Protein AF-0000000080789482 (afdb_homodimer)

Organism: Sulfurisphaera tokodaii (strain DSM 16993 / JCM 10545 / NBRC 100140 / 7) (NCBI:txid273063)

pLDDT: mean 91.01, std 14.35, range [31.45, 98.94]

Sequence (576 aa):
MAVLTLAERASLVGPLDYKVLKTIYELNSNYEYVPYSVIINKLGLLERELKEVLLKLYNLKLVSKEKVLKETGYRITFAGLDTLAIKKLYANKVLNKLGIIIGEGKESNVYFGYDFSDETIIVKFHRVGRTSYKNIRKIRGIKYKEDWIKLTIENAEREFSALSCLTNNYANVPKPLGQAYNAVAMEYIQGNELYRTNLNNPEEVLEEIISNVRIAYQYCGKLVHGDLSEYNILIREDGKPYIIDWPQWKKDDEDLLFRDLTNILYYFNKKYEIYKDIDQVINYIKGEMAVLTLAERASLVGPLDYKVLKTIYELNSNYEYVPYSVIINKLGLLERELKEVLLKLYNLKLVSKEKVLKETGYRITFAGLDTLAIKKLYANKVLNKLGIIIGEGKESNVYFGYDFSDETIIVKFHRVGRTSYKNIRKIRGIKYKEDWIKLTIENAEREFSALSCLTNNYANVPKPLGQAYNAVAMEYIQGNELYRTNLNNPEEVLEEIISNVRIAYQYCGKLVHGDLSEYNILIREDGKPYIIDWPQWKKDDEDLLFRDLTNILYYFNKKYEIYKDIDQVINYIKGE

Radius of gyration: 26.46 Å; Cα contacts (8 Å, |Δi|>4): 1026; chains: 2; bounding box: 62×83×55 Å

Solvent-accessible surface area (backbone atoms only — not comparable to full-atom values): 30103 Å² total; per-residue (Å²): 126,82,82,71,49,70,54,53,48,41,68,70,52,46,73,67,47,46,52,52,53,50,50,44,53,66,43,41,86,82,23,84,47,41,40,51,69,58,52,40,67,71,69,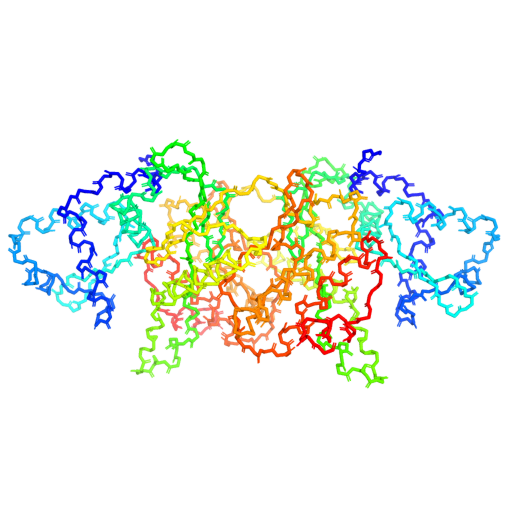69,56,55,69,69,58,50,52,52,44,52,50,49,38,40,75,65,48,25,32,45,73,44,80,48,92,94,40,53,11,36,30,66,31,70,58,25,46,49,34,56,19,52,54,48,30,34,75,69,65,46,36,64,42,68,53,56,76,79,43,83,59,80,53,30,38,32,24,38,23,23,27,83,83,68,42,70,26,32,36,35,36,44,38,40,50,81,54,61,38,63,55,32,59,74,20,77,85,50,76,48,70,71,57,31,64,59,52,10,24,49,35,21,50,39,24,44,51,48,29,44,48,34,41,76,65,70,32,50,42,51,43,57,67,45,73,28,66,27,25,30,31,26,46,57,74,68,55,42,39,39,74,79,52,84,69,91,55,54,68,60,40,50,51,50,51,52,49,36,51,20,43,30,27,66,74,46,70,30,32,27,52,60,69,47,38,49,80,35,24,30,32,29,82,90,58,49,58,28,52,50,82,41,48,61,44,42,62,71,42,64,70,46,41,51,37,28,50,38,39,44,48,48,51,40,27,72,74,67,67,44,85,75,60,62,68,60,50,51,30,54,36,72,72,97,127,81,81,72,49,72,55,54,46,41,70,69,51,46,73,69,48,45,51,53,52,52,49,45,53,66,44,42,84,82,23,84,48,40,39,51,69,58,52,40,66,72,68,69,54,54,69,70,58,49,53,52,43,52,51,50,38,40,75,64,47,25,32,47,74,44,80,47,92,94,40,54,12,36,28,65,32,71,58,26,47,49,32,54,18,52,52,48,30,34,76,68,66,47,36,64,42,68,54,58,76,77,43,82,57,80,52,31,37,33,24,38,23,22,25,82,83,67,43,71,25,31,36,36,36,44,37,42,49,80,54,62,39,65,53,33,61,74,21,76,84,52,74,46,69,73,56,31,65,57,52,10,25,50,35,20,49,39,24,44,52,48,30,44,47,34,42,75,65,69,33,53,42,52,43,56,66,45,72,28,67,27,26,30,33,25,46,57,75,68,55,44,39,39,75,80,52,85,69,90,55,54,66,61,40,50,50,50,52,52,48,37,51,21,42,28,26,67,74,45,72,29,33,26,52,60,68,48,38,48,79,34,23,31,30,29,82,89,57,50,58,28,52,51,82,41,48,60,44,43,61,71,42,64,69,46,42,51,38,28,47,38,38,43,48,48,49,40,27,73,74,67,68,44,85,76,61,64,68,60,51,52,31,54,37,72,71,97

Foldseek 3Di:
DPQDDLQRLLVPQDPVLLVLLVLLVVCCVPDVFAFPVNSCVVVVDDPVVSVVSVVSCVVSVQWDWDDDPPTITIHGDLSVQVSNWQVVCVVVQQFVGWADWDDDDQFWTKTWTAGPVRDIKIKIFTQPPPPPCPVVVVPPPDRPVPPSQVVLQLLQVQQLLLLCQLVVLVQQAWRWRDGDRNMTITHDAAFAQQVPDDAPCLVVQLVSVLVSQLSCCPRVQHKAQQDAASRQWTQGPVRHIYGHRRSRIDHPDVVSNLVNQCRHQVVCCVPPVDHDDSVVSSCVSNVD/DPQDDLQRLLVPQDDVLLVLLVLQVVCCVPDVFAFPVNSCVVVVDDPVVVVVSVVSCVVSVQWDWDDDPPTITIHGDLSVQVSNWQVVCVVVQQFDGWADWDDDDQFWTKTWTAGPVRDIKIKIFTQPPPPPCPVVVVPPPDRPVVPSQVVLQLLQVQQLLLLCQLVVLVQQAWRWRDGDRNMTITHDAAFAQQVPDDAPCLVVQLVSVLVSQLSCCPRVQHKAQQDAASRQWTQGPVRHIYGHRRSRIDHPDVVSNLVNQCRHQVVCCVPPVDHDDSVVSSCVSNVD

Structure (mmCIF, N/CA/C/O backbone):
data_AF-0000000080789482-model_v1
#
loop_
_entity.id
_entity.type
_entity.pdbx_description
1 polymer 'non-specific serine/threonine protein kinase'
#
loop_
_atom_site.group_PDB
_atom_site.id
_atom_site.type_symbol
_atom_site.label_atom_id
_atom_site.label_alt_id
_atom_site.label_comp_id
_atom_site.label_asym_id
_atom_site.label_entity_id
_atom_site.label_seq_id
_atom_site.pdbx_PDB_ins_code
_atom_site.Cartn_x
_atom_site.Cartn_y
_atom_site.Cartn_z
_atom_site.occupancy
_atom_site.B_iso_or_equiv
_atom_site.auth_seq_id
_atom_site.auth_comp_id
_atom_site.auth_asym_id
_atom_site.auth_atom_id
_atom_site.pdbx_PDB_model_num
ATOM 1 N N . MET A 1 1 ? 17.141 9.891 23.047 1 37.03 1 MET A N 1
ATOM 2 C CA . MET A 1 1 ? 15.859 10.094 23.719 1 37.03 1 MET A CA 1
ATOM 3 C C . MET A 1 1 ? 14.734 9.359 23 1 37.03 1 MET A C 1
ATOM 5 O O . MET A 1 1 ? 14.781 9.188 21.781 1 37.03 1 MET A O 1
ATOM 9 N N . ALA A 1 2 ? 14.031 8.758 23.719 1 47.53 2 ALA A N 1
ATOM 10 C CA . ALA A 1 2 ? 12.969 7.914 23.156 1 47.53 2 ALA A CA 1
ATOM 11 C C . ALA A 1 2 ? 12.062 8.719 22.234 1 47.53 2 ALA A C 1
ATOM 13 O O . ALA A 1 2 ? 11.703 9.859 22.531 1 47.53 2 ALA A O 1
ATOM 14 N N . VAL A 1 3 ? 11.914 8.352 21.016 1 71.44 3 VAL A N 1
ATOM 15 C CA . VAL A 1 3 ? 11.117 9.023 19.984 1 71.44 3 VAL A CA 1
ATOM 16 C C . VAL A 1 3 ? 9.672 9.156 20.469 1 71.44 3 VAL A C 1
ATOM 18 O O . VAL A 1 3 ? 9.031 8.172 20.828 1 71.44 3 VAL A O 1
ATOM 21 N N . LEU A 1 4 ? 9.305 10.422 20.891 1 83 4 LEU A N 1
ATOM 22 C CA . LEU A 1 4 ? 7.941 10.719 21.328 1 83 4 LEU A CA 1
ATOM 23 C C . LEU A 1 4 ? 6.922 10.25 20.297 1 83 4 LEU A C 1
ATOM 25 O O . LEU A 1 4 ? 7.152 10.375 19.094 1 83 4 LEU A O 1
ATOM 29 N N . THR A 1 5 ? 5.867 9.617 20.812 1 88 5 THR A N 1
ATOM 30 C CA . THR A 1 5 ? 4.73 9.305 19.953 1 88 5 THR A CA 1
ATOM 31 C C . THR A 1 5 ? 4.012 10.578 19.516 1 88 5 THR A C 1
ATOM 33 O O . THR A 1 5 ? 4.25 11.648 20.078 1 88 5 THR A O 1
ATOM 36 N N . LEU A 1 6 ? 3.215 10.445 18.516 1 90.62 6 LEU A N 1
ATOM 37 C CA . LEU A 1 6 ? 2.422 11.586 18.062 1 90.62 6 LEU A CA 1
ATOM 38 C C . LEU A 1 6 ? 1.531 12.109 19.188 1 90.62 6 LEU A C 1
ATOM 40 O O . LEU A 1 6 ? 1.412 13.328 19.359 1 90.62 6 LEU A O 1
ATOM 44 N N . ALA A 1 7 ? 0.919 11.18 19.922 1 90.31 7 ALA A N 1
ATOM 45 C CA . ALA A 1 7 ? 0.066 11.562 21.047 1 90.31 7 ALA A CA 1
ATOM 46 C C . ALA A 1 7 ? 0.85 12.359 22.078 1 90.31 7 ALA A C 1
ATOM 48 O O . ALA A 1 7 ? 0.363 13.367 22.594 1 90.31 7 ALA A O 1
ATOM 49 N N . GLU A 1 8 ? 2.02 11.961 22.344 1 89.69 8 GLU A N 1
ATOM 50 C CA . GLU A 1 8 ? 2.871 12.641 23.328 1 89.69 8 GLU A CA 1
ATOM 51 C C . GLU A 1 8 ? 3.279 14.023 22.828 1 89.69 8 GLU A C 1
ATOM 53 O O . GLU A 1 8 ? 3.248 14.992 23.594 1 89.69 8 GLU A O 1
ATOM 58 N N . ARG A 1 9 ? 3.674 14.078 21.594 1 90.75 9 ARG A N 1
ATOM 59 C CA . ARG A 1 9 ? 4.031 15.367 21.016 1 90.75 9 ARG A CA 1
ATOM 60 C C . ARG A 1 9 ? 2.871 16.359 21.109 1 90.75 9 ARG A C 1
ATOM 62 O O . ARG A 1 9 ? 3.057 17.5 21.531 1 90.75 9 ARG A O 1
ATOM 69 N N . ALA A 1 10 ? 1.719 15.875 20.766 1 93.31 10 ALA A N 1
ATOM 70 C CA . ALA A 1 10 ? 0.532 16.734 20.781 1 93.31 10 ALA A CA 1
ATOM 71 C C . ALA A 1 10 ? 0.226 17.203 22.203 1 93.31 10 ALA A C 1
ATOM 73 O O . ALA A 1 10 ? -0.188 18.344 22.406 1 93.31 10 ALA A O 1
ATOM 74 N N . SER A 1 11 ? 0.472 16.344 23.188 1 93.5 11 SER A N 1
ATOM 75 C CA . SER A 1 11 ? 0.181 16.688 24.578 1 93.5 11 SER A CA 1
ATOM 76 C C . SER A 1 11 ? 1.123 17.766 25.094 1 93.5 11 SER A C 1
ATOM 78 O O . SER A 1 11 ? 0.772 18.516 26.016 1 93.5 11 SER A O 1
ATOM 80 N N . LEU A 1 12 ? 2.275 17.922 24.531 1 94.31 12 LEU A N 1
ATOM 81 C CA . LEU A 1 12 ? 3.291 18.859 24.984 1 94.31 12 LEU A CA 1
ATOM 82 C C . LEU A 1 12 ? 3.066 20.234 24.375 1 94.31 12 LEU A C 1
ATOM 84 O O . LEU A 1 12 ? 3.715 21.219 24.781 1 94.31 12 LEU A O 1
ATOM 88 N N . VAL A 1 13 ? 2.188 20.297 23.469 1 96.12 13 VAL A N 1
ATOM 89 C CA . VAL A 1 13 ? 1.897 21.562 22.797 1 96.12 13 VAL A CA 1
ATOM 90 C C . VAL A 1 13 ? 0.889 22.359 23.625 1 96.12 13 VAL A C 1
ATOM 92 O O . VAL A 1 13 ? -0.289 22 23.688 1 96.12 13 VAL A O 1
ATOM 95 N N . GLY A 1 14 ? 1.317 23.438 24.219 1 95.75 14 GLY A N 1
ATOM 96 C CA . GLY A 1 14 ? 0.449 24.328 24.969 1 95.75 14 GLY A CA 1
ATOM 97 C C . GLY A 1 14 ? -0.243 25.359 24.094 1 95.75 14 GLY A C 1
ATOM 98 O O . GLY A 1 14 ? -0.111 25.344 22.875 1 95.75 14 GLY A O 1
ATOM 99 N N . PRO A 1 15 ? -0.967 26.234 24.734 1 95.56 15 PRO A N 1
ATOM 100 C CA . PRO A 1 15 ? -1.769 27.219 24 1 95.56 15 PRO A CA 1
ATOM 101 C C . PRO A 1 15 ? -0.921 28.109 23.094 1 95.56 15 PRO A C 1
ATOM 103 O O . PRO A 1 15 ? -1.271 28.344 21.938 1 95.56 15 PRO A O 1
ATOM 106 N N . LEU A 1 16 ? 0.197 28.625 23.656 1 96.31 16 LEU A N 1
ATOM 107 C CA . LEU A 1 16 ? 1.046 29.516 22.875 1 96.31 16 LEU A CA 1
ATOM 108 C C . LEU A 1 16 ? 1.707 28.766 21.719 1 96.31 16 LEU A C 1
ATOM 110 O O . LEU A 1 16 ? 1.818 29.281 20.609 1 96.31 16 LEU A O 1
ATOM 114 N N . ASP A 1 17 ? 2.189 27.547 22.047 1 97.81 17 ASP A N 1
ATOM 115 C CA . ASP A 1 17 ? 2.758 26.688 21 1 97.81 17 ASP A CA 1
ATOM 116 C C . ASP A 1 17 ? 1.77 26.5 19.859 1 97.81 17 ASP A C 1
ATOM 118 O O . ASP A 1 17 ? 2.143 26.609 18.688 1 97.81 17 ASP A O 1
ATOM 122 N N . TYR A 1 18 ? 0.548 26.188 20.266 1 98.06 18 TYR A N 1
ATOM 123 C CA . TYR A 1 18 ? -0.513 25.953 19.297 1 98.06 18 TYR A CA 1
ATOM 124 C C . TYR A 1 18 ? -0.736 27.188 18.438 1 98.06 18 TYR A C 1
ATOM 126 O O . TYR A 1 18 ? -0.88 27.078 17.219 1 98.06 18 TYR A O 1
ATOM 134 N N . LYS A 1 19 ? -0.783 28.312 19.047 1 97.44 19 LYS A N 1
ATOM 135 C CA . LYS A 1 19 ? -1.009 29.578 18.344 1 97.44 19 LYS A CA 1
ATOM 136 C C . LYS A 1 19 ? 0.088 29.828 17.312 1 97.44 19 LYS A C 1
ATOM 138 O O . LYS A 1 19 ? -0.197 30.219 16.172 1 97.44 19 LYS A O 1
ATOM 143 N N . VAL A 1 20 ? 1.298 29.625 17.672 1 98.12 20 VAL A N 1
ATOM 144 C CA . VAL A 1 20 ? 2.428 29.828 16.781 1 98.12 20 VAL A CA 1
ATOM 145 C C . VAL A 1 20 ? 2.371 28.828 15.625 1 98.12 20 VAL A C 1
ATOM 147 O O . VAL A 1 20 ? 2.531 29.203 14.461 1 98.12 20 VAL A O 1
ATOM 150 N N . LEU A 1 21 ? 2.129 27.578 15.977 1 98.06 21 LEU A N 1
ATOM 151 C CA . LEU A 1 21 ? 2.033 26.531 14.977 1 98.06 21 LEU A CA 1
ATOM 152 C C . LEU A 1 21 ? 0.918 26.828 13.977 1 98.06 21 LEU A C 1
ATOM 154 O O . LEU A 1 21 ? 1.11 26.703 12.766 1 98.06 21 LEU A O 1
ATOM 158 N N . LYS A 1 22 ? -0.218 27.203 14.484 1 97.75 22 LYS A N 1
ATOM 159 C CA . LYS A 1 22 ? -1.36 27.562 13.648 1 97.75 22 LYS A CA 1
ATOM 160 C C . LYS A 1 22 ? -1.024 28.734 12.727 1 97.75 22 LYS A C 1
ATOM 162 O O . LYS A 1 22 ? -1.407 28.734 11.555 1 97.75 22 LYS A O 1
ATOM 167 N N . THR A 1 23 ? -0.334 29.719 13.219 1 97.31 23 THR A N 1
ATOM 168 C CA . THR A 1 23 ? 0.067 30.875 12.43 1 97.31 23 THR A CA 1
ATOM 169 C C . THR A 1 23 ? 0.974 30.453 11.273 1 97.31 23 THR A C 1
ATOM 171 O O . THR A 1 23 ? 0.805 30.922 10.141 1 97.31 23 THR A O 1
ATOM 174 N N . ILE A 1 24 ? 1.917 29.578 11.586 1 96.75 24 ILE A N 1
ATOM 175 C CA . ILE A 1 24 ? 2.814 29.078 10.547 1 96.75 24 ILE A CA 1
ATOM 176 C C . ILE A 1 24 ? 2.01 28.359 9.477 1 96.75 24 ILE A C 1
ATOM 178 O O . ILE A 1 24 ? 2.242 28.547 8.281 1 96.75 24 ILE A O 1
ATOM 182 N N . TYR A 1 25 ? 1.084 27.594 9.891 1 95.94 25 TYR A N 1
ATOM 183 C CA . TYR A 1 25 ? 0.202 26.891 8.969 1 95.94 25 TYR A CA 1
ATOM 184 C C . TYR A 1 25 ? -0.557 27.859 8.078 1 95.94 25 TYR A C 1
ATOM 186 O O . TYR A 1 25 ? -0.608 27.688 6.859 1 95.94 25 TYR A O 1
ATOM 194 N N . GLU A 1 26 ? -1.098 28.844 8.633 1 95.44 26 GLU A N 1
ATOM 195 C CA . GLU A 1 26 ? -1.922 29.797 7.906 1 95.44 26 GLU A CA 1
ATOM 196 C C . GLU A 1 26 ? -1.092 30.578 6.895 1 95.44 26 GLU A C 1
ATOM 198 O O . GLU A 1 26 ? -1.591 30.953 5.828 1 95.44 26 GLU A O 1
ATOM 203 N N . LEU A 1 27 ? 0.095 30.828 7.203 1 93.25 27 LEU A N 1
ATOM 204 C CA . LEU A 1 27 ? 0.961 31.641 6.359 1 93.25 27 LEU A CA 1
ATOM 205 C C . LEU A 1 27 ? 1.608 30.797 5.266 1 93.25 27 LEU A C 1
ATOM 207 O O . LEU A 1 27 ? 2.244 31.328 4.355 1 93.25 27 LEU A O 1
ATOM 211 N N . ASN A 1 28 ? 1.431 29.516 5.367 1 87.25 28 ASN A N 1
ATOM 212 C CA . ASN A 1 28 ? 2.055 28.594 4.422 1 87.25 28 ASN A CA 1
ATOM 213 C C . ASN A 1 28 ? 1.553 28.828 3 1 87.25 28 ASN A C 1
ATOM 215 O O . ASN A 1 28 ? 2.238 28.484 2.031 1 87.25 28 ASN A O 1
ATOM 219 N N . SER A 1 29 ? 0.379 29.328 2.857 1 82.88 29 SER A N 1
ATOM 220 C CA . SER A 1 29 ? -0.159 29.609 1.531 1 82.88 29 SER A CA 1
ATOM 221 C C . SER A 1 29 ? 0.688 30.656 0.804 1 82.88 29 SER A C 1
ATOM 223 O O . SER A 1 29 ? 0.754 30.656 -0.427 1 82.88 29 SER A O 1
ATOM 225 N N . ASN A 1 30 ? 1.396 31.469 1.543 1 84.62 30 ASN A N 1
ATOM 226 C CA . ASN A 1 30 ? 2.139 32.594 0.968 1 84.62 30 ASN A CA 1
ATOM 227 C C . ASN A 1 30 ? 3.637 32.312 0.929 1 84.62 30 ASN A C 1
ATOM 229 O O . ASN A 1 30 ? 4.371 32.938 0.16 1 84.62 30 ASN A O 1
ATOM 233 N N . TYR A 1 31 ? 4.023 31.438 1.861 1 83.44 31 TYR A N 1
ATOM 234 C CA . TYR A 1 31 ? 5.449 31.156 1.996 1 83.44 31 TYR A CA 1
ATOM 235 C C . TYR A 1 31 ? 5.715 29.656 2.023 1 83.44 31 TYR A C 1
ATOM 237 O O . TYR A 1 31 ? 5.008 28.906 2.703 1 83.44 31 TYR A O 1
ATOM 245 N N . GLU A 1 32 ? 6.68 29.297 1.346 1 79.38 32 GLU A N 1
ATOM 246 C CA . GLU A 1 32 ? 7.129 27.922 1.537 1 79.38 32 GLU A CA 1
ATOM 247 C C . GLU A 1 32 ? 7.676 27.703 2.947 1 79.38 32 GLU A C 1
ATOM 249 O O . GLU A 1 32 ? 7.324 26.734 3.613 1 79.38 32 GLU A O 1
ATOM 254 N N . TYR A 1 33 ? 8.531 28.547 3.303 1 88.56 33 TYR A N 1
ATOM 255 C CA . TYR A 1 33 ? 9 28.703 4.676 1 88.56 33 TYR A CA 1
ATOM 256 C C . TYR A 1 33 ? 8.68 30.109 5.199 1 88.56 33 TYR A C 1
ATOM 258 O O . TYR A 1 33 ? 9.133 31.094 4.629 1 88.56 33 TYR A O 1
ATOM 266 N N . VAL A 1 34 ? 7.922 30.203 6.211 1 93.38 34 VAL A N 1
ATOM 267 C CA . VAL A 1 34 ? 7.504 31.484 6.766 1 93.38 34 VAL A CA 1
ATOM 268 C C . VAL A 1 34 ? 8.664 32.125 7.52 1 93.38 34 VAL A C 1
ATOM 270 O O . VAL A 1 34 ? 9.148 31.578 8.508 1 93.38 34 VAL A O 1
ATOM 273 N N . PRO A 1 35 ? 9.07 33.281 7.133 1 95.12 35 PRO A N 1
ATOM 274 C CA . PRO A 1 35 ? 10.203 33.938 7.793 1 95.12 35 PRO A CA 1
ATOM 275 C C . PRO A 1 35 ? 9.906 34.312 9.25 1 95.12 35 PRO A C 1
ATOM 277 O O . PRO A 1 35 ? 8.781 34.688 9.578 1 95.12 35 PRO A O 1
ATOM 280 N N . TYR A 1 36 ? 10.984 34.25 10.047 1 95.31 36 TYR A N 1
ATOM 281 C CA . TYR A 1 36 ? 10.883 34.594 11.461 1 95.31 36 TYR A CA 1
ATOM 282 C C . TYR A 1 36 ? 10.25 35.969 11.648 1 95.31 36 TYR A C 1
ATOM 284 O O . TYR A 1 36 ? 9.391 36.125 12.508 1 95.31 36 TYR A O 1
ATOM 292 N N . SER A 1 37 ? 10.648 36.938 10.836 1 94.69 37 SER A N 1
ATOM 293 C CA . SER A 1 37 ? 10.172 38.312 10.938 1 94.69 37 SER A CA 1
ATOM 294 C C . SER A 1 37 ? 8.672 38.406 10.688 1 94.69 37 SER A C 1
ATOM 296 O O . SER A 1 37 ? 7.973 39.188 11.328 1 94.69 37 SER A O 1
ATOM 298 N N . VAL A 1 38 ? 8.172 37.594 9.781 1 95.12 38 VAL A N 1
ATOM 299 C CA . VAL A 1 38 ? 6.75 37.594 9.453 1 95.12 38 VAL A CA 1
ATOM 300 C C . VAL A 1 38 ? 5.949 37 10.609 1 95.12 38 VAL A C 1
ATOM 302 O O . VAL A 1 38 ? 4.891 37.531 10.969 1 95.12 38 VAL A O 1
ATOM 305 N N . ILE A 1 39 ? 6.477 35.969 11.219 1 96.25 39 ILE A N 1
ATOM 306 C CA . ILE A 1 39 ? 5.805 35.281 12.312 1 96.25 39 ILE A CA 1
ATOM 307 C C . ILE A 1 39 ? 5.707 36.219 13.523 1 96.25 39 ILE A C 1
ATOM 309 O O . ILE A 1 39 ? 4.637 36.375 14.117 1 96.25 39 ILE A O 1
ATOM 313 N N . ILE A 1 40 ? 6.828 36.875 13.852 1 95.88 40 ILE A N 1
ATOM 314 C CA . ILE A 1 40 ? 6.859 37.719 15.039 1 95.88 40 ILE A CA 1
ATOM 315 C C . ILE A 1 40 ? 5.93 38.906 14.844 1 95.88 40 ILE A C 1
ATOM 317 O O . ILE A 1 40 ? 5.246 39.344 15.781 1 95.88 40 ILE A O 1
ATOM 321 N N . ASN A 1 41 ? 5.93 39.531 13.641 1 95.19 41 ASN A N 1
ATOM 322 C CA . ASN A 1 41 ? 5.07 40.656 13.359 1 95.19 41 ASN A CA 1
ATOM 323 C C . ASN A 1 41 ? 3.592 40.281 13.43 1 95.19 41 ASN A C 1
ATOM 325 O O . ASN A 1 41 ? 2.773 41.062 13.922 1 95.19 41 ASN A O 1
ATOM 329 N N . LYS A 1 42 ? 3.287 39.094 12.984 1 95.19 42 LYS A N 1
ATOM 330 C CA . LYS A 1 42 ? 1.901 38.656 12.969 1 95.19 42 LYS A CA 1
ATOM 331 C C . LYS A 1 42 ? 1.409 38.344 14.383 1 95.19 42 LYS A C 1
ATOM 333 O O . LYS A 1 42 ? 0.244 38.594 14.703 1 95.19 42 LYS A O 1
ATOM 338 N N . LEU A 1 43 ? 2.191 37.781 15.219 1 95.88 43 LEU A N 1
ATOM 339 C CA . LEU A 1 43 ? 1.781 37.312 16.531 1 95.88 43 LEU A CA 1
ATOM 340 C C . LEU A 1 43 ? 1.955 38.406 17.594 1 95.88 43 LEU A C 1
ATOM 342 O O . LEU A 1 43 ? 1.313 38.375 18.641 1 95.88 43 LEU A O 1
ATOM 346 N N . GLY A 1 44 ? 2.879 39.375 17.375 1 92.62 44 GLY A N 1
ATOM 347 C CA . GLY A 1 44 ? 3.141 40.438 18.344 1 92.62 44 GLY A CA 1
ATOM 348 C C . GLY A 1 44 ? 3.789 39.938 19.609 1 92.62 44 GLY A C 1
ATOM 349 O O . GLY A 1 44 ? 3.518 40.438 20.703 1 92.62 44 GLY A O 1
ATOM 350 N N . LEU A 1 45 ? 4.555 38.875 19.516 1 92.06 45 LEU A N 1
ATOM 351 C CA . LEU A 1 45 ? 5.23 38.312 20.672 1 92.06 45 LEU A CA 1
ATOM 352 C C . LEU A 1 45 ? 6.609 38.906 20.859 1 92.06 45 LEU A C 1
ATOM 354 O O . LEU A 1 45 ? 7.164 39.5 19.938 1 92.06 45 LEU A O 1
ATOM 358 N N . LEU A 1 46 ? 7.086 38.781 22.062 1 92.88 46 LEU A N 1
ATOM 359 C CA . LEU A 1 46 ? 8.477 39.125 22.312 1 92.88 46 LEU A CA 1
ATOM 360 C C . LEU A 1 46 ? 9.422 38.156 21.609 1 92.88 46 LEU A C 1
ATOM 362 O O . LEU A 1 46 ? 9.117 36.969 21.484 1 92.88 46 LEU A O 1
ATOM 366 N N . GLU A 1 47 ? 10.516 38.688 21.234 1 93.69 47 GLU A N 1
ATOM 367 C CA . GLU A 1 47 ? 11.508 37.875 20.516 1 93.69 47 GLU A CA 1
ATOM 368 C C . GLU A 1 47 ? 11.914 36.656 21.312 1 93.69 47 GLU A C 1
ATOM 370 O O . GLU A 1 47 ? 12.008 35.562 20.766 1 93.69 47 GLU A O 1
ATOM 375 N N . ARG A 1 48 ? 12.109 36.906 22.547 1 93.5 48 ARG A N 1
ATOM 376 C CA . ARG A 1 48 ? 12.555 35.812 23.406 1 93.5 48 ARG A CA 1
ATOM 377 C C . ARG A 1 48 ? 11.5 34.719 23.5 1 93.5 48 ARG A C 1
ATOM 379 O O . ARG A 1 48 ? 11.828 33.531 23.438 1 93.5 48 ARG A O 1
ATOM 386 N N . GLU A 1 49 ? 10.281 35.125 23.594 1 94.75 49 GLU A N 1
ATOM 387 C CA . GLU A 1 49 ? 9.172 34.188 23.703 1 94.75 49 GLU A CA 1
ATOM 388 C C . GLU A 1 49 ? 9.008 33.375 22.422 1 94.75 49 GLU A C 1
ATOM 390 O O . GLU A 1 49 ? 8.859 32.156 22.484 1 94.75 49 GLU A O 1
ATOM 395 N N . LEU A 1 50 ? 9.047 34.031 21.344 1 96.81 50 LEU A N 1
ATOM 396 C CA . LEU A 1 50 ? 8.867 33.344 20.062 1 96.81 50 LEU A CA 1
ATOM 397 C C . LEU A 1 50 ? 10.008 32.375 19.812 1 96.81 50 LEU A C 1
ATOM 399 O O . LEU A 1 50 ? 9.773 31.266 19.328 1 96.81 50 LEU A O 1
ATOM 403 N N . LYS A 1 51 ? 11.211 32.75 20.109 1 96.25 51 LYS A N 1
ATOM 404 C CA . LYS A 1 51 ? 12.375 31.906 19.906 1 96.25 51 LYS A CA 1
ATOM 405 C C . LYS A 1 51 ? 12.25 30.609 20.703 1 96.25 51 LYS A C 1
ATOM 407 O O . LYS A 1 51 ? 12.586 29.531 20.203 1 96.25 51 LYS A O 1
ATOM 412 N N . GLU A 1 52 ? 11.773 30.75 21.891 1 96.88 52 GLU A N 1
ATOM 413 C CA . GLU A 1 52 ? 11.609 29.594 22.766 1 96.88 52 GLU A CA 1
ATOM 414 C C . GLU A 1 52 ? 10.555 28.641 22.219 1 96.88 52 GLU A C 1
ATOM 416 O O . GLU A 1 52 ? 10.75 27.422 22.219 1 96.88 52 GLU A O 1
ATOM 421 N N . VAL A 1 53 ? 9.477 29.156 21.797 1 97.62 53 VAL A N 1
ATOM 422 C CA . VAL A 1 53 ? 8.375 28.359 21.266 1 97.62 53 VAL A CA 1
ATOM 423 C C . VAL A 1 53 ? 8.812 27.656 19.984 1 97.62 53 VAL A C 1
ATOM 425 O O . VAL A 1 53 ? 8.57 26.469 19.797 1 97.62 53 VAL A O 1
ATOM 428 N N . LEU A 1 54 ? 9.469 28.406 19.125 1 97.69 54 LEU A N 1
ATOM 429 C CA . LEU A 1 54 ? 9.906 27.844 17.844 1 97.69 54 LEU A CA 1
ATOM 430 C C . LEU A 1 54 ? 10.922 26.734 18.062 1 97.69 54 LEU A C 1
ATOM 432 O O . LEU A 1 54 ? 10.914 25.734 17.344 1 97.69 54 LEU A O 1
ATOM 436 N N . LEU A 1 55 ? 11.766 26.969 19.031 1 96.75 55 LEU A N 1
ATOM 437 C CA . LEU A 1 55 ? 12.734 25.922 19.359 1 96.75 55 LEU A CA 1
ATOM 438 C C . LEU A 1 55 ? 12.023 24.656 19.859 1 96.75 55 LEU A C 1
ATOM 440 O O . LEU A 1 55 ? 12.391 23.547 19.484 1 96.75 55 LEU A O 1
ATOM 444 N N . LYS A 1 56 ? 11.047 24.859 20.672 1 96.94 56 LYS A N 1
ATOM 445 C CA . LYS A 1 56 ? 10.266 23.734 21.188 1 96.94 56 LYS A CA 1
ATOM 446 C C . LYS A 1 56 ? 9.562 22.984 20.062 1 96.94 56 LYS A C 1
ATOM 448 O O . LYS A 1 56 ? 9.641 21.766 19.984 1 96.94 56 LYS A O 1
ATOM 453 N N . LEU A 1 57 ? 8.883 23.734 19.172 1 97.75 57 LEU A N 1
ATOM 454 C CA . LEU A 1 57 ? 8.172 23.141 18.047 1 97.75 57 LEU A CA 1
ATOM 455 C C . LEU A 1 57 ? 9.133 22.375 17.141 1 97.75 57 LEU A C 1
ATOM 457 O O . LEU A 1 57 ? 8.789 21.312 16.625 1 97.75 57 LEU A O 1
ATOM 461 N N . TYR A 1 58 ? 10.266 22.922 16.969 1 95.31 58 TYR A N 1
ATOM 462 C CA . TYR A 1 58 ? 11.281 22.281 16.156 1 95.31 58 TYR A CA 1
ATOM 463 C C . TYR A 1 58 ? 11.766 20.984 16.797 1 95.31 58 TYR A C 1
ATOM 465 O O . TYR A 1 58 ? 11.906 19.969 16.109 1 95.31 58 TYR A O 1
ATOM 473 N N . ASN A 1 59 ? 11.961 21.016 18.078 1 94.19 59 ASN A N 1
ATOM 474 C CA . ASN A 1 59 ? 12.438 19.844 18.812 1 94.19 59 ASN A CA 1
ATOM 475 C C . ASN A 1 59 ? 11.391 18.734 18.812 1 94.19 59 ASN A C 1
ATOM 477 O O . ASN A 1 59 ? 11.742 17.547 18.828 1 94.19 59 ASN A O 1
ATOM 481 N N . LEU A 1 60 ? 10.172 19.125 18.703 1 94.88 60 LEU A N 1
ATOM 482 C CA . LEU A 1 60 ? 9.078 18.156 18.672 1 94.88 60 LEU A CA 1
ATOM 483 C C . LEU A 1 60 ? 8.812 17.703 17.234 1 9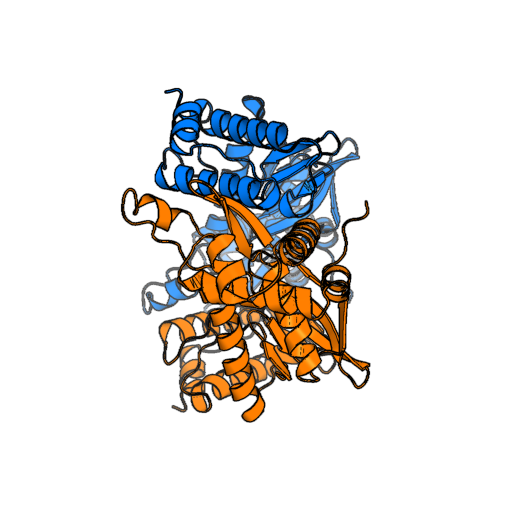4.88 60 LEU A C 1
ATOM 485 O O . LEU A 1 60 ? 7.898 16.906 16.984 1 94.88 60 LEU A O 1
ATOM 489 N N . LYS A 1 61 ? 9.5 18.234 16.281 1 92.25 61 LYS A N 1
ATOM 490 C CA . LYS A 1 61 ? 9.43 17.906 14.867 1 92.25 61 LYS A CA 1
ATOM 491 C C . LYS A 1 61 ? 8.094 18.344 14.273 1 92.25 61 LYS A C 1
ATOM 493 O O . LYS A 1 61 ? 7.57 17.688 13.359 1 92.25 61 LYS A O 1
ATOM 498 N N . LEU A 1 62 ? 7.594 19.406 14.828 1 96.38 62 LEU A N 1
ATOM 499 C CA . LEU A 1 62 ? 6.312 19.906 14.352 1 96.38 62 LEU A CA 1
ATOM 500 C C . LEU A 1 62 ? 6.512 20.953 13.273 1 96.38 62 LEU A C 1
ATOM 502 O O . LEU A 1 62 ? 5.566 21.312 12.562 1 96.38 62 LEU A O 1
ATOM 506 N N . VAL A 1 63 ? 7.715 21.484 13.188 1 94.56 63 VAL A N 1
ATOM 507 C CA . VAL A 1 63 ? 8.102 22.406 12.117 1 94.56 63 VAL A CA 1
ATOM 508 C C . VAL A 1 63 ? 9.508 22.062 11.625 1 94.56 63 VAL A C 1
ATOM 510 O O . VAL A 1 63 ? 10.281 21.438 12.344 1 94.56 63 VAL A O 1
ATOM 513 N N . SER A 1 64 ? 9.727 22.406 10.414 1 90.31 64 SER A N 1
ATOM 514 C CA . SER A 1 64 ? 11.078 22.391 9.852 1 90.31 64 SER A CA 1
ATOM 515 C C . SER A 1 64 ? 11.602 23.812 9.633 1 90.31 64 SER A C 1
ATOM 517 O O . SER A 1 64 ? 10.836 24.766 9.656 1 90.31 64 SER A O 1
ATOM 519 N N . LYS A 1 65 ? 12.82 23.984 9.609 1 90.44 65 LYS A N 1
ATOM 520 C CA . LYS A 1 65 ? 13.383 25.328 9.391 1 90.44 65 LYS A CA 1
ATOM 521 C C . LYS A 1 65 ? 14.391 25.312 8.25 1 90.44 65 LYS A C 1
ATOM 523 O O . LYS A 1 65 ? 14.992 24.281 7.953 1 90.44 65 LYS A O 1
ATOM 528 N N . GLU A 1 66 ? 14.461 26.359 7.617 1 83.94 66 GLU A N 1
ATOM 529 C CA . GLU A 1 66 ? 15.398 26.594 6.523 1 83.94 66 GLU A CA 1
ATOM 530 C C . GLU A 1 66 ? 15.867 28.047 6.508 1 83.94 66 GLU A C 1
ATOM 532 O O . GLU A 1 66 ? 15.133 28.953 6.906 1 83.94 66 GLU A O 1
ATOM 537 N N . LYS A 1 67 ? 17.156 28.172 6.148 1 84.44 67 LYS A N 1
ATOM 538 C CA . LYS A 1 67 ? 17.641 29.547 5.984 1 84.44 67 LYS A CA 1
ATOM 539 C C . LYS A 1 67 ? 17.078 30.172 4.719 1 84.44 67 LYS A C 1
ATOM 541 O O . LYS A 1 67 ? 17.203 29.625 3.625 1 84.44 67 LYS A O 1
ATOM 546 N N . VAL A 1 68 ? 16.312 31.031 4.879 1 74.19 68 VAL A N 1
ATOM 547 C CA . VAL A 1 68 ? 15.727 31.781 3.775 1 74.19 68 VAL A CA 1
ATOM 548 C C . VAL A 1 68 ? 16.312 33.188 3.752 1 74.19 68 VAL A C 1
ATOM 550 O O . VAL A 1 68 ? 15.992 34.031 4.613 1 74.19 68 VAL A O 1
ATOM 553 N N . LEU A 1 69 ? 17.141 33.438 2.697 1 72.44 69 LEU A N 1
ATOM 554 C CA . LEU A 1 69 ? 17.844 34.719 2.586 1 72.44 69 LEU A CA 1
ATOM 555 C C . LEU A 1 69 ? 18.641 35 3.852 1 72.44 69 LEU A C 1
ATOM 557 O O . LEU A 1 69 ? 19.562 34.281 4.195 1 72.44 69 LEU A O 1
ATOM 561 N N . LYS A 1 70 ? 18.188 36 4.648 1 83 70 LYS A N 1
ATOM 562 C CA . LYS A 1 70 ? 18.984 36.438 5.785 1 83 70 LYS A CA 1
ATOM 563 C C . LYS A 1 70 ? 18.328 36.062 7.105 1 83 70 LYS A C 1
ATOM 565 O O . LYS A 1 70 ? 18.703 36.562 8.164 1 83 70 LYS A O 1
ATOM 570 N N . GLU A 1 71 ? 17.312 35.188 6.957 1 90.62 71 GLU A N 1
ATOM 571 C CA . GLU A 1 71 ? 16.703 34.781 8.219 1 90.62 71 GLU A CA 1
ATOM 572 C C . GLU A 1 71 ? 16.203 33.344 8.148 1 90.62 71 GLU A C 1
ATOM 574 O O . GLU A 1 71 ? 16.188 32.75 7.078 1 90.62 71 GLU A O 1
ATOM 579 N N . THR A 1 72 ? 15.891 32.906 9.328 1 92.81 72 THR A N 1
ATOM 580 C CA . THR A 1 72 ? 15.383 31.531 9.414 1 92.81 72 THR A CA 1
ATOM 581 C C . THR A 1 72 ? 13.898 31.484 9.078 1 92.81 72 THR A C 1
ATOM 583 O O . THR A 1 72 ? 13.125 32.344 9.547 1 92.81 72 THR A O 1
ATOM 586 N N . GLY A 1 73 ? 13.477 30.594 8.164 1 94.06 73 GLY A N 1
ATOM 587 C CA . GLY A 1 73 ? 12.086 30.312 7.867 1 94.06 73 GLY A CA 1
ATOM 588 C C . GLY A 1 73 ? 11.609 28.984 8.43 1 94.06 73 GLY A C 1
ATOM 589 O O . GLY A 1 73 ? 12.414 28.094 8.703 1 94.06 73 GLY A O 1
ATOM 590 N N . TYR A 1 74 ? 10.289 28.953 8.656 1 93.69 74 TYR A N 1
ATOM 591 C CA . TYR A 1 74 ? 9.711 27.766 9.266 1 93.69 74 TYR A CA 1
ATOM 592 C C . TYR A 1 74 ? 8.547 27.234 8.438 1 93.69 74 TYR A C 1
ATOM 594 O O . TYR A 1 74 ? 7.809 28.016 7.83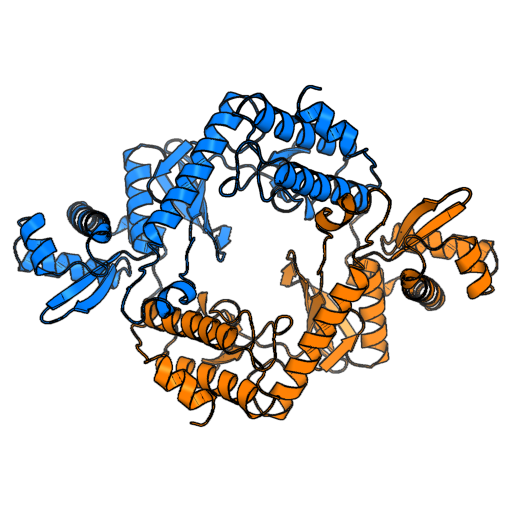6 1 93.69 74 TYR A O 1
ATOM 602 N N . ARG A 1 75 ? 8.438 25.922 8.398 1 91.25 75 ARG A N 1
ATOM 603 C CA . ARG A 1 75 ? 7.336 25.25 7.711 1 91.25 75 ARG A CA 1
ATOM 604 C C . ARG A 1 75 ? 6.754 24.125 8.562 1 91.25 75 ARG A C 1
ATOM 606 O O . ARG A 1 75 ? 7.492 23.391 9.227 1 91.25 75 ARG A O 1
ATOM 613 N N . ILE A 1 76 ? 5.496 24.031 8.508 1 93.69 76 ILE A N 1
ATOM 614 C CA . ILE A 1 76 ? 4.832 23 9.297 1 93.69 76 ILE A CA 1
ATOM 615 C C . ILE A 1 76 ? 5.113 21.625 8.688 1 93.69 76 ILE A C 1
ATOM 617 O O . ILE A 1 76 ? 5.195 21.484 7.469 1 93.69 76 ILE A O 1
ATOM 621 N N . THR A 1 77 ? 5.281 20.594 9.516 1 91.5 77 THR A N 1
ATOM 622 C CA . THR A 1 77 ? 5.457 19.219 9.086 1 91.5 77 THR A CA 1
ATOM 623 C C . THR A 1 77 ? 4.133 18.453 9.156 1 91.5 77 THR A C 1
ATOM 625 O O . THR A 1 77 ? 3.129 18.984 9.625 1 91.5 77 THR A O 1
ATOM 628 N N . PHE A 1 78 ? 4.148 17.172 8.711 1 91.44 78 PHE A N 1
ATOM 629 C CA . PHE A 1 78 ? 2.971 16.328 8.867 1 91.44 78 PHE A CA 1
ATOM 630 C C . PHE A 1 78 ? 2.617 16.156 10.336 1 91.44 78 PHE A C 1
ATOM 632 O O . PHE A 1 78 ? 1.442 16.203 10.711 1 91.44 78 PHE A O 1
ATOM 639 N N . ALA A 1 79 ? 3.635 15.977 11.109 1 93.56 79 ALA A N 1
ATOM 640 C CA . ALA A 1 79 ? 3.398 15.859 12.539 1 93.56 79 ALA A CA 1
ATOM 641 C C . ALA A 1 79 ? 2.781 17.125 13.109 1 93.56 79 ALA A C 1
ATOM 643 O O . ALA A 1 79 ? 1.94 17.078 14.008 1 93.56 79 ALA A O 1
ATOM 644 N N . GLY A 1 80 ? 3.312 18.234 12.586 1 96.5 80 GLY A N 1
ATOM 645 C CA . GLY A 1 80 ? 2.725 19.5 12.984 1 96.5 80 GLY A CA 1
ATOM 646 C C . GLY A 1 80 ? 1.256 19.609 12.617 1 96.5 80 GLY A C 1
ATOM 647 O O . GLY A 1 80 ? 0.434 20 13.453 1 96.5 80 GLY A O 1
ATOM 648 N N . LEU A 1 81 ? 1 19.266 11.414 1 96.31 81 LEU A N 1
ATOM 649 C CA . LEU A 1 81 ? -0.378 19.312 10.93 1 96.31 81 LEU A CA 1
ATOM 650 C C . LEU A 1 81 ? -1.254 18.344 11.727 1 96.31 81 LEU A C 1
ATOM 652 O O . LEU A 1 81 ? -2.377 18.688 12.102 1 96.31 81 LEU A O 1
ATOM 656 N N . ASP A 1 82 ? -0.761 17.156 11.984 1 97.88 82 ASP A N 1
ATOM 657 C CA . ASP A 1 82 ? -1.468 16.188 12.805 1 97.88 82 ASP A CA 1
ATOM 658 C C . ASP A 1 82 ? -1.778 16.75 14.188 1 97.88 82 ASP A C 1
ATOM 660 O O . ASP A 1 82 ? -2.871 16.531 14.719 1 97.88 82 ASP A O 1
ATOM 664 N N . THR A 1 83 ? -0.827 17.406 14.758 1 98.19 83 THR A N 1
ATOM 665 C CA . THR A 1 83 ? -0.982 17.969 16.094 1 98.19 83 THR A CA 1
ATOM 666 C C . THR A 1 83 ? -2.08 19.031 16.109 1 98.19 83 THR A C 1
ATOM 668 O O . THR A 1 83 ? -2.912 19.047 17.031 1 98.19 83 THR A O 1
ATOM 671 N N . LEU A 1 84 ? -2.035 19.906 15.07 1 98.38 84 LEU A N 1
ATOM 672 C CA . LEU A 1 84 ? -3.115 20.875 14.961 1 98.38 84 LEU A CA 1
ATOM 673 C C . LEU A 1 84 ? -4.473 20.188 14.898 1 98.38 84 LEU A C 1
ATOM 675 O O . LEU A 1 84 ? -5.422 20.609 15.555 1 98.38 84 LEU A O 1
ATOM 679 N N . ALA A 1 85 ? -4.523 19.125 14.164 1 98.75 85 ALA A N 1
ATOM 680 C CA . ALA A 1 85 ? -5.77 18.391 13.977 1 98.75 85 ALA A CA 1
ATOM 681 C C . ALA A 1 85 ? -6.227 17.766 15.289 1 98.75 85 ALA A C 1
ATOM 683 O O . ALA A 1 85 ? -7.41 17.828 15.641 1 98.75 85 ALA A O 1
ATOM 684 N N . ILE A 1 86 ? -5.344 17.156 16.016 1 98.62 86 ILE A N 1
ATOM 685 C CA . ILE A 1 86 ? -5.645 16.516 17.281 1 98.62 86 ILE A CA 1
ATOM 686 C C . ILE A 1 86 ? -6.223 17.531 18.25 1 98.62 86 ILE A C 1
ATOM 688 O O . ILE A 1 86 ? -7.25 17.281 18.891 1 98.62 86 ILE A O 1
ATOM 692 N N . LYS A 1 87 ? -5.57 18.688 18.375 1 98.31 87 LYS A N 1
ATOM 693 C CA . LYS A 1 87 ? -6.016 19.734 19.281 1 98.31 87 LYS A CA 1
ATOM 694 C C . LYS A 1 87 ? -7.402 20.25 18.906 1 98.31 87 LYS A C 1
ATOM 696 O O . LYS A 1 87 ? -8.242 20.484 19.766 1 98.31 87 LYS A O 1
ATOM 701 N N . LYS A 1 88 ? -7.598 20.422 17.625 1 98.31 88 LYS A N 1
ATOM 702 C CA . LYS A 1 88 ? -8.891 20.922 17.156 1 98.31 88 LYS A CA 1
ATOM 703 C C . LYS A 1 88 ? -9.992 19.891 17.391 1 98.31 88 LYS A C 1
ATOM 705 O O . LYS A 1 88 ? -11.102 20.234 17.797 1 98.31 88 LYS A O 1
ATOM 710 N N . LEU A 1 89 ? -9.727 18.641 17.141 1 98.69 89 LEU A N 1
ATOM 711 C CA . LEU A 1 89 ? -10.695 17.594 17.391 1 98.69 89 LEU A CA 1
ATOM 712 C C . LEU A 1 89 ? -11.031 17.516 18.875 1 98.69 89 LEU A C 1
ATOM 714 O O . LEU A 1 89 ? -12.18 17.234 19.25 1 98.69 89 LEU A O 1
ATOM 718 N N . TYR A 1 90 ? -10.023 17.719 19.703 1 98.25 90 TYR A N 1
ATOM 719 C CA . TYR A 1 90 ? -10.25 17.766 21.141 1 98.25 90 TYR A CA 1
ATOM 720 C C . TYR A 1 90 ? -11.156 18.938 21.516 1 98.25 90 TYR A C 1
ATOM 722 O O . TYR A 1 90 ? -12.133 18.766 22.25 1 98.25 90 TYR A O 1
ATOM 730 N N . ALA A 1 91 ? -10.789 20.109 20.984 1 97.5 91 ALA A N 1
ATOM 731 C CA . ALA A 1 91 ? -11.555 21.328 21.266 1 97.5 91 ALA A CA 1
ATOM 732 C C . ALA A 1 91 ? -13.008 21.172 20.828 1 97.5 91 ALA A C 1
ATOM 734 O O . ALA A 1 91 ? -13.922 21.688 21.469 1 97.5 91 ALA A O 1
ATOM 735 N N . ASN A 1 92 ? -13.188 20.406 19.75 1 98.12 92 ASN A N 1
ATOM 736 C CA . ASN A 1 92 ? -14.531 20.188 19.203 1 98.12 92 ASN A CA 1
ATOM 737 C C . ASN A 1 92 ? -15.234 19.031 19.938 1 98.12 92 ASN A C 1
ATOM 739 O O . ASN A 1 92 ? -16.328 18.625 19.531 1 98.12 92 ASN A O 1
ATOM 743 N N . LYS A 1 93 ? -14.594 18.453 20.891 1 98.38 93 LYS A N 1
ATOM 744 C CA . LYS A 1 93 ? -15.141 17.391 21.734 1 98.38 93 LYS A CA 1
ATOM 745 C C . LYS A 1 9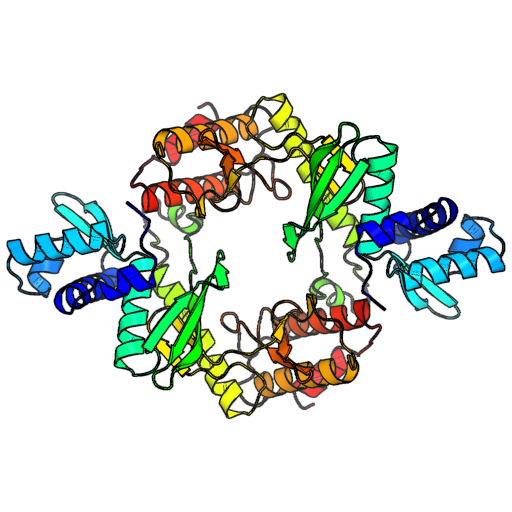3 ? -15.383 16.109 20.922 1 98.38 93 LYS A C 1
ATOM 747 O O . LYS A 1 93 ? -16.359 15.406 21.156 1 98.38 93 LYS A O 1
ATOM 752 N N . VAL A 1 94 ? -14.562 15.875 19.953 1 98.69 94 VAL A N 1
ATOM 753 C CA . VAL A 1 94 ? -14.656 14.688 19.109 1 98.69 94 VAL A CA 1
ATOM 754 C C . VAL A 1 94 ? -13.664 13.633 19.594 1 98.69 94 VAL A C 1
ATOM 756 O O . VAL A 1 94 ? -14.023 12.461 19.75 1 98.69 94 VAL A O 1
ATOM 759 N N . LEU A 1 95 ? -12.492 14.055 19.859 1 98.75 95 LEU A N 1
ATOM 760 C CA . LEU A 1 95 ? -11.398 13.188 20.266 1 98.75 95 LEU A CA 1
ATOM 761 C C . LEU A 1 95 ? -10.867 13.586 21.641 1 98.75 95 LEU A C 1
ATOM 763 O O . LEU A 1 95 ? -10.398 14.711 21.828 1 98.75 95 LEU A O 1
ATOM 767 N N . ASN A 1 96 ? -10.93 12.703 22.531 1 98.31 96 ASN A N 1
ATOM 768 C CA . ASN A 1 96 ? -10.398 12.953 23.859 1 98.31 96 ASN A CA 1
ATOM 769 C C . ASN A 1 96 ? -8.914 12.602 23.953 1 98.31 96 ASN A C 1
ATOM 771 O O . ASN A 1 96 ? -8.109 13.398 24.438 1 98.31 96 ASN A O 1
ATOM 775 N N . LYS A 1 97 ? -8.625 11.359 23.406 1 97.44 97 LYS A N 1
ATOM 776 C CA . LYS A 1 97 ? -7.254 10.859 23.469 1 97.44 97 LYS A CA 1
ATOM 777 C C . LYS A 1 97 ? -6.906 10.07 22.203 1 97.44 97 LYS A C 1
ATOM 779 O O . LYS A 1 97 ? -7.703 9.25 21.734 1 97.44 97 LYS A O 1
ATOM 784 N N . LEU A 1 98 ? -5.73 10.406 21.719 1 98.31 98 LEU A N 1
ATOM 785 C CA . LEU A 1 98 ? -5.223 9.609 20.609 1 98.31 98 LEU A CA 1
ATOM 786 C C . LEU A 1 98 ? -4.578 8.32 21.125 1 98.31 98 LEU A C 1
ATOM 788 O O . LEU A 1 98 ? -3.832 8.344 22.094 1 98.31 98 LEU A O 1
ATOM 792 N N . GLY A 1 99 ? -4.898 7.215 20.453 1 97.06 99 GLY A N 1
ATOM 793 C CA . GLY A 1 99 ? -4.352 5.926 20.844 1 97.06 99 GLY A CA 1
ATOM 794 C C . GLY A 1 99 ? -3.193 5.477 19.984 1 97.06 99 GLY A C 1
ATOM 795 O O . GLY A 1 99 ? -2.398 6.301 19.531 1 97.06 99 GLY A O 1
ATOM 796 N N . ILE A 1 100 ? -3.029 4.219 19.875 1 95.38 100 ILE A N 1
ATOM 797 C CA . ILE A 1 100 ? -1.899 3.641 19.156 1 95.38 100 ILE A CA 1
ATOM 798 C C . ILE A 1 100 ? -2.191 3.639 17.656 1 95.38 100 ILE A C 1
ATOM 800 O O . ILE A 1 100 ? -3.354 3.668 17.25 1 95.38 100 ILE A O 1
ATOM 804 N N . ILE A 1 101 ? -1.096 3.613 16.938 1 94.88 101 ILE A N 1
ATOM 805 C CA . ILE A 1 101 ? -1.201 3.547 15.484 1 94.88 101 ILE A CA 1
ATOM 806 C C . ILE A 1 101 ? -1.581 2.131 15.055 1 94.88 101 ILE A C 1
ATOM 808 O O . ILE A 1 101 ? -1.065 1.153 15.602 1 94.88 101 ILE A O 1
ATOM 812 N N . ILE A 1 102 ? -2.484 1.931 14.094 1 93.94 102 ILE A N 1
ATOM 813 C CA . ILE A 1 102 ? -2.924 0.613 13.648 1 93.94 102 ILE A CA 1
ATOM 814 C C . ILE A 1 102 ? -2.572 0.422 12.172 1 93.94 102 ILE A C 1
ATOM 816 O O . ILE A 1 102 ? -2.617 -0.698 11.656 1 93.94 102 ILE A O 1
ATOM 820 N N . GLY A 1 103 ? -2.322 1.428 11.484 1 91.25 103 GLY A N 1
ATOM 821 C CA . GLY A 1 103 ? -1.908 1.383 10.086 1 91.25 103 GLY A CA 1
ATOM 822 C C . GLY A 1 103 ? -1.016 2.545 9.695 1 91.25 103 GLY A C 1
ATOM 823 O O . GLY A 1 103 ? -1.358 3.705 9.93 1 91.25 103 GLY A O 1
ATOM 824 N N . GLU A 1 104 ? 0.152 2.26 9.195 1 88.44 104 GLU A N 1
ATOM 825 C CA . GLU A 1 104 ? 1.078 3.266 8.68 1 88.44 104 GLU A CA 1
ATOM 826 C C . GLU A 1 104 ? 1.363 3.053 7.199 1 88.44 104 GLU A C 1
ATOM 828 O O . GLU A 1 104 ? 1.756 1.958 6.789 1 88.44 104 GLU A O 1
ATOM 833 N N . GLY A 1 105 ? 1.002 4.074 6.434 1 83.81 105 GLY A N 1
ATOM 834 C CA . GLY A 1 105 ? 1.2 3.906 5 1 83.81 105 GLY A CA 1
ATOM 835 C C . GLY A 1 105 ? 1.678 5.172 4.316 1 83.81 105 GLY A C 1
ATOM 836 O O . GLY A 1 105 ? 1.996 6.164 4.977 1 83.81 105 GLY A O 1
ATOM 837 N N . LYS A 1 106 ? 1.743 5.109 2.98 1 81.5 106 LYS A N 1
ATOM 838 C CA . LYS A 1 106 ? 2.189 6.195 2.113 1 81.5 106 LYS A CA 1
ATOM 839 C C . LYS A 1 106 ? 1.161 7.32 2.066 1 81.5 106 LYS A C 1
ATOM 841 O O . LYS A 1 106 ? 1.522 8.492 1.988 1 81.5 106 LYS A O 1
ATOM 846 N N . GLU A 1 107 ? -0.029 6.934 2.197 1 88.5 107 GLU A N 1
ATOM 847 C CA . GLU A 1 107 ? -1.072 7.918 1.925 1 88.5 107 GLU A CA 1
ATOM 848 C C . GLU A 1 107 ? -1.759 8.367 3.213 1 88.5 107 GLU A C 1
ATOM 850 O O . GLU A 1 107 ? -2.457 9.383 3.229 1 88.5 107 GLU A O 1
ATOM 855 N N . SER A 1 108 ? -1.54 7.586 4.219 1 93.75 108 SER A N 1
ATOM 856 C CA . SER A 1 108 ? -2.201 7.957 5.469 1 93.75 108 SER A CA 1
ATOM 857 C C . SER A 1 108 ? -1.676 7.137 6.637 1 93.75 108 SER A C 1
ATOM 859 O O . SER A 1 108 ? -1.024 6.109 6.438 1 93.75 108 SER A O 1
ATOM 861 N N . ASN A 1 109 ? -1.876 7.707 7.805 1 95.38 109 ASN A N 1
ATOM 862 C CA . ASN A 1 109 ? -1.71 6.98 9.055 1 95.38 109 ASN A CA 1
ATOM 863 C C . ASN A 1 109 ? -3.033 6.848 9.812 1 95.38 109 ASN A C 1
ATOM 865 O O . ASN A 1 109 ? -3.826 7.789 9.852 1 95.38 109 ASN A O 1
ATOM 869 N N . VAL A 1 110 ? -3.305 5.668 10.312 1 97.88 110 VAL A N 1
ATOM 870 C CA . VAL A 1 110 ? -4.566 5.406 11 1 97.88 110 VAL A CA 1
ATOM 871 C C . VAL A 1 110 ? -4.301 5.059 12.461 1 97.88 110 VAL A C 1
ATOM 873 O O . VAL A 1 110 ? -3.463 4.203 12.758 1 97.88 110 VAL A O 1
ATOM 876 N N . TYR A 1 111 ? -5.051 5.727 13.375 1 98.38 111 TYR A N 1
ATOM 877 C CA . TYR A 1 111 ? -4.879 5.539 14.805 1 98.38 111 TYR A CA 1
ATOM 878 C C . TYR A 1 111 ? -6.195 5.148 15.469 1 98.38 111 TYR A C 1
ATOM 880 O O . TYR A 1 111 ? -7.27 5.57 15.031 1 98.38 111 TYR A O 1
ATOM 888 N N . PHE A 1 112 ? -6.027 4.363 16.562 1 98.38 112 PHE A N 1
ATOM 889 C CA . PHE A 1 112 ? -7.125 4.348 17.516 1 98.38 112 PHE A CA 1
ATOM 890 C C . PHE A 1 112 ? -7.246 5.691 18.234 1 98.38 112 PHE A C 1
ATOM 892 O O . PHE A 1 112 ? -6.258 6.414 18.375 1 98.38 112 PHE A O 1
ATOM 899 N N . GLY A 1 113 ? -8.398 6.031 18.562 1 98.44 113 GLY A N 1
ATOM 900 C CA . GLY A 1 113 ? -8.711 7.141 19.453 1 98.44 113 GLY A CA 1
ATOM 901 C C . GLY A 1 113 ? -9.844 6.832 20.406 1 98.44 113 GLY A C 1
ATOM 902 O O . GLY A 1 113 ? -10.492 5.793 20.297 1 98.44 113 GLY A O 1
ATOM 903 N N . TYR A 1 114 ? -9.906 7.664 21.375 1 98.62 114 TYR A N 1
ATOM 904 C CA . TYR A 1 114 ? -11.008 7.574 22.328 1 98.62 114 TYR A CA 1
ATOM 905 C C . TYR A 1 114 ? -11.766 8.891 22.406 1 98.62 114 TYR A C 1
ATOM 907 O O . TYR A 1 114 ? -11.164 9.961 22.484 1 98.62 114 TYR A O 1
ATOM 915 N N . ASP A 1 115 ? -13.078 8.758 22.297 1 98.31 115 ASP A N 1
ATOM 916 C CA . ASP A 1 115 ? -13.875 9.977 22.406 1 98.31 115 ASP A CA 1
ATOM 917 C C . ASP A 1 115 ? -14.148 10.32 23.875 1 98.31 115 ASP A C 1
ATOM 919 O O . ASP A 1 115 ? -13.539 9.742 24.766 1 98.31 115 ASP A O 1
ATOM 923 N N . PHE A 1 116 ? -14.969 11.312 24.172 1 97.94 116 PHE A N 1
ATOM 924 C CA . PHE A 1 116 ? -15.164 11.828 25.531 1 97.94 116 PHE A CA 1
ATOM 925 C C . PHE A 1 116 ? -16.047 10.891 26.344 1 97.94 116 PHE A C 1
ATOM 927 O O . PHE A 1 116 ? -16.141 11.023 27.562 1 97.94 116 PHE A O 1
ATOM 934 N N . SER A 1 117 ? -16.656 9.875 25.734 1 97.94 117 SER A N 1
ATOM 935 C CA . SER A 1 117 ? -17.391 8.805 26.422 1 97.94 117 SER A CA 1
ATOM 936 C C . SER A 1 117 ? -16.531 7.555 26.562 1 97.94 117 SER A C 1
ATOM 938 O O . SER A 1 117 ? -17.031 6.48 26.875 1 97.94 117 SER A O 1
ATOM 940 N N . ASP A 1 118 ? -15.266 7.707 26.125 1 97.19 118 ASP A N 1
ATOM 941 C CA . ASP A 1 118 ? -14.273 6.633 26.219 1 97.19 118 ASP A CA 1
ATOM 942 C C . ASP A 1 118 ? -14.594 5.512 25.234 1 97.19 118 ASP A C 1
ATOM 944 O O . ASP A 1 118 ? -14.242 4.355 25.453 1 97.19 118 ASP A O 1
ATOM 948 N N . GLU A 1 119 ? -15.367 5.867 24.281 1 98 119 GLU A N 1
ATOM 949 C CA . GLU A 1 119 ? -15.594 4.93 23.188 1 98 119 GLU A CA 1
ATOM 950 C C . GLU A 1 119 ? -14.43 4.938 22.203 1 98 119 GLU A C 1
ATOM 952 O O . GLU A 1 119 ? -13.867 5.992 21.906 1 98 119 GLU A O 1
ATOM 957 N N . THR A 1 120 ? -14.133 3.734 21.734 1 98.56 120 THR A N 1
ATOM 958 C CA . THR A 1 120 ? -13.062 3.605 20.75 1 98.56 120 THR A CA 1
ATOM 959 C C . THR A 1 120 ? -13.492 4.176 19.406 1 98.56 120 THR A C 1
ATOM 961 O O . THR A 1 120 ? -14.578 3.865 18.906 1 98.56 120 THR A O 1
ATOM 964 N N . ILE A 1 121 ? -12.695 5.035 18.828 1 98.75 121 ILE A N 1
ATOM 965 C CA . ILE A 1 121 ? -12.93 5.582 17.5 1 98.75 121 ILE A CA 1
ATOM 966 C C . ILE A 1 121 ? -11.656 5.465 16.656 1 98.75 121 ILE A C 1
ATOM 968 O O . ILE A 1 121 ? -10.625 4.996 17.156 1 98.75 121 ILE A O 1
ATOM 972 N N . ILE A 1 122 ? -11.773 5.773 15.375 1 98.88 122 ILE A N 1
ATOM 973 C CA . ILE A 1 122 ? -10.648 5.781 14.453 1 98.88 122 ILE A CA 1
ATOM 974 C C . ILE A 1 122 ? -10.289 7.215 14.078 1 98.88 122 ILE A C 1
ATOM 976 O O . ILE A 1 122 ? -11.18 8.031 13.82 1 98.88 122 ILE A O 1
ATOM 980 N N . VAL A 1 123 ? -9.023 7.535 14.102 1 98.88 123 VAL A N 1
ATOM 981 C CA . VAL A 1 123 ? -8.531 8.805 13.578 1 98.88 123 VAL A CA 1
ATOM 982 C C . VAL A 1 123 ? -7.57 8.555 12.422 1 98.88 123 VAL A C 1
ATOM 984 O O . VAL A 1 123 ? -6.52 7.934 12.609 1 98.88 123 VAL A O 1
ATOM 987 N N . LYS A 1 124 ? -7.961 8.953 11.266 1 98.56 124 LYS A N 1
ATOM 988 C CA . LYS A 1 124 ? -7.145 8.812 10.062 1 98.56 124 LYS A CA 1
ATOM 989 C C . LYS A 1 124 ? -6.496 10.141 9.68 1 98.56 124 LYS A C 1
ATOM 991 O O . LYS A 1 124 ? -7.188 11.148 9.492 1 98.56 124 LYS A O 1
ATOM 996 N N . PHE A 1 125 ? -5.141 10.18 9.547 1 98.38 125 PHE A N 1
ATOM 997 C CA . PHE A 1 125 ? -4.398 11.344 9.086 1 98.38 125 PHE A CA 1
ATOM 998 C C . PHE A 1 125 ? -3.938 11.156 7.645 1 98.38 125 PHE A C 1
ATOM 1000 O O . PHE A 1 125 ? -3.111 10.289 7.359 1 98.38 125 PHE A O 1
ATOM 1007 N N . HIS A 1 126 ? -4.465 11.945 6.801 1 96.88 126 HIS A N 1
ATOM 1008 C CA . HIS A 1 126 ? -4.105 11.859 5.391 1 96.88 126 HIS A CA 1
ATOM 1009 C C . HIS A 1 126 ? -2.699 12.391 5.145 1 96.88 126 HIS A C 1
ATOM 1011 O O . HIS A 1 126 ? -2.275 13.352 5.781 1 96.88 126 HIS A O 1
ATOM 1017 N N . ARG A 1 127 ? -1.988 11.703 4.27 1 89.19 127 ARG A N 1
ATOM 1018 C CA . ARG A 1 127 ? -0.614 12.039 3.914 1 89.19 127 ARG A CA 1
ATOM 1019 C C . ARG A 1 127 ? -0.432 12.078 2.4 1 89.19 127 ARG A C 1
ATOM 1021 O O . ARG A 1 127 ? 0.381 11.328 1.85 1 89.19 127 ARG A O 1
ATOM 1028 N N . VAL A 1 128 ? -1.178 12.891 1.745 1 77.06 128 VAL A N 1
ATOM 1029 C CA . VAL A 1 128 ? -1.087 12.93 0.289 1 77.06 128 VAL A CA 1
ATOM 1030 C C . VAL A 1 128 ? 0.023 13.883 -0.137 1 77.06 128 VAL A C 1
ATOM 1032 O O . VAL A 1 128 ? 0.22 14.93 0.484 1 77.06 128 VAL A O 1
ATOM 1035 N N . GLY A 1 129 ? 0.676 13.664 -1.251 1 62.03 129 GLY A N 1
ATOM 1036 C CA . GLY A 1 129 ? 1.476 14.68 -1.915 1 62.03 129 GLY A CA 1
ATOM 1037 C C . GLY A 1 129 ? 2.963 14.539 -1.656 1 62.03 129 GLY A C 1
ATOM 1038 O O . GLY A 1 129 ? 3.705 15.523 -1.694 1 62.03 129 GLY A O 1
ATOM 1039 N N . ARG A 1 130 ? 3.377 13.352 -1.031 1 50.88 130 ARG A N 1
ATOM 1040 C CA . ARG A 1 130 ? 4.816 13.562 -1.128 1 50.88 130 ARG A CA 1
ATOM 1041 C C . ARG A 1 130 ? 5.219 13.977 -2.539 1 50.88 130 ARG A C 1
ATOM 1043 O O . ARG A 1 130 ? 4.797 13.352 -3.518 1 50.88 130 ARG A O 1
ATOM 1050 N N . THR A 1 131 ? 5.211 15.164 -2.732 1 44.94 131 THR A N 1
ATOM 1051 C CA . THR A 1 131 ? 5.488 15.938 -3.938 1 44.94 131 THR A CA 1
ATOM 1052 C C . THR A 1 131 ? 6.438 15.18 -4.859 1 44.94 131 THR A C 1
ATOM 1054 O O . THR A 1 131 ? 7.496 14.711 -4.426 1 44.94 131 THR A O 1
ATOM 1057 N N . SER A 1 132 ? 5.91 14.289 -5.777 1 43.34 132 SER A N 1
ATOM 1058 C CA . SER A 1 132 ? 6.84 14.062 -6.879 1 43.34 132 SER A CA 1
ATOM 1059 C C . SER A 1 132 ? 7.496 15.359 -7.324 1 43.34 132 SER A C 1
ATOM 1061 O O . SER A 1 132 ? 6.875 16.422 -7.285 1 43.34 132 SER A O 1
ATOM 1063 N N . TYR A 1 133 ? 8.641 15.555 -7.07 1 40.66 133 TYR A N 1
ATOM 1064 C CA . TYR A 1 133 ? 9.398 16.625 -7.707 1 40.66 133 TYR A CA 1
ATOM 1065 C C . TYR A 1 133 ? 8.961 16.812 -9.156 1 40.66 133 TYR A C 1
ATOM 1067 O O . TYR A 1 133 ? 9.406 17.75 -9.828 1 40.66 133 TYR A O 1
ATOM 1075 N N . LYS A 1 134 ? 8.359 15.82 -9.719 1 41.19 134 LYS A N 1
ATOM 1076 C CA . LYS A 1 134 ? 8.031 16.047 -11.125 1 41.19 134 LYS A CA 1
ATOM 1077 C C . LYS A 1 134 ? 7.516 17.453 -11.352 1 41.19 134 LYS A C 1
ATOM 1079 O O . LYS A 1 134 ? 7.816 18.078 -12.375 1 41.19 134 LYS A O 1
ATOM 1084 N N . ASN A 1 135 ? 6.715 17.859 -10.469 1 39.16 135 ASN A N 1
ATOM 1085 C CA . ASN A 1 135 ? 6.238 19.219 -10.688 1 39.16 135 ASN A CA 1
ATOM 1086 C C . ASN A 1 135 ? 7.328 20.25 -10.406 1 39.16 135 ASN A C 1
ATOM 1088 O O . ASN A 1 135 ? 7.207 21.422 -10.805 1 39.16 135 ASN A O 1
ATOM 1092 N N . ILE A 1 136 ? 8.328 19.906 -9.711 1 38.81 136 ILE A N 1
ATOM 1093 C CA . ILE A 1 136 ? 9.352 20.906 -9.445 1 38.81 136 ILE A CA 1
ATOM 1094 C C . ILE A 1 136 ? 10.156 21.172 -10.711 1 38.81 136 ILE A C 1
ATOM 1096 O O . ILE A 1 136 ? 10.602 22.297 -10.945 1 38.81 136 ILE A O 1
ATOM 1100 N N . ARG A 1 137 ? 10.609 20.094 -11.336 1 40.47 137 ARG A N 1
ATOM 1101 C CA . ARG A 1 137 ? 11.453 20.516 -12.445 1 40.47 137 ARG A CA 1
ATOM 1102 C C . ARG A 1 137 ? 10.695 21.438 -13.398 1 40.47 137 ARG A C 1
ATOM 1104 O O . ARG A 1 137 ? 11.305 22.172 -14.188 1 40.47 137 ARG A O 1
ATOM 1111 N N . LYS A 1 138 ? 9.469 20.875 -13.695 1 40.16 138 LYS A N 1
ATOM 1112 C CA . LYS A 1 138 ? 9.125 21.797 -14.781 1 40.16 138 LYS A CA 1
ATOM 1113 C C . LYS A 1 138 ? 9.422 23.25 -14.391 1 40.16 138 LYS A C 1
ATOM 1115 O O . LYS A 1 138 ? 9.359 24.141 -15.234 1 40.16 138 LYS A O 1
ATOM 1120 N N . ILE A 1 139 ? 9.477 23.75 -13.008 1 33.97 139 ILE A N 1
ATOM 1121 C CA . ILE A 1 139 ? 9.805 25.141 -12.75 1 33.97 139 ILE A CA 1
ATOM 1122 C C . ILE A 1 139 ? 11.328 25.328 -12.75 1 33.97 139 ILE A C 1
ATOM 1124 O O . ILE A 1 139 ? 11.992 25.016 -11.758 1 33.97 139 ILE A O 1
ATOM 1128 N N . ARG A 1 140 ? 12.141 24.812 -13.031 1 31.45 140 ARG A N 1
ATOM 1129 C CA . ARG A 1 140 ? 13.219 25.641 -13.539 1 31.45 140 ARG A CA 1
ATOM 1130 C C . ARG A 1 140 ? 12.672 26.922 -14.172 1 31.45 140 ARG A C 1
ATOM 1132 O O . ARG A 1 140 ? 12.078 26.891 -15.25 1 31.45 140 ARG A O 1
ATOM 1139 N N . GLY A 1 141 ? 12.453 27.922 -13.32 1 36.66 141 GLY A N 1
ATOM 1140 C CA . GLY A 1 141 ? 11.844 29.219 -13.102 1 36.66 141 GLY A CA 1
ATOM 1141 C C . GLY A 1 141 ? 10.539 29.141 -12.336 1 36.66 141 GLY A C 1
ATOM 1142 O O . GLY A 1 141 ? 10.133 30.109 -11.688 1 36.66 141 GLY A O 1
ATOM 1143 N N . ILE A 1 142 ? 9.469 28.344 -12.656 1 34.81 142 ILE A N 1
ATOM 1144 C CA . ILE A 1 142 ? 8.203 28.391 -11.938 1 34.81 142 ILE A CA 1
ATOM 1145 C C . ILE A 1 142 ? 8.188 27.344 -10.836 1 34.81 142 ILE A C 1
ATOM 1147 O O . ILE A 1 142 ? 8.32 26.141 -11.109 1 34.81 142 ILE A O 1
ATOM 1151 N N . LYS A 1 143 ? 8.695 27.578 -9.57 1 41.97 143 LYS A N 1
ATOM 1152 C CA . LYS A 1 143 ? 8.531 26.906 -8.281 1 41.97 143 LYS A CA 1
ATOM 1153 C C . LYS A 1 143 ? 7.152 26.266 -8.172 1 41.97 143 LYS A C 1
ATOM 1155 O O . LYS A 1 143 ? 6.141 26.969 -8.109 1 41.97 143 LYS A O 1
ATOM 1160 N N . TYR A 1 144 ? 6.707 25.422 -8.961 1 39.75 144 TYR A N 1
ATOM 1161 C CA . TYR A 1 144 ? 5.406 24.859 -8.648 1 39.75 144 TYR A CA 1
ATOM 1162 C C . TYR A 1 144 ? 5.438 24.109 -7.316 1 39.75 144 TYR A C 1
ATOM 1164 O O . TYR A 1 144 ? 6.297 23.25 -7.098 1 39.75 144 TYR A O 1
ATOM 1172 N N . LYS A 1 145 ? 5.453 24.656 -6.25 1 47.19 145 LYS A N 1
ATOM 1173 C CA . LYS A 1 145 ? 5.262 24.25 -4.863 1 47.19 145 LYS A CA 1
ATOM 1174 C C . LYS A 1 145 ? 4.066 23.312 -4.73 1 47.19 145 LYS A C 1
ATOM 1176 O O . LYS A 1 145 ? 2.92 23.719 -4.918 1 47.19 145 LYS A O 1
ATOM 1181 N N . GLU A 1 146 ? 4.121 22.109 -5.27 1 53.38 146 GLU A N 1
ATOM 1182 C CA . GLU A 1 146 ? 2.955 21.281 -4.973 1 53.38 146 GLU A CA 1
ATOM 1183 C C . GLU A 1 146 ? 2.555 21.391 -3.504 1 53.38 146 GLU A C 1
ATOM 1185 O O . GLU A 1 146 ? 3.379 21.188 -2.611 1 53.38 146 GLU A O 1
ATOM 1190 N N . ASP A 1 147 ? 1.495 22.156 -3.133 1 74.44 147 ASP A N 1
ATOM 1191 C CA . ASP A 1 147 ? 0.939 22.438 -1.813 1 74.44 147 ASP A CA 1
ATOM 1192 C C . ASP A 1 147 ? 0.448 21.156 -1.14 1 74.44 147 ASP A C 1
ATOM 1194 O O . ASP A 1 147 ? -0.75 20.859 -1.149 1 74.44 147 ASP A O 1
ATOM 1198 N N . TRP A 1 148 ? 1.432 20.219 -0.708 1 81.31 148 TRP A N 1
ATOM 1199 C CA . TRP A 1 148 ? 1.068 18.953 -0.073 1 81.31 148 TRP A CA 1
ATOM 1200 C C . TRP A 1 148 ? 0.085 19.188 1.07 1 81.31 148 TRP A C 1
ATOM 1202 O O . TRP A 1 148 ? -0.76 18.328 1.351 1 81.31 148 TRP A O 1
ATOM 1212 N N . ILE A 1 149 ? 0.144 20.297 1.676 1 88 149 ILE A N 1
ATOM 1213 C CA . ILE A 1 149 ? -0.739 20.609 2.793 1 88 149 ILE A CA 1
ATOM 1214 C C . ILE A 1 149 ? -2.178 20.734 2.295 1 88 149 ILE A C 1
ATOM 1216 O O . ILE A 1 149 ? -3.09 20.125 2.852 1 88 149 ILE A O 1
ATOM 1220 N N . LYS A 1 150 ? -2.287 21.516 1.266 1 88.56 150 LYS A N 1
ATOM 1221 C CA . LYS A 1 150 ? -3.619 21.703 0.7 1 88.56 150 LYS A CA 1
ATOM 1222 C C . LYS A 1 150 ? -4.203 20.391 0.216 1 88.56 150 LYS A C 1
ATOM 1224 O O . LYS A 1 150 ? -5.363 20.078 0.494 1 88.56 150 LYS A O 1
ATOM 1229 N N . LEU A 1 151 ? -3.404 19.656 -0.47 1 88.19 151 LEU A N 1
ATOM 1230 C CA . LEU A 1 151 ? -3.861 18.391 -1.026 1 88.19 151 LEU A CA 1
ATOM 1231 C C . LEU A 1 151 ? -4.254 17.422 0.083 1 88.19 151 LEU A C 1
ATOM 1233 O O . LEU A 1 151 ? -5.27 16.719 -0.025 1 88.19 151 LEU A O 1
ATOM 1237 N N . THR A 1 152 ? -3.488 17.344 1.099 1 92.88 152 THR A N 1
ATOM 1238 C CA . THR A 1 152 ? -3.742 16.438 2.219 1 92.88 152 THR A CA 1
ATOM 1239 C C . THR A 1 152 ? -5.035 16.812 2.934 1 92.88 152 THR A C 1
ATOM 1241 O O . THR A 1 152 ? -5.84 15.953 3.277 1 92.88 152 THR A O 1
ATOM 1244 N N . ILE A 1 153 ? -5.238 18.062 3.109 1 95.5 153 ILE A N 1
ATOM 1245 C CA . ILE A 1 153 ? -6.445 18.547 3.773 1 95.5 153 ILE A CA 1
ATOM 1246 C C . ILE A 1 153 ? -7.664 18.281 2.891 1 95.5 153 ILE A C 1
ATOM 1248 O O . ILE A 1 153 ? -8.711 17.859 3.379 1 95.5 153 ILE A O 1
ATOM 1252 N N . GLU A 1 154 ? -7.52 18.547 1.648 1 94.5 154 GLU A N 1
ATOM 1253 C CA . GLU A 1 154 ? -8.609 18.281 0.707 1 94.5 154 GLU A CA 1
ATOM 1254 C C . GLU A 1 154 ? -9.023 16.812 0.73 1 94.5 154 GLU A C 1
ATOM 1256 O O . GLU A 1 154 ? -10.219 16.5 0.666 1 94.5 154 GLU A O 1
ATOM 1261 N N . ASN A 1 155 ? -8.102 15.953 0.797 1 95.81 155 ASN A N 1
ATOM 1262 C CA . ASN A 1 155 ? -8.414 14.523 0.869 1 95.81 155 ASN A CA 1
ATOM 1263 C C . ASN A 1 155 ? -9.242 14.195 2.105 1 95.81 155 ASN A C 1
ATOM 1265 O O . ASN A 1 155 ? -10.18 13.398 2.033 1 95.81 155 ASN A O 1
ATOM 1269 N N . ALA A 1 156 ? -8.852 14.75 3.229 1 98.12 156 ALA A N 1
ATOM 1270 C CA . ALA A 1 156 ? -9.594 14.539 4.465 1 98.12 156 ALA A CA 1
ATOM 1271 C C . ALA A 1 156 ? -11.023 15.07 4.352 1 98.12 156 ALA A C 1
ATOM 1273 O O . ALA A 1 156 ? -11.977 14.414 4.766 1 98.12 156 ALA A O 1
ATOM 1274 N N . GLU A 1 157 ? -11.133 16.234 3.773 1 98.5 157 GLU A N 1
ATOM 1275 C CA . GLU A 1 157 ? -12.445 16.844 3.586 1 98.5 157 GLU A CA 1
ATOM 1276 C C . GLU A 1 157 ? -13.328 16 2.672 1 98.5 157 GLU A C 1
ATOM 1278 O O . GLU A 1 157 ? -14.516 15.828 2.934 1 98.5 157 GLU A O 1
ATOM 1283 N N . ARG A 1 158 ? -12.734 15.516 1.652 1 98.19 158 ARG A N 1
ATOM 1284 C CA . ARG A 1 158 ? -13.461 14.672 0.713 1 98.19 158 ARG A CA 1
ATOM 1285 C C . ARG A 1 158 ? -13.969 13.406 1.396 1 98.19 158 ARG A C 1
ATOM 1287 O O . ARG A 1 158 ? -15.133 13.031 1.242 1 98.19 158 ARG A O 1
ATOM 1294 N N . GLU A 1 159 ? -13.109 12.82 2.125 1 98.56 159 GLU A N 1
ATOM 1295 C CA . GLU A 1 159 ? -13.523 11.609 2.826 1 98.56 159 GLU A CA 1
ATOM 1296 C C . GLU A 1 159 ? -14.648 11.898 3.812 1 98.56 159 GLU A C 1
ATOM 1298 O O . GLU A 1 159 ? -15.641 11.172 3.855 1 98.56 159 GLU A O 1
ATOM 1303 N N . PHE A 1 160 ? -14.477 12.938 4.543 1 98.88 160 PHE A N 1
ATOM 1304 C CA . PHE A 1 160 ? -15.477 13.305 5.539 1 98.88 160 PHE A CA 1
ATOM 1305 C C . PHE A 1 160 ? -16.828 13.586 4.879 1 98.88 160 PHE A C 1
ATOM 1307 O O . PHE A 1 160 ? -17.859 13.148 5.367 1 98.88 160 PHE A O 1
ATOM 1314 N N . SER A 1 161 ? -16.766 14.281 3.814 1 98.81 161 SER A N 1
ATOM 1315 C CA . SER A 1 161 ? -17.984 14.633 3.094 1 98.81 161 SER A CA 1
ATOM 1316 C C . SER A 1 161 ? -18.703 13.391 2.576 1 98.81 161 SER A C 1
ATOM 1318 O O . SER A 1 161 ? -19.922 13.266 2.709 1 98.81 161 SER A O 1
ATOM 1320 N N . ALA A 1 162 ? -17.969 12.531 2.029 1 98.81 162 ALA A N 1
ATOM 1321 C CA . ALA A 1 162 ? -18.562 11.297 1.525 1 98.81 162 ALA A CA 1
ATOM 1322 C C . ALA A 1 162 ? -19.188 10.484 2.658 1 98.81 162 ALA A C 1
ATOM 1324 O O . ALA A 1 162 ? -20.328 10.055 2.566 1 98.81 162 ALA A O 1
ATOM 1325 N N . LEU A 1 163 ? -18.422 10.32 3.746 1 98.88 163 LEU A N 1
ATOM 1326 C CA . LEU A 1 163 ? -18.906 9.539 4.875 1 98.88 163 LEU A CA 1
ATOM 1327 C C . LEU A 1 163 ? -20.172 10.164 5.477 1 98.88 163 LEU A C 1
ATOM 1329 O O . LEU A 1 163 ? -21.078 9.453 5.895 1 98.88 163 LEU A O 1
ATOM 1333 N N . SER A 1 164 ? -20.203 11.453 5.535 1 98.88 164 SER A N 1
ATOM 1334 C CA . SER A 1 164 ? -21.344 12.164 6.082 1 98.88 164 SER A CA 1
ATOM 1335 C C . SER A 1 164 ? -22.609 11.883 5.258 1 98.88 164 SER A C 1
ATOM 1337 O O . SER A 1 164 ? -23.641 11.508 5.809 1 98.88 164 SER A O 1
ATOM 1339 N N . CYS A 1 165 ? -22.484 12.039 3.947 1 98.88 165 CYS A N 1
ATOM 1340 C CA . CYS A 1 165 ? -23.625 11.789 3.088 1 98.88 165 CYS A CA 1
ATOM 1341 C C . CYS A 1 165 ? -24.078 10.336 3.166 1 98.88 165 CYS A C 1
ATOM 1343 O O . CYS A 1 165 ? -25.266 10.047 3.305 1 98.88 165 CYS A O 1
ATOM 1345 N N . LEU A 1 166 ? -23.156 9.461 3.115 1 98.88 166 LEU A N 1
ATOM 1346 C CA . LEU A 1 166 ? -23.469 8.039 3.125 1 98.88 166 LEU A CA 1
ATOM 1347 C C . LEU A 1 166 ? -24.109 7.625 4.445 1 98.88 166 LEU A C 1
ATOM 1349 O O . LEU A 1 166 ? -25.078 6.855 4.457 1 98.88 166 LEU A O 1
ATOM 1353 N N . THR A 1 167 ? -23.562 8.156 5.547 1 98.81 167 THR A N 1
ATOM 1354 C CA . THR A 1 167 ? -24.141 7.875 6.859 1 98.81 167 THR A CA 1
ATOM 1355 C C . THR A 1 167 ? -25.578 8.391 6.945 1 98.81 167 THR A C 1
ATOM 1357 O O . THR A 1 167 ? -26.469 7.695 7.434 1 98.81 167 THR A O 1
ATOM 1360 N N . ASN A 1 168 ? -25.812 9.531 6.441 1 98.69 168 ASN A N 1
ATOM 1361 C CA . ASN A 1 168 ? -27.141 10.141 6.473 1 98.69 168 ASN A CA 1
ATOM 1362 C C . ASN A 1 168 ? -28.141 9.359 5.625 1 98.69 168 ASN A C 1
ATOM 1364 O O . ASN A 1 168 ? -29.344 9.492 5.809 1 98.69 168 ASN A O 1
ATOM 1368 N N . ASN A 1 169 ? -27.625 8.617 4.711 1 98.62 169 ASN A N 1
ATOM 1369 C CA . ASN A 1 169 ? -28.5 7.816 3.854 1 98.62 169 ASN A CA 1
ATOM 1370 C C . ASN A 1 169 ? -28.438 6.336 4.223 1 98.62 169 ASN A C 1
ATOM 1372 O O . ASN A 1 169 ? -28.797 5.477 3.418 1 98.62 169 ASN A O 1
ATOM 1376 N N . TYR A 1 170 ? -27.875 6.027 5.383 1 98.19 170 TYR A N 1
ATOM 1377 C CA . TYR A 1 170 ? -27.938 4.734 6.051 1 98.19 170 TYR A CA 1
ATOM 1378 C C . TYR A 1 170 ? -27.109 3.697 5.309 1 98.19 170 TYR A C 1
ATOM 1380 O O . TYR A 1 170 ? -27.453 2.516 5.277 1 98.19 170 TYR A O 1
ATOM 1388 N N . ALA A 1 171 ? -26.141 4.188 4.574 1 98.69 171 ALA A N 1
ATOM 1389 C CA . ALA A 1 171 ? -25.156 3.262 4.02 1 98.69 171 ALA A CA 1
ATOM 1390 C C . ALA A 1 171 ? -24.25 2.691 5.117 1 98.69 171 ALA A C 1
ATOM 1392 O O . ALA A 1 171 ? -24.109 3.293 6.184 1 98.69 171 ALA A O 1
ATOM 1393 N N . ASN A 1 172 ? -23.703 1.503 4.863 1 98.75 172 ASN A N 1
ATOM 1394 C CA . ASN A 1 172 ? -22.75 0.894 5.789 1 98.75 172 ASN A CA 1
ATOM 1395 C C . ASN A 1 172 ? -21.344 1.445 5.59 1 98.75 172 ASN A C 1
ATOM 1397 O O . ASN A 1 172 ? -20.531 0.837 4.895 1 98.75 172 ASN A O 1
ATOM 1401 N N . VAL A 1 173 ? -21.078 2.541 6.219 1 98.88 173 VAL A N 1
ATOM 1402 C CA . VAL A 1 173 ? -19.766 3.184 6.293 1 98.88 173 VAL A CA 1
ATOM 1403 C C . VAL A 1 173 ? -19.484 3.621 7.727 1 98.88 173 VAL A C 1
ATOM 1405 O O . VAL A 1 173 ? -20.406 3.719 8.547 1 98.88 173 VAL A O 1
ATOM 1408 N N . PRO A 1 174 ? -18.219 3.77 8.078 1 98.81 174 PRO A N 1
ATOM 1409 C CA . PRO A 1 174 ? -17.984 4.332 9.414 1 98.81 174 PRO A CA 1
ATOM 1410 C C . PRO A 1 174 ? -18.594 5.719 9.586 1 98.81 174 PRO A C 1
ATOM 1412 O O . PRO A 1 174 ? -18.406 6.598 8.742 1 98.81 174 PRO A O 1
ATOM 1415 N N . LYS A 1 175 ? -19.281 5.895 10.609 1 98.81 175 LYS A N 1
ATOM 1416 C CA . LYS A 1 175 ? -19.875 7.199 10.883 1 98.81 175 LYS A CA 1
ATOM 1417 C C . LYS A 1 175 ? -18.797 8.258 11.109 1 98.81 175 LYS A C 1
ATOM 1419 O O . LYS A 1 175 ? -17.922 8.086 11.953 1 98.81 175 LYS A O 1
ATOM 1424 N N . PRO A 1 176 ? -18.875 9.258 10.305 1 98.81 176 PRO A N 1
ATOM 1425 C CA . PRO A 1 176 ? -17.938 10.344 10.57 1 98.81 176 PRO A CA 1
ATOM 1426 C C . PRO A 1 176 ? -18.266 11.109 11.859 1 98.81 176 PRO A C 1
ATOM 1428 O O . PRO A 1 176 ? -19.438 11.367 12.141 1 98.81 176 PRO A O 1
ATOM 1431 N N . LEU A 1 177 ? -17.297 11.375 12.602 1 98.88 177 LEU A N 1
ATOM 1432 C CA . LEU A 1 177 ? -17.5 12.031 13.883 1 98.88 177 LEU A CA 1
ATOM 1433 C C . LEU A 1 177 ? -16.969 13.461 13.852 1 98.88 177 LEU A C 1
ATOM 1435 O O . LEU A 1 177 ? -17.453 14.328 14.586 1 98.88 177 LEU A O 1
ATOM 1439 N N . GLY A 1 178 ? -15.93 13.719 13.023 1 98.75 178 GLY A N 1
ATOM 1440 C CA . GLY A 1 178 ? -15.352 15.047 12.883 1 98.75 178 GLY A CA 1
ATOM 1441 C C . GLY A 1 178 ? -14.188 15.094 11.914 1 98.75 178 GLY A C 1
ATOM 1442 O O . GLY A 1 178 ? -13.617 14.055 11.578 1 98.75 178 GLY A O 1
ATOM 1443 N N . GLN A 1 179 ? -13.992 16.25 11.453 1 98.75 179 GLN A N 1
ATOM 1444 C CA . GLN A 1 179 ? -12.875 16.5 10.547 1 98.75 179 GLN A CA 1
ATOM 1445 C C . GLN A 1 179 ? -12.125 17.781 10.938 1 98.75 179 GLN A C 1
ATOM 1447 O O . GLN A 1 179 ? -12.75 18.781 11.266 1 98.75 179 GLN A O 1
ATOM 1452 N N . ALA A 1 180 ? -10.82 17.703 11.031 1 98.69 180 ALA A N 1
ATOM 1453 C CA . ALA A 1 180 ? -9.961 18.844 11.297 1 98.69 180 ALA A CA 1
ATOM 1454 C C . ALA A 1 180 ? -8.664 18.766 10.5 1 98.69 180 ALA A C 1
ATOM 1456 O O . ALA A 1 180 ? -7.891 17.812 10.656 1 98.69 180 ALA A O 1
ATOM 1457 N N . TYR A 1 181 ? -8.445 19.766 9.688 1 97.94 181 TYR A N 1
ATOM 1458 C CA . TYR A 1 181 ? -7.27 19.781 8.812 1 97.94 181 TYR A CA 1
ATOM 1459 C C . TYR A 1 181 ? -7.152 18.469 8.031 1 97.94 181 TYR A C 1
ATOM 1461 O O . TYR A 1 181 ? -8.039 18.125 7.254 1 97.94 181 TYR A O 1
ATOM 1469 N N . ASN A 1 182 ? -6.113 17.703 8.281 1 97.81 182 ASN A N 1
ATOM 1470 C CA . ASN A 1 182 ? -5.859 16.5 7.5 1 97.81 182 ASN A CA 1
ATOM 1471 C C . ASN A 1 182 ? -6.414 15.25 8.188 1 97.81 182 ASN A C 1
ATOM 1473 O O . ASN A 1 182 ? -6.145 14.125 7.766 1 97.81 182 ASN A O 1
ATOM 1477 N N . ALA A 1 183 ? -7.207 15.414 9.234 1 98.81 183 ALA A N 1
ATOM 1478 C CA . ALA A 1 183 ? -7.648 14.266 10.023 1 98.81 183 ALA A CA 1
ATOM 1479 C C . ALA A 1 183 ? -9.148 14.047 9.883 1 98.81 183 ALA A C 1
ATOM 1481 O O . ALA A 1 183 ? -9.922 15.008 9.852 1 98.81 183 ALA A O 1
ATOM 1482 N N . VAL A 1 184 ? -9.492 12.828 9.82 1 98.94 184 VAL A N 1
ATOM 1483 C CA . VAL A 1 184 ? -10.891 12.414 9.898 1 98.94 184 VAL A CA 1
ATOM 1484 C C . VAL A 1 184 ? -11.078 11.438 11.062 1 98.94 184 VAL A C 1
ATOM 1486 O O . VAL A 1 184 ? -10.406 10.406 11.125 1 98.94 184 VAL A O 1
ATOM 1489 N N . ALA A 1 185 ? -11.906 11.859 12.031 1 98.94 185 ALA A N 1
ATOM 1490 C CA . ALA A 1 185 ? -12.328 10.945 13.094 1 98.94 185 ALA A CA 1
ATOM 1491 C C . ALA A 1 185 ? -13.609 10.219 12.711 1 98.94 185 ALA A C 1
ATOM 1493 O O . ALA A 1 185 ? -14.547 10.82 12.18 1 98.94 185 ALA A O 1
ATOM 1494 N N . MET A 1 186 ? -13.648 8.938 12.992 1 98.94 186 MET A N 1
ATOM 1495 C CA . MET A 1 186 ? -14.805 8.156 12.555 1 98.94 186 MET A CA 1
ATOM 1496 C C . MET A 1 186 ? -15.016 6.949 13.461 1 98.94 186 MET A C 1
ATOM 1498 O O . MET A 1 186 ? -14.156 6.617 14.273 1 98.94 186 MET A O 1
ATOM 1502 N N . GLU A 1 187 ? -16.125 6.352 13.258 1 98.75 187 GLU A N 1
ATOM 1503 C CA . GLU A 1 187 ? -16.531 5.16 14 1 98.75 187 GLU A CA 1
ATOM 1504 C C . GLU A 1 187 ? -15.562 4.008 13.766 1 98.75 187 GLU A C 1
ATOM 1506 O O . GLU A 1 187 ? -15.109 3.791 12.641 1 98.75 187 GLU A O 1
ATOM 1511 N N . TYR A 1 188 ? -15.273 3.348 14.883 1 98.62 188 TYR A N 1
ATOM 1512 C CA . TYR A 1 188 ? -14.508 2.113 14.789 1 98.62 188 TYR A CA 1
ATOM 1513 C C . TYR A 1 188 ? -15.398 0.94 14.398 1 98.62 188 TYR A C 1
ATOM 1515 O O . TYR A 1 188 ? -16.391 0.654 15.078 1 98.62 188 TYR A O 1
ATOM 1523 N N . ILE A 1 189 ? -15.055 0.342 13.289 1 98.38 189 ILE A N 1
ATOM 1524 C CA . ILE A 1 189 ? -15.758 -0.867 12.867 1 98.38 189 ILE A CA 1
ATOM 1525 C C . ILE A 1 189 ? -14.945 -2.098 13.266 1 98.38 189 ILE A C 1
ATOM 1527 O O . ILE A 1 189 ? -13.859 -2.328 12.734 1 98.38 189 ILE A O 1
ATOM 1531 N N . GLN A 1 190 ? -15.469 -2.832 14.172 1 96.81 190 GLN A N 1
ATOM 1532 C CA . GLN A 1 190 ? -14.805 -4.07 14.562 1 96.81 190 GLN A CA 1
ATOM 1533 C C . GLN A 1 190 ? -14.984 -5.156 13.508 1 96.81 190 GLN A C 1
ATOM 1535 O O . GLN A 1 190 ? -16.062 -5.754 13.406 1 96.81 190 GLN A O 1
ATOM 1540 N N . GLY A 1 191 ? -14.008 -5.398 12.758 1 96.56 191 GLY A N 1
ATOM 1541 C CA . GLY A 1 191 ? -14.047 -6.375 11.68 1 96.56 191 GLY A CA 1
ATOM 1542 C C . GLY A 1 191 ? -12.734 -6.48 10.922 1 96.56 191 GLY A C 1
ATOM 1543 O O . GLY A 1 191 ? -11.742 -5.859 11.305 1 96.56 191 GLY A O 1
ATOM 1544 N N . ASN A 1 192 ? -12.773 -7.352 9.914 1 95.69 192 ASN A N 1
ATOM 1545 C CA . ASN A 1 192 ? -11.602 -7.582 9.07 1 95.69 192 ASN A CA 1
ATOM 1546 C C . ASN A 1 192 ? -11.883 -7.223 7.617 1 95.69 192 ASN A C 1
ATOM 1548 O O . ASN A 1 192 ? -13.039 -7.215 7.188 1 95.69 192 ASN A O 1
ATOM 1552 N N . GLU A 1 193 ? -10.805 -6.934 6.938 1 95.44 193 GLU A N 1
ATOM 1553 C CA . GLU A 1 193 ? -10.969 -6.656 5.512 1 95.44 193 GLU A CA 1
ATOM 1554 C C . GLU A 1 193 ? -11.555 -7.855 4.777 1 95.44 193 GLU A C 1
ATOM 1556 O O . GLU A 1 193 ? -11.281 -9.008 5.137 1 95.44 193 GLU A O 1
ATOM 1561 N N . LEU A 1 194 ? -12.234 -7.539 3.76 1 97.06 194 LEU A N 1
ATOM 1562 C CA . LEU A 1 194 ? -12.914 -8.562 2.969 1 97.06 194 LEU A CA 1
ATOM 1563 C C . LEU A 1 194 ? -11.906 -9.562 2.4 1 97.06 194 LEU A C 1
ATOM 1565 O O . LEU A 1 194 ? -12.164 -10.766 2.4 1 97.06 194 LEU A O 1
ATOM 1569 N N . TYR A 1 195 ? -10.758 -9.078 1.942 1 90.62 195 TYR A N 1
ATOM 1570 C CA . TYR A 1 195 ? -9.789 -9.945 1.281 1 90.62 195 TYR A CA 1
ATOM 1571 C C . TYR A 1 195 ? -9.234 -10.977 2.254 1 90.62 195 TYR A C 1
ATOM 1573 O O . TYR A 1 195 ? -8.75 -12.031 1.837 1 90.62 195 TYR A O 1
ATOM 1581 N N . ARG A 1 196 ? -9.391 -10.75 3.58 1 89.31 196 ARG A N 1
ATOM 1582 C CA . ARG A 1 196 ? -8.859 -11.641 4.605 1 89.31 196 ARG A CA 1
ATOM 1583 C C . ARG A 1 196 ? -9.977 -12.461 5.242 1 89.31 196 ARG A C 1
ATOM 1585 O O . ARG A 1 196 ? -9.75 -13.18 6.223 1 89.31 196 ARG A O 1
ATOM 1592 N N . THR A 1 197 ? -11.125 -12.289 4.82 1 93.12 197 THR A N 1
ATOM 1593 C CA . THR A 1 197 ? -12.281 -12.898 5.461 1 93.12 197 THR A CA 1
ATOM 1594 C C . THR A 1 197 ? -12.898 -13.961 4.559 1 93.12 197 THR A C 1
ATOM 1596 O O . THR A 1 197 ? -13.039 -13.75 3.352 1 93.12 197 THR A O 1
ATOM 1599 N N . ASN A 1 198 ? -13.188 -15.125 5.156 1 92 198 ASN A N 1
ATOM 1600 C CA . ASN A 1 198 ? -14.023 -16.109 4.48 1 92 198 ASN A CA 1
ATOM 1601 C C . ASN A 1 198 ? -15.5 -15.938 4.828 1 92 198 ASN A C 1
ATOM 1603 O O . ASN A 1 198 ? -15.891 -16.094 5.988 1 92 198 ASN A O 1
ATOM 1607 N N . LEU A 1 199 ? -16.234 -15.75 3.854 1 95.5 199 LEU A N 1
ATOM 1608 C CA . LEU A 1 199 ? -17.625 -15.398 4.078 1 95.5 199 LEU A CA 1
ATOM 1609 C C . LEU A 1 199 ? -18.5 -16.656 4.164 1 95.5 199 LEU A C 1
ATOM 1611 O O . LEU A 1 199 ? -18.297 -17.609 3.406 1 95.5 199 LEU A O 1
ATOM 1615 N N . ASN A 1 200 ? -19.438 -16.625 5.113 1 93.56 200 ASN A N 1
ATOM 1616 C CA . ASN A 1 200 ? -20.438 -17.688 5.199 1 93.56 200 ASN A CA 1
ATOM 1617 C C . ASN A 1 200 ? -21.562 -17.5 4.188 1 93.56 200 ASN A C 1
ATOM 1619 O O . ASN A 1 200 ? -22.078 -18.469 3.641 1 93.56 200 ASN A O 1
ATOM 1623 N N . ASN A 1 201 ? -21.922 -16.281 3.986 1 95.69 201 ASN A N 1
ATOM 1624 C CA . ASN A 1 201 ? -22.969 -15.914 3.053 1 95.69 201 ASN A CA 1
ATOM 1625 C C . ASN A 1 201 ? -22.484 -14.883 2.039 1 95.69 201 ASN A C 1
ATOM 1627 O O . ASN A 1 201 ? -22.969 -13.742 2.033 1 95.69 201 ASN A O 1
ATOM 1631 N N . PRO A 1 202 ? -21.688 -15.312 1.118 1 97.81 202 PRO A N 1
ATOM 1632 C CA . PRO A 1 202 ? -21.047 -14.367 0.203 1 97.81 202 PRO A CA 1
ATOM 1633 C C . PRO A 1 202 ? -22.047 -13.648 -0.698 1 97.81 202 PRO A C 1
ATOM 1635 O O . PRO A 1 202 ? -21.844 -12.477 -1.037 1 97.81 202 PRO A O 1
ATOM 1638 N N . GLU A 1 203 ? -23.109 -14.297 -1.123 1 97.5 203 GLU A N 1
ATOM 1639 C CA . GLU A 1 203 ? -24.109 -13.664 -1.985 1 97.5 203 GLU A CA 1
ATOM 1640 C C . GLU A 1 203 ? -24.766 -12.484 -1.285 1 97.5 203 GLU A C 1
ATOM 1642 O O . GLU A 1 203 ? -24.953 -11.422 -1.885 1 97.5 203 GLU A O 1
ATOM 1647 N N . GLU A 1 204 ? -25.109 -12.742 -0.065 1 97.94 204 GLU A N 1
ATOM 1648 C CA . GLU A 1 204 ? -25.734 -11.68 0.715 1 97.94 204 GLU A CA 1
ATOM 1649 C C . GLU A 1 204 ? -24.797 -10.5 0.905 1 97.94 204 GLU A C 1
ATOM 1651 O O . GLU A 1 204 ? -25.219 -9.344 0.81 1 97.94 204 GLU A O 1
ATOM 1656 N N . VAL A 1 205 ? -23.547 -10.805 1.168 1 98.56 205 VAL A N 1
ATOM 1657 C CA . VAL A 1 205 ? -22.562 -9.758 1.379 1 98.56 205 VAL A CA 1
ATOM 1658 C C . VAL A 1 205 ? -22.375 -8.953 0.094 1 98.56 205 VAL A C 1
ATOM 1660 O O . VAL A 1 205 ? -22.328 -7.723 0.128 1 98.56 205 VAL A O 1
ATOM 1663 N N . LEU A 1 206 ? -22.297 -9.641 -1.007 1 98.5 206 LEU A N 1
ATOM 1664 C CA . LEU A 1 206 ? -22.172 -8.969 -2.293 1 98.5 206 LEU A CA 1
ATOM 1665 C C . LEU A 1 206 ? -23.359 -8.047 -2.549 1 98.5 206 LEU A C 1
ATOM 1667 O O . LEU A 1 206 ? -23.172 -6.898 -2.965 1 98.5 206 LEU A O 1
ATOM 1671 N N . GLU A 1 207 ? -24.5 -8.562 -2.311 1 98.31 207 GLU A N 1
ATOM 1672 C CA . GLU A 1 207 ? -25.703 -7.762 -2.504 1 98.31 207 GLU A CA 1
ATOM 1673 C C . GLU A 1 207 ? -25.688 -6.504 -1.636 1 98.31 207 GLU A C 1
ATOM 1675 O O . GLU A 1 207 ? -26.078 -5.426 -2.082 1 98.31 207 GLU A O 1
ATOM 1680 N N . GLU A 1 208 ? -25.25 -6.664 -0.427 1 98.56 208 GLU A N 1
ATOM 1681 C CA . GLU A 1 208 ? -25.172 -5.52 0.478 1 98.56 208 GLU A CA 1
ATOM 1682 C C . GLU A 1 208 ? -24.156 -4.5 -0.01 1 98.56 208 GLU A C 1
ATOM 1684 O O . GLU A 1 208 ? -24.375 -3.291 0.092 1 98.56 208 GLU A O 1
ATOM 1689 N N . ILE A 1 209 ? -22.984 -4.973 -0.504 1 98.81 209 ILE A N 1
ATOM 1690 C CA . ILE A 1 209 ? -21.984 -4.074 -1.052 1 98.81 209 ILE A CA 1
ATOM 1691 C C . ILE A 1 209 ? -22.578 -3.271 -2.207 1 98.81 209 ILE A C 1
ATOM 1693 O O . ILE A 1 209 ? -22.438 -2.047 -2.248 1 98.81 209 ILE A O 1
ATOM 1697 N N . ILE A 1 210 ? -23.281 -4.004 -3.115 1 98.62 210 ILE A N 1
ATOM 1698 C CA . ILE A 1 210 ? -23.875 -3.369 -4.281 1 98.62 210 ILE A CA 1
ATOM 1699 C C . ILE A 1 210 ? -24.922 -2.354 -3.83 1 98.62 210 ILE A C 1
ATOM 1701 O O . ILE A 1 210 ? -25.016 -1.256 -4.387 1 98.62 210 ILE A O 1
ATOM 1705 N N . SER A 1 211 ? -25.672 -2.693 -2.801 1 98.5 211 SER A N 1
ATOM 1706 C CA . SER A 1 211 ? -26.688 -1.789 -2.254 1 98.5 211 SER A CA 1
ATOM 1707 C C . SER A 1 211 ? -26.047 -0.512 -1.718 1 98.5 211 SER A C 1
ATOM 1709 O O . SER A 1 211 ? -26.578 0.582 -1.905 1 98.5 211 SER A O 1
ATOM 1711 N N . ASN A 1 212 ? -24.938 -0.658 -1.033 1 98.75 212 ASN A N 1
ATOM 1712 C CA . ASN A 1 212 ? -24.25 0.514 -0.511 1 98.75 212 ASN A CA 1
ATOM 1713 C C . ASN A 1 212 ? -23.719 1.4 -1.636 1 98.75 212 ASN A C 1
ATOM 1715 O O . ASN A 1 212 ? -23.75 2.627 -1.531 1 98.75 212 ASN A O 1
ATOM 1719 N N . VAL A 1 213 ? -23.219 0.776 -2.703 1 98.75 213 VAL A N 1
ATOM 1720 C CA . VAL A 1 213 ? -22.781 1.534 -3.867 1 98.75 213 VAL A CA 1
ATOM 1721 C C . VAL A 1 213 ? -23.969 2.271 -4.488 1 98.75 213 VAL A C 1
ATOM 1723 O O . VAL A 1 213 ? -23.828 3.42 -4.918 1 98.75 213 VAL A O 1
ATOM 1726 N N . ARG A 1 214 ? -25.094 1.613 -4.512 1 98.69 214 ARG A N 1
ATOM 1727 C CA . ARG A 1 214 ? -26.312 2.232 -5.043 1 98.69 214 ARG A CA 1
ATOM 1728 C C . ARG A 1 214 ? -26.703 3.449 -4.215 1 98.69 214 ARG A C 1
ATOM 1730 O O . ARG A 1 214 ? -27.094 4.484 -4.766 1 98.69 214 ARG A O 1
ATOM 1737 N N . ILE A 1 215 ? -26.656 3.305 -2.906 1 98.69 215 ILE A N 1
ATOM 1738 C CA . ILE A 1 215 ? -26.984 4.422 -2.027 1 98.69 215 ILE A CA 1
ATOM 1739 C C . ILE A 1 215 ? -26.094 5.617 -2.357 1 98.69 215 ILE A C 1
ATOM 1741 O O . ILE A 1 215 ? -26.578 6.742 -2.498 1 98.69 215 ILE A O 1
ATOM 1745 N N . ALA A 1 216 ? -24.766 5.375 -2.535 1 98.81 216 ALA A N 1
ATOM 1746 C CA . ALA A 1 216 ? -23.828 6.445 -2.863 1 98.81 216 ALA A CA 1
ATOM 1747 C C . ALA A 1 216 ? -24.203 7.125 -4.176 1 98.81 216 ALA A C 1
ATOM 1749 O O . ALA A 1 216 ? -24.234 8.359 -4.262 1 98.81 216 ALA A O 1
ATOM 1750 N N . TYR A 1 217 ? -24.531 6.328 -5.133 1 98.56 217 TYR A N 1
ATOM 1751 C CA . TYR A 1 217 ? -24.828 6.848 -6.465 1 98.56 217 TYR A CA 1
ATOM 1752 C C . TYR A 1 217 ? -26.156 7.582 -6.496 1 98.56 217 TYR A C 1
ATOM 1754 O O . TYR A 1 217 ? -26.25 8.688 -7.027 1 98.56 217 TYR A O 1
ATOM 1762 N N . GLN A 1 218 ? -27.141 7.039 -5.875 1 98.19 218 GLN A N 1
ATOM 1763 C CA . GLN A 1 218 ? -28.5 7.539 -6.012 1 98.19 218 GLN A CA 1
ATOM 1764 C C . GLN A 1 218 ? -28.766 8.688 -5.043 1 98.19 218 GLN A C 1
ATOM 1766 O O . GLN A 1 218 ? -29.5 9.625 -5.363 1 98.19 218 GLN A O 1
ATOM 1771 N N . TYR A 1 219 ? -28.156 8.641 -3.879 1 98.31 219 TYR A N 1
ATOM 1772 C CA . TYR A 1 219 ? -28.609 9.555 -2.832 1 98.31 219 TYR A CA 1
ATOM 1773 C C . TYR A 1 219 ? -27.5 10.523 -2.436 1 98.31 219 TYR A C 1
ATOM 1775 O O . TYR A 1 219 ? -27.734 11.453 -1.657 1 98.31 219 TYR A O 1
ATOM 1783 N N . CYS A 1 220 ? -26.297 10.344 -2.947 1 98.5 220 CYS A N 1
ATOM 1784 C CA . CYS A 1 220 ? -25.203 11.242 -2.611 1 98.5 220 CYS A CA 1
ATOM 1785 C C . CYS A 1 220 ? -24.641 11.906 -3.863 1 98.5 220 CYS A C 1
ATOM 1787 O O . CYS A 1 220 ? -23.422 12.031 -4.008 1 98.5 220 CYS A O 1
ATOM 1789 N N . GLY A 1 221 ? -25.516 12.25 -4.828 1 97.38 221 GLY A N 1
ATOM 1790 C CA . GLY A 1 221 ? -25.125 13.031 -5.992 1 97.38 221 GLY A CA 1
ATOM 1791 C C . GLY A 1 221 ? -24.281 12.234 -6.988 1 97.38 221 GLY A C 1
ATOM 1792 O O . GLY A 1 221 ? -23.297 12.742 -7.523 1 97.38 221 GLY A O 1
ATOM 1793 N N . LYS A 1 222 ? -24.578 10.984 -7.227 1 98.31 222 LYS A N 1
ATOM 1794 C CA . LYS A 1 222 ? -23.875 10.086 -8.148 1 98.31 222 LYS A CA 1
ATOM 1795 C C . LYS A 1 222 ? -22.438 9.867 -7.711 1 98.31 222 LYS A C 1
ATOM 1797 O O . LYS A 1 222 ? -21.516 9.914 -8.539 1 98.31 222 LYS A O 1
ATOM 1802 N N . LEU A 1 223 ? -22.328 9.719 -6.457 1 98.69 223 LEU A N 1
ATOM 1803 C CA . LEU A 1 223 ? -21.016 9.5 -5.855 1 98.69 223 LEU A CA 1
ATOM 1804 C C . LEU A 1 223 ? -20.469 8.117 -6.203 1 98.69 223 LEU A C 1
ATOM 1806 O O . LEU A 1 223 ? -21.188 7.117 -6.074 1 98.69 223 LEU A O 1
ATOM 1810 N N . VAL A 1 224 ? -19.219 8.055 -6.715 1 98.69 224 VAL A N 1
ATOM 1811 C CA . VAL A 1 224 ? -18.5 6.824 -7.027 1 98.69 224 VAL A CA 1
ATOM 1812 C C . VAL A 1 224 ? -17.25 6.719 -6.152 1 98.69 224 VAL A C 1
ATOM 1814 O O . VAL A 1 224 ? -16.516 7.691 -5.996 1 98.69 224 VAL A O 1
ATOM 1817 N N . HIS A 1 225 ? -16.984 5.582 -5.527 1 98.25 225 HIS A N 1
ATOM 1818 C CA . HIS A 1 225 ? -15.922 5.391 -4.551 1 98.25 225 HIS A CA 1
ATOM 1819 C C . HIS A 1 225 ? -14.562 5.727 -5.141 1 98.25 225 HIS A C 1
ATOM 1821 O O . HIS A 1 225 ? -13.773 6.457 -4.531 1 98.25 225 HIS A O 1
ATOM 1827 N N . GLY A 1 226 ? -14.273 5.191 -6.344 1 95.94 226 GLY A N 1
ATOM 1828 C CA . GLY A 1 226 ? -13.062 5.512 -7.074 1 95.94 226 GLY A CA 1
ATOM 1829 C C . GLY A 1 226 ? -11.914 4.559 -6.781 1 95.94 226 GLY A C 1
ATOM 1830 O O . GLY A 1 226 ? -10.953 4.48 -7.547 1 95.94 226 GLY A O 1
ATOM 1831 N N . ASP A 1 227 ? -11.961 3.799 -5.762 1 92.94 227 ASP A N 1
ATOM 1832 C CA . ASP A 1 227 ? -10.938 2.818 -5.41 1 92.94 227 ASP A CA 1
ATOM 1833 C C . ASP A 1 227 ? -11.547 1.619 -4.695 1 92.94 227 ASP A C 1
ATOM 1835 O O . ASP A 1 227 ? -11 1.137 -3.701 1 92.94 227 ASP A O 1
ATOM 1839 N N . LEU A 1 228 ? -12.688 1.164 -5.141 1 96.25 228 LEU A N 1
ATOM 1840 C CA . LEU A 1 228 ? -13.414 0.094 -4.465 1 96.25 228 LEU A CA 1
ATOM 1841 C C . LEU A 1 228 ? -12.797 -1.265 -4.781 1 96.25 228 LEU A C 1
ATOM 1843 O O . LEU A 1 228 ? -12.586 -1.597 -5.949 1 96.25 228 LEU A O 1
ATOM 1847 N N . SER A 1 229 ? -12.445 -2.008 -3.76 1 93.44 229 SER A N 1
ATOM 1848 C CA . SER A 1 229 ? -11.891 -3.355 -3.84 1 93.44 229 SER A CA 1
ATOM 1849 C C . SER A 1 229 ? -12.102 -4.121 -2.539 1 93.44 229 SER A C 1
ATOM 1851 O O . SER A 1 229 ? -12.648 -3.578 -1.575 1 93.44 229 SER A O 1
ATOM 1853 N N . GLU A 1 230 ? -11.711 -5.406 -2.533 1 94.81 230 GLU A N 1
ATOM 1854 C CA . GLU A 1 230 ? -11.828 -6.254 -1.351 1 94.81 230 GLU A CA 1
ATOM 1855 C C . GLU A 1 230 ? -10.953 -5.734 -0.213 1 94.81 230 GLU A C 1
ATOM 1857 O O . GLU A 1 230 ? -11.148 -6.102 0.947 1 94.81 230 GLU A O 1
ATOM 1862 N N . TYR A 1 231 ? -10.078 -4.77 -0.578 1 92.69 231 TYR A N 1
ATOM 1863 C CA . TYR A 1 231 ? -9.18 -4.207 0.43 1 92.69 231 TYR A CA 1
ATOM 1864 C C . TYR A 1 231 ? -9.852 -3.051 1.165 1 92.69 231 TYR A C 1
ATOM 1866 O O . TYR A 1 231 ? -9.438 -2.686 2.268 1 92.69 231 TYR A O 1
ATOM 1874 N N . ASN A 1 232 ? -10.875 -2.477 0.606 1 96.75 232 ASN A N 1
ATOM 1875 C CA . ASN A 1 232 ? -11.531 -1.297 1.165 1 96.75 232 ASN A CA 1
ATOM 1876 C C . ASN A 1 232 ? -12.93 -1.62 1.687 1 96.75 232 ASN A C 1
ATOM 1878 O O . ASN A 1 232 ? -13.805 -0.756 1.699 1 96.75 232 ASN A O 1
ATOM 1882 N N . ILE A 1 233 ? -13.086 -2.895 2.027 1 98.56 233 ILE A N 1
ATOM 1883 C CA . ILE A 1 233 ? -14.328 -3.332 2.646 1 98.56 233 ILE A CA 1
ATOM 1884 C C . ILE A 1 233 ? -14.023 -4.121 3.918 1 98.56 233 ILE A C 1
ATOM 1886 O O . ILE A 1 233 ? -13.242 -5.07 3.893 1 98.56 233 ILE A O 1
ATOM 1890 N N . LEU A 1 234 ? -14.633 -3.668 5 1 98.5 234 LEU A N 1
ATOM 1891 C CA . LEU A 1 234 ? -14.539 -4.391 6.266 1 98.5 234 LEU A CA 1
ATOM 1892 C C . LEU A 1 234 ? -15.766 -5.266 6.488 1 98.5 234 LEU A C 1
ATOM 1894 O O . LEU A 1 234 ? -16.891 -4.848 6.207 1 98.5 234 LEU A O 1
ATOM 1898 N N . ILE A 1 235 ? -15.508 -6.434 6.895 1 98.56 235 ILE A N 1
ATOM 1899 C CA . ILE A 1 235 ? -16.609 -7.301 7.316 1 98.56 235 ILE A CA 1
ATOM 1900 C C . ILE A 1 235 ? -16.719 -7.293 8.836 1 98.56 235 ILE A C 1
ATOM 1902 O O . ILE A 1 235 ? -15.828 -7.797 9.531 1 98.56 235 ILE A O 1
ATOM 1906 N N . ARG A 1 236 ? -17.797 -6.742 9.289 1 97.81 236 ARG A N 1
ATOM 1907 C CA . ARG A 1 236 ? -18.031 -6.648 10.727 1 97.81 236 ARG A CA 1
ATOM 1908 C C . ARG A 1 236 ? -18.344 -8.023 11.32 1 97.81 236 ARG A C 1
ATOM 1910 O O . ARG A 1 236 ? -18.641 -8.969 10.586 1 97.81 236 ARG A O 1
ATOM 1917 N N . GLU A 1 237 ? -18.359 -8.109 12.578 1 94.88 237 GLU A N 1
ATOM 1918 C CA . GLU A 1 237 ? -18.562 -9.383 13.266 1 94.88 237 GLU A CA 1
ATOM 1919 C C . GLU A 1 237 ? -19.922 -9.984 12.93 1 94.88 237 GLU A C 1
ATOM 1921 O O . GLU A 1 237 ? -20.078 -11.203 12.891 1 94.88 237 GLU A O 1
ATOM 1926 N N . ASP A 1 238 ? -20.859 -9.172 12.742 1 95.5 238 ASP A N 1
ATOM 1927 C CA . ASP A 1 238 ? -22.203 -9.648 12.438 1 95.5 238 ASP A CA 1
ATOM 1928 C C . ASP A 1 238 ? -22.344 -10.023 10.961 1 95.5 238 ASP A C 1
ATOM 1930 O O . ASP A 1 238 ? -23.422 -10.352 10.492 1 95.5 238 ASP A O 1
ATOM 1934 N N . GLY A 1 239 ? -21.219 -9.852 10.219 1 96.19 239 GLY A N 1
ATOM 1935 C CA . GLY A 1 239 ? -21.188 -10.281 8.828 1 96.19 239 GLY A CA 1
ATOM 1936 C C . GLY A 1 239 ? -21.5 -9.164 7.852 1 96.19 239 GLY A C 1
ATOM 1937 O O . GLY A 1 239 ? -21.438 -9.367 6.637 1 96.19 239 GLY A O 1
ATOM 1938 N N . LYS A 1 240 ? -21.797 -8.008 8.336 1 97.5 240 LYS A N 1
ATOM 1939 C CA . LYS A 1 240 ? -22.172 -6.891 7.465 1 97.5 240 LYS A CA 1
ATOM 1940 C C . LYS A 1 240 ? -20.922 -6.195 6.906 1 97.5 240 LYS A C 1
ATOM 1942 O O . LYS A 1 240 ? -19.953 -5.996 7.621 1 97.5 240 LYS A O 1
ATOM 1947 N N . PRO A 1 241 ? -20.984 -5.898 5.574 1 98.75 241 PRO A N 1
ATOM 1948 C CA . PRO A 1 241 ? -19.859 -5.184 4.977 1 98.75 241 PRO A CA 1
ATOM 1949 C C . PRO A 1 241 ? -19.922 -3.674 5.195 1 98.75 241 PRO A C 1
ATOM 1951 O O . PRO A 1 241 ? -21 -3.086 5.098 1 98.75 241 PRO A O 1
ATOM 1954 N N . TYR A 1 242 ? -18.828 -3.062 5.535 1 98.88 242 TYR A N 1
ATOM 1955 C CA . TYR A 1 242 ? -18.641 -1.619 5.652 1 98.88 242 TYR A CA 1
ATOM 1956 C C . TYR A 1 242 ? -17.594 -1.115 4.664 1 98.88 242 TYR A C 1
ATOM 1958 O O . TYR A 1 242 ? -16.453 -1.579 4.672 1 98.88 242 TYR A O 1
ATOM 1966 N N . ILE A 1 243 ? -18 -0.235 3.77 1 98.88 243 ILE A N 1
ATOM 1967 C CA . ILE A 1 243 ? -17.078 0.305 2.777 1 98.88 243 ILE A CA 1
ATOM 1968 C C . ILE A 1 243 ? -16.297 1.471 3.379 1 98.88 243 ILE A C 1
ATOM 1970 O O . ILE A 1 243 ? -16.875 2.395 3.945 1 98.88 243 ILE A O 1
ATOM 1974 N N . ILE A 1 244 ? -14.953 1.392 3.275 1 98.56 244 ILE A N 1
ATOM 1975 C CA . ILE A 1 244 ? -14.102 2.406 3.895 1 98.56 244 ILE A CA 1
ATOM 1976 C C . ILE A 1 244 ? -13.266 3.104 2.826 1 98.56 244 ILE A C 1
ATOM 1978 O O . ILE A 1 244 ? -13.336 2.752 1.646 1 98.56 244 ILE A O 1
ATOM 1982 N N . ASP A 1 245 ? -12.523 4.156 3.176 1 97.19 245 ASP A N 1
ATOM 1983 C CA . ASP A 1 245 ? -11.516 4.848 2.377 1 97.19 245 ASP A CA 1
ATOM 1984 C C . ASP A 1 245 ? -12.148 5.547 1.179 1 97.19 245 ASP A C 1
ATOM 1986 O O . ASP A 1 245 ? -11.938 5.148 0.033 1 97.19 245 ASP A O 1
ATOM 1990 N N . TRP A 1 246 ? -12.75 6.75 1.42 1 98.38 246 TRP A N 1
ATOM 1991 C CA . TRP A 1 246 ? -13.57 7.426 0.42 1 98.38 246 TRP A CA 1
ATOM 1992 C C . TRP A 1 246 ? -12.914 8.727 -0.028 1 98.38 246 TRP A C 1
ATOM 1994 O O . TRP A 1 246 ? -13.602 9.672 -0.427 1 98.38 246 TRP A O 1
ATOM 2004 N N . PRO A 1 247 ? -11.578 8.859 0.07 1 97.06 247 PRO A N 1
ATOM 2005 C CA . PRO A 1 247 ? -11.023 10.148 -0.341 1 97.06 247 PRO A CA 1
ATOM 2006 C C . PRO A 1 247 ? -10.953 10.305 -1.858 1 97.06 247 PRO A C 1
ATOM 2008 O O . PRO A 1 247 ? -10.875 11.43 -2.363 1 97.06 247 PRO A O 1
ATOM 2011 N N . GLN A 1 248 ? -11.016 9.234 -2.623 1 95.12 248 GLN A N 1
ATOM 2012 C CA . GLN A 1 248 ? -10.766 9.273 -4.059 1 95.12 248 GLN A CA 1
ATOM 2013 C C . GLN A 1 248 ? -12.078 9.305 -4.844 1 95.12 248 GLN A C 1
ATOM 2015 O O . GLN A 1 248 ? -12.078 9.086 -6.059 1 95.12 248 GLN A O 1
ATOM 2020 N N . TRP A 1 249 ? -13.109 9.531 -4.184 1 97.62 249 TRP A N 1
ATOM 2021 C CA . TRP A 1 249 ? -14.414 9.469 -4.832 1 97.62 249 TRP A CA 1
ATOM 2022 C C . TRP A 1 249 ? -14.555 10.562 -5.883 1 97.62 249 TRP A C 1
ATOM 2024 O O . TRP A 1 249 ? -13.852 11.578 -5.828 1 97.62 249 TRP A O 1
ATOM 2034 N N . LYS A 1 250 ? -15.406 10.312 -6.875 1 97.81 250 LYS A N 1
ATOM 2035 C CA . LYS A 1 250 ? -15.82 11.258 -7.914 1 97.81 250 LYS A CA 1
ATOM 2036 C C . LYS A 1 250 ? -17.328 11.234 -8.109 1 97.81 250 LYS A C 1
ATOM 2038 O O . LYS A 1 250 ? -18 10.273 -7.707 1 97.81 250 LYS A O 1
ATOM 2043 N N . LYS A 1 251 ? -17.797 12.32 -8.672 1 97.69 251 LYS A N 1
ATOM 2044 C CA . LYS A 1 251 ? -19.219 12.367 -8.992 1 97.69 251 LYS A CA 1
ATOM 2045 C C . LYS A 1 251 ? -19.469 12.039 -10.461 1 97.69 251 LYS A C 1
ATOM 2047 O O . LYS A 1 251 ? -18.719 12.477 -11.328 1 97.69 251 LYS A O 1
ATOM 2052 N N . ASP A 1 252 ? -20.391 11.234 -10.703 1 96.38 252 ASP A N 1
ATOM 2053 C CA . ASP A 1 252 ? -20.938 10.961 -12.023 1 96.38 252 ASP A CA 1
ATOM 2054 C C . ASP A 1 252 ? -19.844 10.469 -12.977 1 96.38 252 ASP A C 1
ATOM 2056 O O . ASP A 1 252 ? -19.719 10.969 -14.094 1 96.38 252 ASP A O 1
ATOM 2060 N N . ASP A 1 253 ? -19.031 9.602 -12.531 1 96.5 253 ASP A N 1
ATOM 2061 C CA . ASP A 1 253 ? -17.969 9 -13.328 1 96.5 253 ASP A CA 1
ATOM 2062 C C . ASP A 1 253 ? -18.281 7.547 -13.664 1 96.5 253 ASP A C 1
ATOM 2064 O O . ASP A 1 253 ? -17.969 6.641 -12.898 1 96.5 253 ASP A O 1
ATOM 2068 N N . GLU A 1 254 ? -18.797 7.328 -14.781 1 93 254 GLU A N 1
ATOM 2069 C CA . GLU A 1 254 ? -19.297 6.016 -15.172 1 93 254 GLU A CA 1
ATOM 2070 C C . GLU A 1 254 ? -18.156 5.023 -15.359 1 93 254 GLU A C 1
ATOM 2072 O O . GLU A 1 254 ? -18.312 3.834 -15.07 1 93 254 GLU A O 1
ATOM 2077 N N . ASP A 1 255 ? -17.141 5.578 -15.945 1 91.62 255 ASP A N 1
ATOM 2078 C CA . ASP A 1 255 ? -15.992 4.707 -16.141 1 91.62 255 ASP A CA 1
ATOM 2079 C C . ASP A 1 255 ? -15.453 4.215 -14.789 1 91.62 255 ASP A C 1
ATOM 2081 O O . ASP A 1 255 ? -15.102 3.039 -14.648 1 91.62 255 ASP A O 1
ATOM 2085 N N . LEU A 1 256 ? -15.422 5.074 -13.875 1 93.81 256 LEU A N 1
ATOM 2086 C CA . LEU A 1 256 ? -14.938 4.727 -12.547 1 93.81 256 LEU A CA 1
ATOM 2087 C C . LEU A 1 256 ? -15.906 3.773 -11.844 1 93.81 256 LEU A C 1
ATOM 2089 O O . LEU A 1 256 ? -15.477 2.855 -11.141 1 93.81 256 LEU A O 1
ATOM 2093 N N . LEU A 1 257 ? -17.156 4.004 -12.016 1 95.62 257 LEU A N 1
ATOM 2094 C CA . LEU A 1 257 ? -18.156 3.1 -11.461 1 95.62 257 LEU A CA 1
ATOM 2095 C C . LEU A 1 257 ? -17.984 1.692 -12.031 1 95.62 257 LEU A C 1
ATOM 2097 O O . LEU A 1 257 ? -18.016 0.712 -11.281 1 95.62 257 LEU A O 1
ATOM 2101 N N . PHE A 1 258 ? -17.859 1.713 -13.312 1 92.19 258 PHE A N 1
ATOM 2102 C CA . PHE A 1 258 ? -17.656 0.438 -13.992 1 92.19 258 PHE A CA 1
ATOM 2103 C C . PHE A 1 258 ? -16.438 -0.292 -13.43 1 92.19 258 PHE A C 1
ATOM 2105 O O . PHE A 1 258 ? -16.5 -1.489 -13.148 1 92.19 258 PHE A O 1
ATOM 2112 N N . ARG A 1 259 ? -15.352 0.386 -13.258 1 90.38 259 ARG A N 1
ATOM 2113 C CA . ARG A 1 259 ? -14.125 -0.198 -12.727 1 90.38 259 ARG A CA 1
ATOM 2114 C C . ARG A 1 259 ? -14.328 -0.703 -11.305 1 90.38 259 ARG A C 1
ATOM 2116 O O . ARG A 1 259 ? -13.922 -1.818 -10.969 1 90.38 259 ARG A O 1
ATOM 2123 N N . ASP A 1 260 ? -14.93 0.091 -10.461 1 94.56 260 ASP A N 1
ATOM 2124 C CA . ASP A 1 260 ? -15.219 -0.286 -9.078 1 94.56 260 ASP A CA 1
ATOM 2125 C C . ASP A 1 260 ? -16.016 -1.586 -9.016 1 94.56 260 ASP A C 1
ATOM 2127 O O . ASP A 1 260 ? -15.648 -2.512 -8.289 1 94.56 260 ASP A O 1
ATOM 2131 N N . LEU A 1 261 ? -17.016 -1.644 -9.812 1 94.62 261 LEU A N 1
ATOM 2132 C CA . LEU A 1 261 ? -17.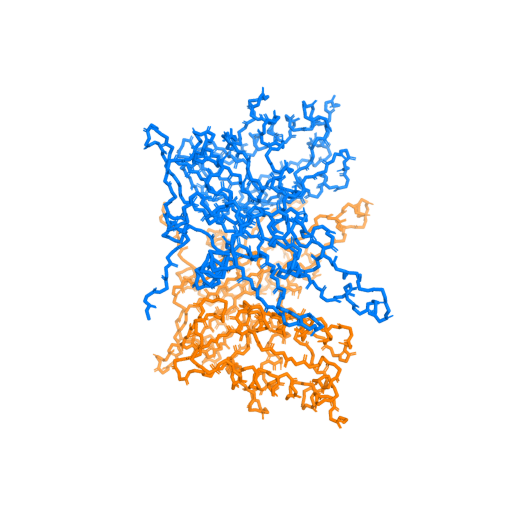906 -2.795 -9.789 1 94.62 261 LEU A CA 1
ATOM 2133 C C . LEU A 1 261 ? -17.234 -4.023 -10.391 1 94.62 261 LEU A C 1
ATOM 2135 O O . LEU A 1 261 ? -17.438 -5.145 -9.914 1 94.62 261 LEU A O 1
ATOM 2139 N N . THR A 1 262 ? -16.5 -3.775 -11.414 1 90.06 262 THR A N 1
ATOM 2140 C CA . THR A 1 262 ? -15.75 -4.879 -12.008 1 90.06 262 THR A CA 1
ATOM 2141 C C . THR A 1 262 ? -14.836 -5.523 -10.977 1 90.06 262 THR A C 1
ATOM 2143 O O . THR A 1 262 ? -14.766 -6.75 -10.875 1 90.06 262 THR A O 1
ATOM 2146 N N . ASN A 1 263 ? -14.156 -4.711 -10.195 1 89.56 263 ASN A N 1
ATOM 2147 C CA . ASN A 1 263 ? -13.258 -5.211 -9.164 1 89.56 263 ASN A CA 1
ATOM 2148 C C . ASN A 1 263 ? -13.992 -6.094 -8.164 1 89.56 263 ASN A C 1
ATOM 2150 O O . ASN A 1 263 ? -13.531 -7.191 -7.84 1 89.56 263 ASN A O 1
ATOM 2154 N N . ILE A 1 264 ? -15.07 -5.648 -7.75 1 94 264 ILE A N 1
ATOM 2155 C CA . ILE A 1 264 ? -15.82 -6.344 -6.707 1 94 264 ILE A CA 1
ATOM 2156 C C . ILE A 1 264 ? -16.406 -7.633 -7.27 1 94 264 ILE A C 1
ATOM 2158 O O . ILE A 1 264 ? -16.312 -8.695 -6.648 1 94 264 ILE A O 1
ATOM 2162 N N . LEU A 1 265 ? -17 -7.539 -8.43 1 92.5 265 LEU A N 1
ATOM 2163 C CA . LEU A 1 265 ? -17.609 -8.719 -9.039 1 92.5 265 LEU A CA 1
ATOM 2164 C C . LEU A 1 265 ? -16.562 -9.766 -9.375 1 92.5 265 LEU A C 1
ATOM 2166 O O . LEU A 1 265 ? -16.797 -10.969 -9.195 1 92.5 265 LEU A O 1
ATOM 2170 N N . TYR A 1 266 ? -15.539 -9.297 -9.805 1 85.38 266 TYR A N 1
ATOM 2171 C CA . TYR A 1 266 ? -14.445 -10.211 -10.102 1 85.38 266 TYR A CA 1
ATOM 2172 C C . TYR A 1 266 ? -13.992 -10.945 -8.852 1 85.38 266 TYR A C 1
ATOM 2174 O O . TYR A 1 266 ? -13.805 -12.164 -8.875 1 85.38 266 TYR A O 1
ATOM 2182 N N . TYR A 1 267 ? -13.797 -10.281 -7.812 1 89.69 267 TYR A N 1
ATOM 2183 C CA . TYR A 1 267 ? -13.367 -10.883 -6.551 1 89.69 267 TYR A CA 1
ATOM 2184 C C . TYR A 1 267 ? -14.336 -11.969 -6.109 1 89.69 267 TYR A C 1
ATOM 2186 O O . TYR A 1 267 ? -13.914 -13.078 -5.766 1 89.69 267 TYR A O 1
ATOM 2194 N N . PHE A 1 268 ? -15.594 -11.664 -6.121 1 92.88 268 PHE A N 1
ATOM 2195 C CA . PHE A 1 268 ? -16.594 -12.617 -5.645 1 92.88 268 PHE A CA 1
ATOM 2196 C C . PHE A 1 268 ? -16.703 -13.797 -6.594 1 92.88 268 PHE A C 1
ATOM 2198 O O . PHE A 1 268 ? -16.969 -14.922 -6.164 1 92.88 268 PHE A O 1
ATOM 2205 N N . ASN A 1 269 ? -16.547 -13.492 -7.859 1 87.31 269 ASN A N 1
ATOM 2206 C CA . ASN A 1 269 ? -16.531 -14.602 -8.812 1 87.31 269 ASN A CA 1
ATOM 2207 C C . ASN A 1 269 ? -15.367 -15.547 -8.562 1 87.31 269 ASN A C 1
ATOM 2209 O O . ASN A 1 269 ? -15.562 -16.766 -8.453 1 87.31 269 ASN A O 1
ATOM 2213 N N . LYS A 1 270 ? -14.281 -15 -8.383 1 78.69 270 LYS A N 1
ATOM 2214 C CA . LYS A 1 270 ? -13.062 -15.789 -8.227 1 78.69 270 LYS A CA 1
ATOM 2215 C C . LYS A 1 270 ? -13.062 -16.547 -6.902 1 78.69 270 LYS A C 1
ATOM 2217 O O . LYS A 1 270 ? -12.727 -17.734 -6.859 1 78.69 270 LYS A O 1
ATOM 2222 N N . LYS A 1 271 ? -13.5 -15.891 -5.871 1 83.69 271 LYS A N 1
ATOM 2223 C CA . LYS A 1 271 ? -13.375 -16.469 -4.535 1 83.69 271 LYS A CA 1
ATOM 2224 C C . LYS A 1 271 ? -14.586 -17.328 -4.188 1 83.69 271 LYS A C 1
ATOM 2226 O O . LYS A 1 271 ? -14.453 -18.328 -3.486 1 83.69 271 LYS A O 1
ATOM 2231 N N . TYR A 1 272 ? -15.695 -16.953 -4.699 1 90 272 TYR A N 1
ATOM 2232 C CA . TYR A 1 272 ? -16.906 -17.609 -4.234 1 90 272 TYR A CA 1
ATOM 2233 C C . TYR A 1 272 ? -17.734 -18.141 -5.406 1 90 272 TYR A C 1
ATOM 2235 O O . TYR A 1 272 ? -18.844 -18.656 -5.219 1 90 272 TYR A O 1
ATOM 2243 N N . GLU A 1 273 ? -17.25 -17.938 -6.609 1 84.25 273 GLU A N 1
ATOM 2244 C CA . GLU A 1 273 ? -17.906 -18.422 -7.82 1 84.25 273 GLU A CA 1
ATOM 2245 C C . GLU A 1 273 ? -19.281 -17.797 -7.988 1 84.25 273 GLU A C 1
ATOM 2247 O O . GLU A 1 273 ? -20.25 -18.484 -8.359 1 84.25 273 GLU A O 1
ATOM 2252 N N . ILE A 1 274 ? -19.406 -16.609 -7.602 1 91 274 ILE A N 1
ATOM 2253 C CA . ILE A 1 274 ? -20.641 -15.844 -7.777 1 91 274 ILE A CA 1
ATOM 2254 C C . ILE A 1 274 ? -20.547 -14.984 -9.031 1 91 274 ILE A C 1
ATOM 2256 O O . ILE A 1 274 ? -19.609 -14.188 -9.172 1 91 274 ILE A O 1
ATOM 2260 N N . TYR A 1 275 ? -21.547 -15.172 -9.867 1 88.62 275 TYR A N 1
ATOM 2261 C CA . TYR A 1 275 ? -21.562 -14.414 -11.117 1 88.62 275 TYR A CA 1
ATOM 2262 C C . TYR A 1 275 ? -22.734 -13.453 -11.172 1 88.62 275 TYR A C 1
ATOM 2264 O O . TYR A 1 275 ? -23.875 -13.828 -10.836 1 88.62 275 TYR A O 1
ATOM 2272 N N . LYS A 1 276 ? -22.391 -12.258 -11.5 1 91.19 276 LYS A N 1
ATOM 2273 C CA . LYS A 1 276 ? -23.391 -11.242 -11.781 1 91.19 276 LYS A CA 1
ATOM 2274 C C . LYS A 1 276 ? -23.062 -10.477 -13.062 1 91.19 276 LYS A C 1
ATOM 2276 O O . LYS A 1 276 ? -21.891 -10.18 -13.328 1 91.19 276 LYS A O 1
ATOM 2281 N N . ASP A 1 277 ? -24.109 -10.242 -13.844 1 90.44 277 ASP A N 1
ATOM 2282 C CA . ASP A 1 277 ? -23.938 -9.422 -15.047 1 90.44 277 ASP A CA 1
ATOM 2283 C C . ASP A 1 277 ? -23.672 -7.965 -14.688 1 90.44 277 ASP A C 1
ATOM 2285 O O . ASP A 1 277 ? -24.516 -7.32 -14.047 1 90.44 277 ASP A O 1
ATOM 2289 N N . ILE A 1 278 ? -22.609 -7.473 -15.148 1 91.12 278 ILE A N 1
ATOM 2290 C CA . ILE A 1 278 ? -22.172 -6.148 -14.734 1 91.12 278 ILE A CA 1
ATOM 2291 C C . ILE A 1 278 ? -23.156 -5.094 -15.242 1 91.12 278 ILE A C 1
ATOM 2293 O O . ILE A 1 278 ? -23.422 -4.105 -14.555 1 91.12 278 ILE A O 1
ATOM 2297 N N . ASP A 1 279 ? -23.641 -5.266 -16.438 1 91.19 279 ASP A N 1
ATOM 2298 C CA . ASP A 1 279 ? -24.594 -4.297 -16.984 1 91.19 279 ASP A CA 1
ATOM 2299 C C . ASP A 1 279 ? -25.875 -4.246 -16.156 1 91.19 279 ASP A C 1
ATOM 2301 O O . ASP A 1 279 ? -26.422 -3.172 -15.922 1 91.19 279 ASP A O 1
ATOM 2305 N N . GLN A 1 280 ? -26.297 -5.395 -15.758 1 94.5 280 GLN A N 1
ATOM 2306 C CA . GLN A 1 280 ? -27.484 -5.453 -14.914 1 94.5 280 GLN A CA 1
ATOM 2307 C C . GLN A 1 280 ? -27.234 -4.777 -13.57 1 94.5 280 GLN A C 1
ATOM 2309 O O . GLN A 1 280 ? -28.109 -4.07 -13.055 1 94.5 280 GLN A O 1
ATOM 2314 N N . VAL A 1 281 ? -26.062 -4.992 -13.031 1 96.5 281 VAL A N 1
ATOM 2315 C CA . VAL A 1 281 ? -25.719 -4.391 -11.75 1 96.5 281 VAL A CA 1
ATOM 2316 C C . VAL A 1 281 ? -25.656 -2.873 -11.883 1 96.5 281 VAL A C 1
ATOM 2318 O O . VAL A 1 281 ? -26.172 -2.145 -11.039 1 96.5 281 VAL A O 1
ATOM 2321 N N . ILE A 1 282 ? -25.047 -2.387 -12.938 1 96 282 ILE A N 1
ATOM 2322 C CA . ILE A 1 282 ? -24.922 -0.954 -13.18 1 96 282 ILE A CA 1
ATOM 2323 C C . ILE A 1 282 ? -26.297 -0.332 -13.352 1 96 282 ILE A C 1
ATOM 2325 O O . ILE A 1 282 ? -26.578 0.732 -12.797 1 96 282 ILE A O 1
ATOM 2329 N N . ASN A 1 283 ? -27.156 -1.011 -14.117 1 95.81 283 ASN A N 1
ATOM 2330 C CA . ASN A 1 283 ? -28.516 -0.527 -14.289 1 95.81 283 ASN A CA 1
ATOM 2331 C C . ASN A 1 283 ? -29.266 -0.444 -12.961 1 95.81 283 ASN A C 1
ATOM 2333 O O . ASN A 1 283 ? -30 0.518 -12.711 1 95.81 283 ASN A O 1
ATOM 2337 N N . TYR A 1 284 ? -29.062 -1.448 -12.188 1 96.88 284 TYR A N 1
ATOM 2338 C CA . TYR A 1 284 ? -29.672 -1.456 -10.859 1 96.88 284 TYR A CA 1
ATOM 2339 C C . TYR A 1 284 ? -29.219 -0.258 -10.039 1 96.88 284 TYR A C 1
ATOM 2341 O O . TYR A 1 284 ? -30.016 0.411 -9.398 1 96.88 284 TYR A O 1
ATOM 2349 N N . ILE A 1 285 ? -27.922 0.06 -10.047 1 97.56 285 ILE A N 1
ATOM 2350 C CA . ILE A 1 285 ? -27.328 1.141 -9.266 1 97.56 285 ILE A CA 1
ATOM 2351 C C . ILE A 1 285 ? -27.844 2.486 -9.773 1 97.56 285 ILE A C 1
ATOM 2353 O O . ILE A 1 285 ? -28.156 3.377 -8.984 1 97.56 285 ILE A O 1
ATOM 2357 N N . LYS A 1 286 ? -28 2.559 -11.07 1 95.19 286 LYS A N 1
ATOM 2358 C CA . LYS A 1 286 ? -28.422 3.814 -11.68 1 95.19 286 LYS A CA 1
ATOM 2359 C C . LYS A 1 286 ? -29.922 4.008 -11.562 1 95.19 286 LYS A C 1
ATOM 2361 O O . LYS A 1 286 ? -30.438 5.098 -11.812 1 95.19 286 LYS A O 1
ATOM 2366 N N . GLY A 1 287 ? -30.672 2.994 -11.094 1 90.88 287 GLY A N 1
ATOM 2367 C CA . GLY A 1 287 ? -32.125 3.082 -10.977 1 90.88 287 GLY A CA 1
ATOM 2368 C C . GLY A 1 287 ? -32.812 2.869 -12.297 1 90.88 287 GLY A C 1
ATOM 2369 O O . GLY A 1 287 ? -33.906 3.443 -12.531 1 90.88 287 GLY A O 1
ATOM 2370 N N . GLU A 1 288 ? -32.156 2.209 -13.188 1 85.69 288 GLU A N 1
ATOM 2371 C CA . GLU A 1 288 ? -32.75 1.91 -14.492 1 85.69 288 GLU A CA 1
ATOM 2372 C C . GLU A 1 288 ? -33.281 0.479 -14.539 1 85.69 288 GLU A C 1
ATOM 2374 O O . GLU A 1 288 ? -32.812 -0.391 -13.805 1 85.69 288 GLU A O 1
ATOM 2379 N N . MET B 1 1 ? -13.5 -26.188 8.305 1 36.81 1 MET B N 1
ATOM 2380 C CA . MET B 1 1 ? -12.141 -26.734 8.289 1 36.81 1 MET B CA 1
ATOM 2381 C C . MET B 1 1 ? -11.109 -25.609 8.266 1 36.81 1 MET B C 1
ATOM 2383 O O . MET B 1 1 ? -11.367 -24.531 7.727 1 36.81 1 MET B O 1
ATOM 2387 N N . ALA B 1 2 ? -10.242 -25.719 9.008 1 48.22 2 ALA B N 1
ATOM 2388 C CA . ALA B 1 2 ? -9.227 -24.688 9.172 1 48.22 2 ALA B CA 1
ATOM 2389 C C . ALA B 1 2 ? -8.586 -24.344 7.832 1 48.22 2 ALA B C 1
ATOM 2391 O O . ALA B 1 2 ? -8.273 -25.219 7.031 1 48.22 2 ALA B O 1
ATOM 2392 N N . VAL B 1 3 ? -8.609 -23.141 7.387 1 72 3 VAL B N 1
ATOM 2393 C CA . VAL B 1 3 ? -8.07 -22.641 6.125 1 72 3 VAL B CA 1
ATOM 2394 C C . VAL B 1 3 ? -6.586 -22.969 6.027 1 72 3 VAL B C 1
ATOM 2396 O O . VAL B 1 3 ? -5.805 -22.641 6.918 1 72 3 VAL B O 1
ATOM 2399 N N . LEU B 1 4 ? -6.27 -24.016 5.18 1 83.5 4 LEU B N 1
ATOM 2400 C CA . LEU B 1 4 ? -4.891 -24.422 4.945 1 83.5 4 LEU B CA 1
ATOM 2401 C C . LEU B 1 4 ? -4.027 -23.234 4.543 1 83.5 4 LEU B C 1
ATOM 2403 O O . LEU B 1 4 ? -4.477 -22.359 3.797 1 83.5 4 LEU B O 1
ATOM 2407 N N . THR B 1 5 ? -2.842 -23.172 5.164 1 88.62 5 THR B N 1
ATOM 2408 C CA . THR B 1 5 ? -1.85 -22.203 4.719 1 88.62 5 THR B CA 1
ATOM 2409 C C . THR B 1 5 ? -1.342 -22.547 3.32 1 88.62 5 THR B C 1
ATOM 2411 O O . THR B 1 5 ? -1.574 -23.656 2.828 1 88.62 5 THR B O 1
ATOM 2414 N N . LEU B 1 6 ? -0.735 -21.625 2.697 1 91 6 LEU B N 1
ATOM 2415 C CA . LEU B 1 6 ? -0.142 -21.859 1.386 1 91 6 LEU B CA 1
ATOM 2416 C C . LEU B 1 6 ? 0.879 -22.984 1.451 1 91 6 LEU B C 1
ATOM 2418 O O . LEU B 1 6 ? 0.918 -23.844 0.566 1 91 6 LEU B O 1
ATOM 2422 N N . ALA B 1 7 ? 1.702 -22.953 2.512 1 90.75 7 ALA B N 1
ATOM 2423 C CA . ALA B 1 7 ? 2.703 -24.016 2.701 1 90.75 7 ALA B CA 1
ATOM 2424 C C . ALA B 1 7 ? 2.047 -25.375 2.803 1 90.75 7 ALA B C 1
ATOM 2426 O O . ALA B 1 7 ? 2.523 -26.344 2.205 1 90.75 7 ALA B O 1
ATOM 2427 N N . GLU B 1 8 ? 0.981 -25.453 3.48 1 90.25 8 GLU B N 1
ATOM 2428 C CA . GLU B 1 8 ? 0.255 -26.703 3.65 1 90.25 8 GLU B CA 1
ATOM 2429 C C . GLU B 1 8 ? -0.357 -27.172 2.332 1 90.25 8 GLU B C 1
ATOM 2431 O O . GLU B 1 8 ? -0.281 -28.359 1.99 1 90.25 8 GLU B O 1
ATOM 2436 N N . ARG B 1 9 ? -0.969 -26.25 1.645 1 91.25 9 ARG B N 1
ATOM 2437 C CA . ARG B 1 9 ? -1.539 -26.594 0.344 1 91.25 9 ARG B CA 1
ATOM 2438 C C . ARG B 1 9 ? -0.474 -27.156 -0.59 1 91.25 9 ARG B C 1
ATOM 2440 O O . ARG B 1 9 ? -0.688 -28.188 -1.233 1 91.25 9 ARG B O 1
ATOM 2447 N N . ALA B 1 10 ? 0.633 -26.5 -0.619 1 93.75 10 ALA B N 1
ATOM 2448 C CA . ALA B 1 10 ? 1.724 -26.922 -1.495 1 93.75 10 ALA B CA 1
ATOM 2449 C C . ALA B 1 10 ? 2.232 -28.297 -1.109 1 93.75 10 ALA B C 1
ATOM 2451 O O . ALA B 1 10 ? 2.572 -29.109 -1.979 1 93.75 10 ALA B O 1
ATOM 2452 N N . SER B 1 11 ? 2.242 -28.594 0.187 1 93.81 11 SER B N 1
ATOM 2453 C CA . SER B 1 11 ? 2.744 -29.875 0.671 1 93.81 11 SER B CA 1
ATOM 2454 C C . SER B 1 11 ? 1.815 -31.016 0.275 1 93.81 11 SER B C 1
ATOM 2456 O O . SER B 1 11 ? 2.252 -32.156 0.142 1 93.81 11 SER B O 1
ATOM 2458 N N . LEU B 1 12 ? 0.578 -30.766 0.021 1 94.56 12 LEU B N 1
ATOM 2459 C CA . LEU B 1 12 ? -0.422 -31.781 -0.29 1 94.56 12 LEU B CA 1
ATOM 2460 C C . LEU B 1 12 ? -0.438 -32.094 -1.783 1 94.56 12 LEU B C 1
ATOM 2462 O O . LEU B 1 12 ? -1.096 -33.031 -2.217 1 94.56 12 LEU B O 1
ATOM 2466 N N . VAL B 1 13 ? 0.246 -31.328 -2.512 1 96.25 13 VAL B N 1
ATOM 2467 C CA . VAL B 1 13 ? 0.3 -31.516 -3.957 1 96.25 13 VAL B CA 1
ATOM 2468 C C . VAL B 1 13 ? 1.363 -32.562 -4.305 1 96.25 13 VAL B C 1
ATOM 2470 O O . VAL B 1 13 ? 2.562 -32.281 -4.184 1 96.25 13 VAL B O 1
ATOM 2473 N N . GLY B 1 14 ? 0.957 -33.719 -4.746 1 95.88 14 GLY B N 1
ATOM 2474 C CA . GLY B 1 14 ? 1.864 -34.75 -5.18 1 95.88 14 GLY B CA 1
ATOM 2475 C C . GLY B 1 14 ? 2.295 -34.625 -6.629 1 95.88 14 GLY B C 1
ATOM 2476 O O . GLY B 1 14 ? 1.951 -33.625 -7.289 1 95.88 14 GLY B O 1
ATOM 2477 N N . PRO B 1 15 ? 3.035 -35.594 -7.094 1 95.69 15 PRO B N 1
ATOM 2478 C CA . PRO B 1 15 ? 3.602 -35.5 -8.445 1 95.69 15 PRO B CA 1
ATOM 2479 C C . PRO B 1 15 ? 2.531 -35.406 -9.523 1 95.69 15 PRO B C 1
ATOM 2481 O O . PRO B 1 15 ? 2.646 -34.562 -10.438 1 95.69 15 PRO B O 1
ATOM 2484 N N . LEU B 1 16 ? 1.488 -36.25 -9.414 1 96.38 16 LEU B N 1
ATOM 2485 C CA . LEU B 1 16 ? 0.438 -36.219 -10.43 1 96.38 16 LEU B CA 1
ATOM 2486 C C . LEU B 1 16 ? -0.347 -34.906 -10.367 1 96.38 16 LEU B C 1
ATOM 2488 O O . LEU B 1 16 ? -0.698 -34.344 -11.398 1 96.38 16 LEU B O 1
ATOM 2492 N N . ASP B 1 17 ? -0.652 -34.5 -9.109 1 97.88 17 ASP B N 1
ATOM 2493 C CA . ASP B 1 17 ? -1.317 -33.188 -8.93 1 97.88 17 ASP B CA 1
ATOM 2494 C C . ASP B 1 17 ? -0.538 -32.094 -9.617 1 97.88 17 ASP B C 1
ATOM 2496 O O . ASP B 1 17 ? -1.122 -31.25 -10.312 1 97.88 17 ASP B O 1
ATOM 2500 N N . TYR B 1 18 ? 0.757 -32.125 -9.352 1 98.06 18 TYR B N 1
ATOM 2501 C CA . TYR B 1 18 ? 1.645 -31.109 -9.914 1 98.06 18 TYR B CA 1
ATOM 2502 C C . TYR B 1 18 ? 1.597 -31.125 -11.438 1 98.06 18 TYR B C 1
ATOM 2504 O O . TYR B 1 18 ? 1.53 -30.078 -12.07 1 98.06 18 TYR B O 1
ATOM 2512 N N . LYS B 1 19 ? 1.647 -32.281 -11.992 1 97.5 19 LYS B N 1
ATOM 2513 C CA . LYS B 1 19 ? 1.63 -32.438 -13.438 1 97.5 19 LYS B CA 1
ATOM 2514 C C . LYS B 1 19 ? 0.35 -31.859 -14.039 1 97.5 19 LYS B C 1
ATOM 2516 O O . LYS B 1 19 ? 0.393 -31.156 -15.055 1 97.5 19 LYS B O 1
ATOM 2521 N N . VAL B 1 20 ? -0.739 -32.156 -13.445 1 98.12 20 VAL B N 1
ATOM 2522 C CA . VAL B 1 20 ? -2.025 -31.656 -13.93 1 98.12 20 VAL B CA 1
ATOM 2523 C C . VAL B 1 20 ? -2.082 -30.141 -13.805 1 98.12 20 VAL B C 1
ATOM 2525 O O . VAL B 1 20 ? -2.482 -29.453 -14.742 1 98.12 20 VAL B O 1
ATOM 2528 N N . LEU B 1 21 ? -1.676 -29.656 -12.648 1 98.12 21 LEU B N 1
ATOM 2529 C CA . LEU B 1 21 ? -1.666 -28.219 -12.406 1 98.12 21 LEU B CA 1
ATOM 2530 C C . LEU B 1 21 ? -0.776 -27.5 -13.414 1 98.12 21 LEU B C 1
ATOM 2532 O O . LEU B 1 21 ? -1.168 -26.484 -13.977 1 98.12 21 LEU B O 1
ATOM 2536 N N . LYS B 1 22 ? 0.392 -28.031 -13.617 1 97.75 22 LYS B N 1
ATOM 2537 C CA . LYS B 1 22 ? 1.331 -27.469 -14.586 1 97.75 22 LYS B CA 1
ATOM 2538 C C . LYS B 1 22 ? 0.735 -27.453 -15.992 1 97.75 22 LYS B C 1
ATOM 2540 O O . LYS B 1 22 ? 0.903 -26.5 -16.734 1 97.75 22 LYS B O 1
ATOM 2545 N N . THR B 1 23 ? 0.058 -28.5 -16.375 1 97.31 23 THR B N 1
ATOM 2546 C CA . THR B 1 23 ? -0.578 -28.594 -17.688 1 97.31 23 THR B CA 1
ATOM 2547 C C . THR B 1 23 ? -1.634 -27.5 -17.844 1 97.31 23 THR B C 1
ATOM 2549 O O . THR B 1 23 ? -1.71 -26.859 -18.906 1 97.31 23 THR B O 1
ATOM 2552 N N . ILE B 1 24 ? -2.42 -27.312 -16.812 1 96.75 24 ILE B N 1
ATOM 2553 C CA . ILE B 1 24 ? -3.439 -26.266 -16.844 1 96.75 24 ILE B CA 1
ATOM 2554 C C . ILE B 1 24 ? -2.775 -24.906 -17.016 1 96.75 24 ILE B C 1
ATOM 2556 O O . ILE B 1 24 ? -3.232 -24.078 -17.812 1 96.75 24 ILE B O 1
ATOM 2560 N N . TYR B 1 25 ? -1.73 -24.703 -16.328 1 96 25 TYR B N 1
ATOM 2561 C CA . TYR B 1 25 ? -0.967 -23.469 -16.453 1 96 25 TYR B CA 1
ATOM 2562 C C . TYR B 1 25 ? -0.469 -23.266 -17.875 1 96 25 TYR B C 1
ATOM 2564 O O . TYR B 1 25 ? -0.62 -22.188 -18.453 1 96 25 TYR B O 1
ATOM 2572 N N . GLU B 1 26 ? 0.064 -24.25 -18.438 1 95.5 26 GLU B N 1
ATOM 2573 C CA . GLU B 1 26 ? 0.655 -24.156 -19.766 1 95.5 26 GLU B CA 1
ATOM 2574 C C . GLU B 1 26 ? -0.409 -23.891 -20.828 1 95.5 26 GLU B C 1
ATOM 2576 O O . GLU B 1 26 ? -0.144 -23.203 -21.812 1 95.5 26 GLU B O 1
ATOM 2581 N N . LEU B 1 27 ? -1.533 -24.375 -20.641 1 93.25 27 LEU B N 1
ATOM 2582 C CA . LEU B 1 27 ? -2.605 -24.266 -21.625 1 93.25 27 LEU B CA 1
ATOM 2583 C C . LEU B 1 27 ? -3.355 -22.938 -21.453 1 93.25 27 LEU B C 1
ATOM 2585 O O . LEU B 1 27 ? -4.188 -22.594 -22.297 1 93.25 27 LEU B O 1
ATOM 2589 N N . ASN B 1 28 ? -3.051 -22.25 -20.391 1 87.31 28 ASN B N 1
ATOM 2590 C CA . ASN B 1 28 ? -3.746 -21 -20.094 1 87.31 28 ASN B CA 1
ATOM 2591 C C . ASN B 1 28 ? -3.521 -19.953 -21.188 1 87.31 28 ASN B C 1
ATOM 2593 O O . ASN B 1 28 ? -4.328 -19.047 -21.344 1 87.31 28 ASN B O 1
ATOM 2597 N N . SER B 1 29 ? -2.447 -20.047 -21.891 1 82.81 29 SER B N 1
ATOM 2598 C CA . SER B 1 29 ? -2.178 -19.109 -22.969 1 82.81 29 SER B CA 1
ATOM 2599 C C . SER B 1 29 ? -3.23 -19.219 -24.062 1 82.81 29 SER B C 1
ATOM 2601 O O . SER B 1 29 ? -3.514 -18.25 -24.766 1 82.81 29 SER B O 1
ATOM 2603 N N . ASN B 1 30 ? -3.869 -20.359 -24.172 1 84.5 30 ASN B N 1
ATOM 2604 C CA . ASN B 1 30 ? -4.797 -20.625 -25.266 1 84.5 30 ASN B CA 1
ATOM 2605 C C . ASN B 1 30 ? -6.25 -20.562 -24.797 1 84.5 30 ASN B C 1
ATOM 2607 O O . ASN B 1 30 ? -7.16 -20.391 -25.609 1 84.5 30 ASN B O 1
ATOM 2611 N N . TYR B 1 31 ? -6.379 -20.828 -23.5 1 83.38 31 TYR B N 1
ATOM 2612 C CA . TYR B 1 31 ? -7.727 -20.891 -22.953 1 83.38 31 TYR B CA 1
ATOM 2613 C C . TYR B 1 31 ? -7.848 -20.047 -21.688 1 83.38 31 TYR B C 1
ATOM 2615 O O . TYR B 1 31 ? -6.969 -20.078 -20.828 1 83.38 31 TYR B O 1
ATOM 2623 N N . GLU B 1 32 ? -8.891 -19.391 -21.609 1 79.44 32 GLU B N 1
ATOM 2624 C CA . GLU B 1 32 ? -9.18 -18.766 -20.328 1 79.44 32 GLU B CA 1
ATOM 2625 C C . GLU B 1 32 ? -9.438 -19.812 -19.25 1 79.44 32 GLU B C 1
ATOM 2627 O O . GLU B 1 32 ? -8.891 -19.734 -18.156 1 79.44 32 GLU B O 1
ATOM 2632 N N . TYR B 1 33 ? -10.297 -20.672 -19.547 1 88.5 33 TYR B N 1
ATOM 2633 C CA . TYR B 1 33 ? -10.523 -21.906 -18.812 1 88.5 33 TYR B CA 1
ATOM 2634 C C . TYR B 1 33 ? -10.242 -23.125 -19.688 1 88.5 33 TYR B C 1
ATOM 2636 O O . TYR B 1 33 ? -10.875 -23.297 -20.734 1 88.5 33 TYR B O 1
ATOM 2644 N N . VAL B 1 34 ? -9.32 -23.922 -19.312 1 93.31 34 VAL B N 1
ATOM 2645 C CA . VAL B 1 34 ? -8.93 -25.094 -20.094 1 93.31 34 VAL B CA 1
ATOM 2646 C C . VAL B 1 34 ? -9.992 -26.172 -19.969 1 93.31 34 VAL B C 1
ATOM 2648 O O . VAL B 1 34 ? -10.242 -26.688 -18.875 1 93.31 34 VAL B O 1
ATOM 2651 N N . PRO B 1 35 ? -10.555 -26.609 -21.062 1 95.12 35 PRO B N 1
ATOM 2652 C CA . PRO B 1 35 ? -11.609 -27.625 -21 1 95.12 35 PRO B CA 1
ATOM 2653 C C . PRO B 1 35 ? -11.094 -28.969 -20.5 1 95.12 35 PRO B C 1
ATOM 2655 O O . PRO B 1 35 ? -9.961 -29.359 -20.812 1 95.12 35 PRO B O 1
ATOM 2658 N N . TYR B 1 36 ? -12 -29.672 -19.797 1 95.38 36 TYR B N 1
ATOM 2659 C CA . TYR B 1 36 ? -11.68 -31 -19.281 1 95.38 36 TYR B CA 1
ATOM 2660 C C . TYR B 1 36 ? -11.148 -31.906 -20.375 1 95.38 36 TYR B C 1
ATOM 2662 O O . TYR B 1 36 ? -10.164 -32.625 -20.188 1 95.38 36 TYR B O 1
ATOM 2670 N N . SER B 1 37 ? -11.773 -31.875 -21.562 1 94.75 37 SER B N 1
ATOM 2671 C CA . SER B 1 37 ? -11.414 -32.719 -22.688 1 94.75 37 SER B CA 1
ATOM 2672 C C . SER B 1 37 ? -9.992 -32.438 -23.172 1 94.75 37 SER B C 1
ATOM 2674 O O . SER B 1 37 ? -9.266 -33.375 -23.547 1 94.75 37 SER B O 1
ATOM 2676 N N . VAL B 1 38 ? -9.594 -31.203 -23.125 1 95.19 38 VAL B N 1
ATOM 2677 C CA . VAL B 1 38 ? -8.258 -30.812 -23.578 1 95.19 38 VAL B CA 1
ATOM 2678 C C . VAL B 1 38 ? -7.215 -31.312 -22.578 1 95.19 38 VAL B C 1
ATOM 2680 O O . VAL B 1 38 ? -6.16 -31.812 -22.984 1 95.19 38 VAL B O 1
ATOM 2683 N N . ILE B 1 39 ? -7.535 -31.234 -21.312 1 96.31 39 ILE B N 1
ATOM 2684 C CA . ILE B 1 39 ? -6.617 -31.641 -20.25 1 96.31 39 ILE B CA 1
ATOM 2685 C C . ILE B 1 39 ? -6.391 -33.156 -20.328 1 96.31 39 ILE B C 1
ATOM 2687 O O . ILE B 1 39 ? -5.25 -33.625 -20.297 1 96.31 39 ILE B O 1
ATOM 2691 N N . ILE B 1 40 ? -7.5 -33.906 -20.469 1 95.94 40 ILE B N 1
ATOM 2692 C CA . ILE B 1 40 ? -7.398 -35.344 -20.453 1 95.94 40 ILE B CA 1
ATOM 2693 C C . ILE B 1 40 ? -6.625 -35.812 -21.688 1 95.94 40 ILE B C 1
ATOM 2695 O O . ILE B 1 40 ? -5.828 -36.75 -21.609 1 95.94 40 ILE B O 1
ATOM 2699 N N . ASN B 1 41 ? -6.895 -35.219 -22.859 1 95.25 41 ASN B N 1
ATOM 2700 C CA . ASN B 1 41 ? -6.207 -35.594 -24.078 1 95.25 41 ASN B CA 1
ATOM 2701 C C . ASN B 1 41 ? -4.711 -35.281 -24 1 95.25 41 ASN B C 1
ATOM 2703 O O . ASN B 1 41 ? -3.891 -36.062 -24.484 1 95.25 41 ASN B O 1
ATOM 2707 N N . LYS B 1 42 ? -4.387 -34.219 -23.375 1 95.25 42 LYS B N 1
ATOM 2708 C CA . LYS B 1 42 ? -2.988 -33.812 -23.25 1 95.25 42 LYS B CA 1
ATOM 2709 C C . LYS B 1 42 ? -2.229 -34.719 -22.297 1 95.25 42 LYS B C 1
ATOM 2711 O O . LYS B 1 42 ? -1.052 -35 -22.516 1 95.25 42 LYS B O 1
ATOM 2716 N N . LEU B 1 43 ? -2.795 -35.125 -21.234 1 95.81 43 LEU B N 1
ATOM 2717 C CA . LEU B 1 43 ? -2.115 -35.844 -20.156 1 95.81 43 LEU B CA 1
ATOM 2718 C C . LEU B 1 43 ? -2.195 -37.344 -20.406 1 95.81 43 LEU B C 1
ATOM 2720 O O . LEU B 1 43 ? -1.371 -38.125 -19.891 1 95.81 43 LEU B O 1
ATOM 2724 N N . GLY B 1 44 ? -3.215 -37.844 -21.125 1 92.62 44 GLY B N 1
ATOM 2725 C CA . GLY B 1 44 ? -3.396 -39.25 -21.375 1 92.62 44 GLY B CA 1
ATOM 2726 C C . GLY B 1 44 ? -3.758 -40.031 -20.125 1 92.62 44 GLY B C 1
ATOM 2727 O O . GLY B 1 44 ? -3.354 -41.188 -19.969 1 92.62 44 GLY B O 1
ATOM 2728 N N . LEU B 1 45 ? -4.441 -39.406 -19.203 1 92.12 45 LEU B N 1
ATOM 2729 C CA . LEU B 1 45 ? -4.84 -40.062 -17.953 1 92.12 45 LEU B CA 1
ATOM 2730 C C . LEU B 1 45 ? -6.215 -40.719 -18.094 1 92.12 45 LEU B C 1
ATOM 2732 O O . LEU B 1 45 ? -6.977 -40.375 -19 1 92.12 45 LEU B O 1
ATOM 2736 N N . LEU B 1 46 ? -6.445 -41.625 -17.203 1 92.88 46 LEU B N 1
ATOM 2737 C CA . LEU B 1 46 ? -7.797 -42.156 -17.094 1 92.88 46 LEU B CA 1
ATOM 2738 C C . LEU B 1 46 ? -8.758 -41.094 -16.547 1 92.88 46 LEU B C 1
ATOM 2740 O O . LEU B 1 46 ? -8.375 -40.25 -15.734 1 92.88 46 LEU B O 1
ATOM 2744 N N . GLU B 1 47 ? -9.953 -41.219 -17 1 93.69 47 GLU B N 1
ATOM 2745 C CA . GLU B 1 47 ? -10.984 -40.25 -16.609 1 93.69 47 GLU B CA 1
ATOM 2746 C C . GLU B 1 47 ? -11.125 -40.219 -15.086 1 93.69 47 GLU B C 1
ATOM 2748 O O . GLU B 1 47 ? -11.211 -39.125 -14.5 1 93.69 47 GLU B O 1
ATOM 2753 N N . ARG B 1 48 ? -11.117 -41.344 -14.539 1 93.56 48 ARG B N 1
ATOM 2754 C CA . ARG B 1 48 ? -11.305 -41.438 -13.094 1 93.56 48 ARG B CA 1
ATOM 2755 C C . ARG B 1 48 ? -10.156 -40.75 -12.352 1 93.56 48 ARG B C 1
ATOM 2757 O O . ARG B 1 48 ? -10.383 -40.031 -11.383 1 93.56 48 ARG B O 1
ATOM 2764 N N . GLU B 1 49 ? -8.984 -40.969 -12.852 1 94.81 49 GLU B N 1
ATOM 2765 C CA . GLU B 1 49 ? -7.789 -40.375 -12.234 1 94.81 49 GLU B CA 1
ATOM 2766 C C . GLU B 1 49 ? -7.785 -38.875 -12.344 1 94.81 49 GLU B C 1
ATOM 2768 O O . GLU B 1 49 ? -7.523 -38.156 -11.367 1 94.81 49 GLU B O 1
ATOM 2773 N N . LEU B 1 50 ? -8.078 -38.406 -13.492 1 96.81 50 LEU B N 1
ATOM 2774 C CA . LEU B 1 50 ? -8.07 -36.969 -13.711 1 96.81 50 LEU B CA 1
ATOM 2775 C C . LEU B 1 50 ? -9.141 -36.281 -12.875 1 96.81 50 LEU B C 1
ATOM 2777 O O . LEU B 1 50 ? -8.898 -35.219 -12.297 1 96.81 50 LEU B O 1
ATOM 2781 N N . LYS B 1 51 ? -10.297 -36.844 -12.797 1 96.31 51 LYS B N 1
ATOM 2782 C CA . LYS B 1 51 ? -11.398 -36.281 -12.023 1 96.31 51 LYS B CA 1
ATOM 2783 C C . LYS B 1 51 ? -11.016 -36.125 -10.555 1 96.31 51 LYS B C 1
ATOM 2785 O O . LYS B 1 51 ? -11.336 -35.125 -9.914 1 96.31 51 LYS B O 1
ATOM 2790 N N . GLU B 1 52 ? -10.352 -37.125 -10.062 1 96.94 52 GLU B N 1
ATOM 2791 C CA . GLU B 1 52 ? -9.93 -37.125 -8.664 1 96.94 52 GLU B CA 1
ATOM 2792 C C . GLU B 1 52 ? -8.906 -36.031 -8.398 1 96.94 52 GLU B C 1
ATOM 2794 O O . GLU B 1 52 ? -8.992 -35.312 -7.391 1 96.94 52 GLU B O 1
ATOM 2799 N N . VAL B 1 53 ? -7.969 -35.906 -9.266 1 97.62 53 VAL B N 1
ATOM 2800 C CA . VAL B 1 53 ? -6.914 -34.906 -9.109 1 97.62 53 VAL B CA 1
ATOM 2801 C C . VAL B 1 53 ? -7.508 -33.5 -9.219 1 97.62 53 VAL B C 1
ATOM 2803 O O . VAL B 1 53 ? -7.195 -32.625 -8.406 1 97.62 53 VAL B O 1
ATOM 2806 N N . LEU B 1 54 ? -8.375 -33.312 -10.188 1 97.75 54 LEU B N 1
ATOM 2807 C CA . LEU B 1 54 ? -8.984 -32 -10.398 1 97.75 54 LEU B CA 1
ATOM 2808 C C . LEU B 1 54 ? -9.836 -31.609 -9.195 1 97.75 54 LEU B C 1
ATOM 2810 O O . LEU B 1 54 ? -9.875 -30.438 -8.82 1 97.75 54 LEU B O 1
ATOM 2814 N N . LEU B 1 55 ? -10.516 -32.594 -8.68 1 96.81 55 LEU B N 1
ATOM 2815 C CA . LEU B 1 55 ? -11.305 -32.344 -7.484 1 96.81 55 LEU B CA 1
ATOM 2816 C C . LEU B 1 55 ? -10.406 -31.922 -6.324 1 96.81 55 LEU B C 1
ATOM 2818 O O . LEU B 1 55 ? -10.734 -30.984 -5.578 1 96.81 55 LEU B O 1
ATOM 2822 N N . LYS B 1 56 ? -9.328 -32.594 -6.18 1 97 56 LYS B N 1
ATOM 2823 C CA . LYS B 1 56 ? -8.367 -32.281 -5.129 1 97 56 LYS B CA 1
ATOM 2824 C C . LYS B 1 56 ? -7.812 -30.859 -5.309 1 97 56 LYS B C 1
ATOM 2826 O O . LYS B 1 56 ? -7.793 -30.078 -4.359 1 97 56 LYS B O 1
ATOM 2831 N N . LEU B 1 57 ? -7.371 -30.531 -6.539 1 97.81 57 LEU B N 1
ATOM 2832 C CA . LEU B 1 57 ? -6.82 -29.219 -6.832 1 97.81 57 LEU B CA 1
ATOM 2833 C C . LEU B 1 57 ? -7.852 -28.125 -6.574 1 97.81 57 LEU B C 1
ATOM 2835 O O . LEU B 1 57 ? -7.516 -27.047 -6.07 1 97.81 57 LEU B O 1
ATOM 2839 N N . TYR B 1 58 ? -9.047 -28.422 -6.898 1 95.31 58 TYR B N 1
ATOM 2840 C CA . TYR B 1 58 ? -10.125 -27.469 -6.676 1 95.31 58 TYR B CA 1
ATOM 2841 C C . TYR B 1 58 ? -10.367 -27.25 -5.184 1 95.31 58 TYR B C 1
ATOM 2843 O O . TYR B 1 58 ? -10.539 -26.125 -4.734 1 95.31 58 TYR B O 1
ATOM 2851 N N . ASN B 1 59 ? -10.344 -28.328 -4.438 1 94.25 59 ASN B N 1
ATOM 2852 C CA . ASN B 1 59 ? -10.57 -28.25 -3 1 94.25 59 ASN B CA 1
ATOM 2853 C C . ASN B 1 59 ? -9.445 -27.5 -2.291 1 94.25 59 ASN B C 1
ATOM 2855 O O . ASN B 1 59 ? -9.68 -26.844 -1.276 1 94.25 59 ASN B O 1
ATOM 2859 N N . LEU B 1 60 ? -8.305 -27.547 -2.879 1 94.94 60 LEU B N 1
ATOM 2860 C CA . LEU B 1 60 ? -7.148 -26.844 -2.33 1 94.94 60 LEU B CA 1
ATOM 2861 C C . LEU B 1 60 ? -7.102 -25.391 -2.836 1 94.94 60 LEU B C 1
ATOM 2863 O O . LEU B 1 60 ? -6.176 -24.656 -2.508 1 94.94 60 LEU B O 1
ATOM 2867 N N . LYS B 1 61 ? -8 -25.016 -3.682 1 92.38 61 LYS B N 1
ATOM 2868 C CA . LYS B 1 61 ? -8.148 -23.688 -4.242 1 92.38 61 LYS B CA 1
ATOM 2869 C C . LYS B 1 61 ? -6.984 -23.344 -5.172 1 92.38 61 LYS B C 1
ATOM 2871 O O . LYS B 1 61 ? -6.578 -22.188 -5.27 1 92.38 61 LYS B O 1
ATOM 2876 N N . LEU B 1 62 ? -6.496 -24.375 -5.793 1 96.44 62 LEU B N 1
ATOM 2877 C CA . LEU B 1 62 ? -5.371 -24.172 -6.695 1 96.44 62 LEU B CA 1
ATOM 2878 C C . LEU B 1 62 ? -5.852 -23.953 -8.125 1 96.44 62 LEU B C 1
ATOM 2880 O O . LEU B 1 62 ? -5.086 -23.5 -8.984 1 96.44 62 LEU B O 1
ATOM 2884 N N . VAL B 1 63 ? -7.098 -24.312 -8.391 1 94.56 63 VAL B N 1
ATOM 2885 C CA . VAL B 1 63 ? -7.75 -24.031 -9.664 1 94.56 63 VAL B CA 1
ATOM 2886 C C . VAL B 1 63 ? -9.18 -23.562 -9.43 1 94.56 63 VAL B C 1
ATOM 2888 O O . VAL B 1 63 ? -9.766 -23.844 -8.375 1 94.56 63 VAL B O 1
ATOM 2891 N N . SER B 1 64 ? -9.648 -22.828 -10.352 1 90.31 64 SER B N 1
ATOM 2892 C CA . SER B 1 64 ? -11.062 -22.484 -10.422 1 90.31 64 SER B CA 1
ATOM 2893 C C . SER B 1 64 ? -11.742 -23.203 -11.586 1 90.31 64 SER B C 1
ATOM 2895 O O . SER B 1 64 ? -11.078 -23.719 -12.484 1 90.31 64 SER B O 1
ATOM 2897 N N . LYS B 1 65 ? -12.969 -23.391 -11.531 1 90.38 65 LYS B N 1
ATOM 2898 C CA . LYS B 1 65 ? -13.672 -24.062 -12.625 1 90.38 65 LYS B CA 1
ATOM 2899 C C . LYS B 1 65 ? -14.859 -23.234 -13.094 1 90.38 65 LYS B C 1
ATOM 2901 O O . LYS B 1 65 ? -15.422 -22.453 -12.328 1 90.38 65 LYS B O 1
ATOM 2906 N N . GLU B 1 66 ? -15.133 -23.359 -14.273 1 83.81 66 GLU B N 1
ATOM 2907 C CA . GLU B 1 66 ? -16.266 -22.719 -14.922 1 83.81 66 GLU B CA 1
ATOM 2908 C C . GLU B 1 66 ? -16.859 -23.609 -16.016 1 83.81 66 GLU B C 1
ATOM 2910 O O . GLU B 1 66 ? -16.141 -24.391 -16.641 1 83.81 66 GLU B O 1
ATOM 2915 N N . LYS B 1 67 ? -18.203 -23.516 -16.094 1 84.56 67 LYS B N 1
ATOM 2916 C CA . LYS B 1 67 ? -18.828 -24.25 -17.188 1 84.56 67 LYS B CA 1
ATOM 2917 C C . LYS B 1 67 ? -18.562 -23.562 -18.531 1 84.56 67 LYS B C 1
ATOM 2919 O O . LYS B 1 67 ? -18.859 -22.375 -18.688 1 84.56 67 LYS B O 1
ATOM 2924 N N . VAL B 1 68 ? -17.875 -24.109 -19.234 1 73.62 68 VAL B N 1
ATOM 2925 C CA . VAL B 1 68 ? -17.578 -23.625 -20.578 1 73.62 68 VAL B CA 1
ATOM 2926 C C . VAL B 1 68 ? -18.281 -24.5 -21.609 1 73.62 68 VAL B C 1
ATOM 2928 O O . VAL B 1 68 ? -17.891 -25.641 -21.828 1 73.62 68 VAL B O 1
ATOM 2931 N N . LEU B 1 69 ? -19.297 -23.875 -22.266 1 72.12 69 LEU B N 1
ATOM 2932 C CA . LEU B 1 69 ? -20.125 -24.625 -23.219 1 72.12 69 LEU B CA 1
ATOM 2933 C C . LEU B 1 69 ? -20.703 -25.875 -22.578 1 72.12 69 LEU B C 1
ATOM 2935 O O . LEU B 1 69 ? -21.469 -25.781 -21.609 1 72.12 69 LEU B O 1
ATOM 2939 N N . LYS B 1 70 ? -20.234 -27.047 -22.984 1 82.81 70 LYS B N 1
ATOM 2940 C CA . LYS B 1 70 ? -20.859 -28.281 -22.531 1 82.81 70 LYS B CA 1
ATOM 2941 C C . LYS B 1 70 ? -19.938 -29.062 -21.594 1 82.81 70 LYS B C 1
ATOM 2943 O O . LYS B 1 70 ? -20.156 -30.25 -21.328 1 82.81 70 LYS B O 1
ATOM 2948 N N . GLU B 1 71 ? -18.859 -28.328 -21.188 1 90.69 71 GLU B N 1
ATOM 2949 C CA . GLU B 1 71 ? -18 -29.047 -20.25 1 90.69 71 GLU B CA 1
ATOM 2950 C C . GLU B 1 71 ? -17.375 -28.094 -19.234 1 90.69 71 GLU B C 1
ATOM 2952 O O . GLU B 1 71 ? -17.469 -26.875 -19.375 1 90.69 71 GLU B O 1
ATOM 2957 N N . THR B 1 72 ? -16.828 -28.75 -18.25 1 92.81 72 THR B N 1
ATOM 2958 C CA . THR B 1 72 ? -16.188 -27.953 -17.203 1 92.81 72 THR B CA 1
ATOM 2959 C C . THR B 1 72 ? -14.781 -27.531 -17.625 1 92.81 72 THR B C 1
ATOM 2961 O O . THR B 1 72 ? -14.016 -28.328 -18.172 1 92.81 72 THR B O 1
ATOM 2964 N N . GLY B 1 73 ? -14.453 -26.219 -17.516 1 94.06 73 GLY B N 1
ATOM 2965 C CA . GLY B 1 73 ? -13.109 -25.703 -17.719 1 94.06 73 GLY B CA 1
ATOM 2966 C C . GLY B 1 73 ? -12.422 -25.312 -16.422 1 94.06 73 GLY B C 1
ATOM 2967 O O . GLY B 1 73 ? -13.078 -25.062 -15.414 1 94.06 73 GLY B O 1
ATOM 2968 N N . TYR B 1 74 ? -11.086 -25.359 -16.484 1 93.62 74 TYR B N 1
ATOM 2969 C CA . TYR B 1 74 ? -10.305 -25.094 -15.289 1 93.62 74 TYR B CA 1
ATOM 2970 C C . TYR B 1 74 ? -9.266 -24 -15.555 1 93.62 74 TYR B C 1
ATOM 2972 O O . TYR B 1 74 ? -8.719 -23.922 -16.656 1 93.62 74 TYR B O 1
ATOM 2980 N N . ARG B 1 75 ? -9.047 -23.188 -14.547 1 91.25 75 ARG B N 1
ATOM 2981 C CA . ARG B 1 75 ? -8.031 -22.141 -14.609 1 91.25 75 ARG B CA 1
ATOM 2982 C C . ARG B 1 75 ? -7.207 -22.094 -13.32 1 91.25 75 ARG B C 1
ATOM 2984 O O . ARG B 1 75 ? -7.746 -22.25 -12.227 1 91.25 75 ARG B O 1
ATOM 2991 N N . ILE B 1 76 ? -5.977 -21.875 -13.492 1 93.69 76 ILE B N 1
ATOM 2992 C CA . ILE B 1 76 ? -5.09 -21.828 -12.336 1 93.69 76 ILE B CA 1
ATOM 2993 C C . ILE B 1 76 ? -5.352 -20.562 -11.531 1 93.69 76 ILE B C 1
ATOM 2995 O O . ILE B 1 76 ? -5.641 -19.516 -12.109 1 93.69 76 ILE B O 1
ATOM 2999 N N . THR B 1 77 ? -5.27 -20.625 -10.211 1 91.44 77 THR B N 1
ATOM 3000 C CA . THR B 1 77 ? -5.395 -19.469 -9.328 1 91.44 77 THR B CA 1
ATOM 3001 C C . THR B 1 77 ? -4.02 -18.953 -8.914 1 91.44 77 THR B C 1
ATOM 3003 O O . THR B 1 77 ? -2.998 -19.562 -9.242 1 91.44 77 THR B O 1
ATOM 3006 N N . PHE B 1 78 ? -3.99 -17.844 -8.133 1 91.5 78 PHE B N 1
ATOM 3007 C CA . PHE B 1 78 ? -2.73 -17.359 -7.578 1 91.5 78 PHE B CA 1
ATOM 3008 C C . PHE B 1 78 ? -2.109 -18.406 -6.66 1 91.5 78 PHE B C 1
ATOM 3010 O O . PHE B 1 78 ? -0.897 -18.625 -6.691 1 91.5 78 PHE B O 1
ATOM 3017 N N . ALA B 1 79 ? -2.957 -19 -5.895 1 93.56 79 ALA B N 1
ATOM 3018 C CA . ALA B 1 79 ? -2.461 -20.062 -5.016 1 93.56 79 ALA B CA 1
ATOM 3019 C C . ALA B 1 79 ? -1.871 -21.219 -5.82 1 93.56 79 ALA B C 1
ATOM 3021 O O . ALA B 1 79 ? -0.882 -21.828 -5.406 1 93.56 79 ALA B O 1
ATOM 3022 N N . GLY B 1 80 ? -2.58 -21.5 -6.906 1 96.5 80 GLY B N 1
ATOM 3023 C CA . GLY B 1 80 ? -2.047 -22.516 -7.797 1 96.5 80 GLY B CA 1
ATOM 3024 C C . GLY B 1 80 ? -0.684 -22.156 -8.359 1 96.5 80 GLY B C 1
ATOM 3025 O O . GLY B 1 80 ? 0.234 -22.984 -8.344 1 96.5 80 GLY B O 1
ATOM 3026 N N . LEU B 1 81 ? -0.618 -20.969 -8.82 1 96.31 81 LEU B N 1
ATOM 3027 C CA . LEU B 1 81 ? 0.643 -20.469 -9.367 1 96.31 81 LEU B CA 1
ATOM 3028 C C . LEU B 1 81 ? 1.73 -20.469 -8.297 1 96.31 81 LEU B C 1
ATOM 3030 O O . LEU B 1 81 ? 2.867 -20.859 -8.555 1 96.31 81 LEU B O 1
ATOM 3034 N N . ASP B 1 82 ? 1.399 -20.016 -7.121 1 97.94 82 ASP B N 1
ATOM 3035 C CA . ASP B 1 82 ? 2.326 -20.031 -5.992 1 97.94 82 ASP B CA 1
ATOM 3036 C C . ASP B 1 82 ? 2.824 -21.438 -5.707 1 97.94 82 ASP B C 1
ATOM 3038 O O . ASP B 1 82 ? 4.008 -21.641 -5.43 1 97.94 82 ASP B O 1
ATOM 3042 N N . THR B 1 83 ? 1.936 -22.375 -5.738 1 98.25 83 THR B N 1
ATOM 3043 C CA . THR B 1 83 ? 2.273 -23.766 -5.445 1 98.25 83 THR B CA 1
ATOM 3044 C C . THR B 1 83 ? 3.258 -24.312 -6.477 1 98.25 83 THR B C 1
ATOM 3046 O O . THR B 1 83 ? 4.23 -24.969 -6.121 1 98.25 83 THR B O 1
ATOM 3049 N N . LEU B 1 84 ? 2.938 -24 -7.766 1 98.44 84 LEU B N 1
ATOM 3050 C CA . LEU B 1 84 ? 3.885 -24.391 -8.805 1 98.44 84 LEU B CA 1
ATOM 3051 C C . LEU B 1 84 ? 5.266 -23.812 -8.523 1 98.44 84 LEU B C 1
ATOM 3053 O O . LEU B 1 84 ? 6.277 -24.5 -8.664 1 98.44 84 LEU B O 1
ATOM 3057 N N . ALA B 1 85 ? 5.289 -22.594 -8.109 1 98.75 85 ALA B N 1
ATOM 3058 C CA . ALA B 1 85 ? 6.543 -21.891 -7.84 1 98.75 85 ALA B CA 1
ATOM 3059 C C . ALA B 1 85 ? 7.285 -22.531 -6.668 1 98.75 85 ALA B C 1
ATOM 3061 O O . ALA B 1 85 ? 8.5 -22.734 -6.73 1 98.75 85 ALA B O 1
ATOM 3062 N N . ILE B 1 86 ? 6.605 -22.828 -5.629 1 98.62 86 ILE B N 1
ATOM 3063 C CA . ILE B 1 86 ? 7.184 -23.438 -4.438 1 98.62 86 ILE B CA 1
ATOM 3064 C C . ILE B 1 86 ? 7.828 -24.766 -4.797 1 98.62 86 ILE B C 1
ATOM 3066 O O . ILE B 1 86 ? 8.969 -25.031 -4.418 1 98.62 86 ILE B O 1
ATOM 3070 N N . LYS B 1 87 ? 7.102 -25.594 -5.535 1 98.38 87 LYS B N 1
ATOM 3071 C CA . LYS B 1 87 ? 7.602 -26.906 -5.934 1 98.38 87 LYS B CA 1
ATOM 3072 C C . LYS B 1 87 ? 8.852 -26.781 -6.801 1 98.38 87 LYS B C 1
ATOM 3074 O O . LYS B 1 87 ? 9.805 -27.547 -6.641 1 98.38 87 LYS B O 1
ATOM 3079 N N . LYS B 1 88 ? 8.805 -25.844 -7.711 1 98.38 88 LYS B N 1
ATOM 3080 C CA . LYS B 1 88 ? 9.945 -25.656 -8.602 1 98.38 88 LYS B CA 1
ATOM 3081 C C . LYS B 1 88 ? 11.156 -25.141 -7.836 1 98.38 88 LYS B C 1
ATOM 3083 O O . LYS B 1 88 ? 12.281 -25.562 -8.078 1 98.38 88 LYS B O 1
ATOM 3088 N N . LEU B 1 89 ? 10.953 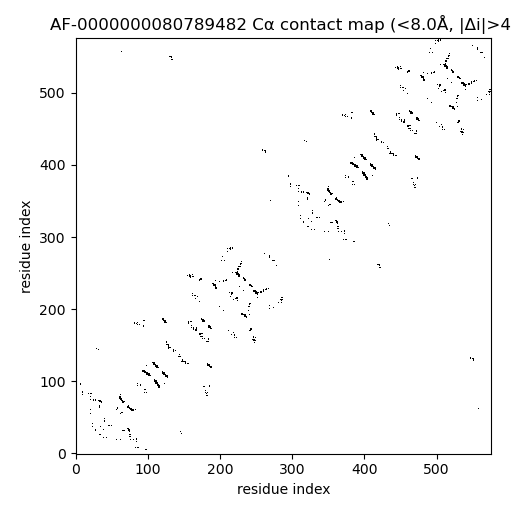-24.219 -6.941 1 98.69 89 LEU B N 1
ATOM 3089 C CA . LEU B 1 89 ? 12.055 -23.719 -6.125 1 98.69 89 LEU B CA 1
ATOM 3090 C C . LEU B 1 89 ? 12.648 -24.828 -5.266 1 98.69 89 LEU B C 1
ATOM 3092 O O . LEU B 1 89 ? 13.859 -24.844 -5.035 1 98.69 89 LEU B O 1
ATOM 3096 N N . TYR B 1 90 ? 11.781 -25.688 -4.781 1 98.25 90 TYR B N 1
ATOM 3097 C CA . TYR B 1 90 ? 12.258 -26.844 -4.031 1 98.25 90 TYR B CA 1
ATOM 3098 C C . TYR B 1 90 ? 13.102 -27.766 -4.918 1 98.25 90 TYR B C 1
ATOM 3100 O O . TYR B 1 90 ? 14.203 -28.156 -4.539 1 98.25 90 TYR B O 1
ATOM 3108 N N . ALA B 1 91 ? 12.555 -28.078 -6.09 1 97.56 91 ALA B N 1
ATOM 3109 C CA . ALA B 1 91 ? 13.242 -28.953 -7.035 1 97.56 91 ALA B CA 1
ATOM 3110 C C . ALA B 1 91 ? 14.602 -28.375 -7.422 1 97.56 91 ALA B C 1
ATOM 3112 O O . ALA B 1 91 ? 15.562 -29.109 -7.645 1 97.56 91 ALA B O 1
ATOM 3113 N N . ASN B 1 92 ? 14.656 -27.031 -7.465 1 98.19 92 ASN B N 1
ATOM 3114 C CA . ASN B 1 92 ? 15.891 -26.344 -7.832 1 98.19 92 ASN B CA 1
ATOM 3115 C C . ASN B 1 92 ? 16.812 -26.188 -6.629 1 98.19 92 ASN B C 1
ATOM 3117 O O . ASN B 1 92 ? 17.844 -25.516 -6.719 1 98.19 92 ASN B O 1
ATOM 3121 N N . LYS B 1 93 ? 16.406 -26.656 -5.484 1 98.44 93 LYS B N 1
ATOM 3122 C CA . LYS B 1 93 ? 17.188 -26.656 -4.25 1 98.44 93 LYS B CA 1
ATOM 3123 C C . LYS B 1 93 ? 17.406 -25.234 -3.744 1 98.44 93 LYS B C 1
ATOM 3125 O O . LYS B 1 93 ? 18.469 -24.906 -3.219 1 98.44 93 LYS B O 1
ATOM 3130 N N . VAL B 1 94 ? 16.438 -24.391 -3.969 1 98.69 94 VAL B N 1
ATOM 3131 C CA . VAL B 1 94 ? 16.5 -23 -3.523 1 98.69 94 VAL B CA 1
ATOM 3132 C C . VAL B 1 94 ? 15.703 -22.844 -2.227 1 98.69 94 VAL B C 1
ATOM 3134 O O . VAL B 1 94 ? 16.188 -22.25 -1.264 1 98.69 94 VAL B O 1
ATOM 3137 N N . LEU B 1 95 ? 14.562 -23.422 -2.205 1 98.75 95 LEU B N 1
ATOM 3138 C CA . LEU B 1 95 ? 13.641 -23.328 -1.08 1 98.75 95 LEU B CA 1
ATOM 3139 C C . LEU B 1 95 ? 13.328 -24.703 -0.518 1 98.75 95 LEU B C 1
ATOM 3141 O O . LEU B 1 95 ? 12.797 -25.562 -1.226 1 98.75 95 LEU B O 1
ATOM 3145 N N . ASN B 1 96 ? 13.641 -24.891 0.687 1 98.38 96 ASN B N 1
ATOM 3146 C CA . ASN B 1 96 ? 13.328 -26.141 1.348 1 98.38 96 ASN B CA 1
ATOM 3147 C C . ASN B 1 96 ? 11.922 -26.141 1.942 1 98.38 96 ASN B C 1
ATOM 3149 O O . ASN B 1 96 ? 11.141 -27.078 1.732 1 98.38 96 ASN B O 1
ATOM 3153 N N . LYS B 1 97 ? 11.656 -25 2.682 1 97.44 97 LYS B N 1
ATOM 3154 C CA . LYS B 1 97 ? 10.367 -24.859 3.355 1 97.44 97 LYS B CA 1
ATOM 3155 C C . LYS B 1 97 ? 9.875 -23.422 3.324 1 97.44 97 LYS B C 1
ATOM 3157 O O . LYS B 1 97 ? 10.641 -22.484 3.568 1 97.44 97 LYS B O 1
ATOM 3162 N N . LEU B 1 98 ? 8.609 -23.344 2.98 1 98.38 98 LEU B N 1
ATOM 3163 C CA . LEU B 1 98 ? 7.984 -22.031 3.076 1 98.38 98 LEU B CA 1
ATOM 3164 C C . LEU B 1 98 ? 7.559 -21.734 4.508 1 98.38 98 LEU B C 1
ATOM 3166 O O . LEU B 1 98 ? 7 -22.594 5.188 1 98.38 98 LEU B O 1
ATOM 3170 N N . GLY B 1 99 ? 7.855 -20.516 4.957 1 97.12 99 GLY B N 1
ATOM 3171 C CA . GLY B 1 99 ? 7.508 -20.109 6.309 1 97.12 99 GLY B CA 1
ATOM 3172 C C . GLY B 1 99 ? 6.262 -19.25 6.375 1 97.12 99 GLY B C 1
ATOM 3173 O O . GLY B 1 99 ? 5.324 -19.453 5.598 1 97.12 99 GLY B O 1
ATOM 3174 N N . ILE B 1 100 ? 6.199 -18.438 7.355 1 95.5 100 ILE B N 1
ATOM 3175 C CA . ILE B 1 100 ? 5.016 -17.625 7.605 1 95.5 100 ILE B CA 1
ATOM 3176 C C . ILE B 1 100 ? 5.035 -16.406 6.695 1 95.5 100 ILE B C 1
ATOM 3178 O O . ILE B 1 100 ? 6.098 -15.984 6.23 1 95.5 100 ILE B O 1
ATOM 3182 N N . ILE B 1 101 ? 3.836 -15.906 6.496 1 94.94 101 ILE B N 1
ATOM 3183 C CA . ILE B 1 101 ? 3.684 -14.695 5.699 1 94.94 101 ILE B CA 1
ATOM 3184 C C . ILE B 1 101 ? 4.109 -13.477 6.52 1 94.94 101 ILE B C 1
ATOM 3186 O O . ILE B 1 101 ? 3.793 -13.383 7.707 1 94.94 101 ILE B O 1
ATOM 3190 N N . ILE B 1 102 ? 4.84 -12.5 5.969 1 94.06 102 ILE B N 1
ATOM 3191 C CA . ILE B 1 102 ? 5.309 -11.32 6.688 1 94.06 102 ILE B CA 1
ATOM 3192 C C . ILE B 1 102 ? 4.723 -10.062 6.055 1 94.06 102 ILE B C 1
ATOM 3194 O O . ILE B 1 102 ? 4.781 -8.984 6.641 1 94.06 102 ILE B O 1
ATOM 3198 N N . GLY B 1 103 ? 4.258 -10.141 4.902 1 91.25 103 GLY B N 1
ATOM 3199 C CA . GLY B 1 103 ? 3.613 -9.039 4.207 1 91.25 103 GLY B CA 1
ATOM 3200 C C . GLY B 1 103 ? 2.562 -9.492 3.211 1 91.25 103 GLY B C 1
ATOM 3201 O O . GLY B 1 103 ? 2.832 -10.344 2.363 1 91.25 103 GLY B O 1
ATOM 3202 N N . GLU B 1 104 ? 1.362 -9.031 3.359 1 88.5 104 GLU B N 1
ATOM 3203 C CA . GLU B 1 104 ? 0.271 -9.297 2.43 1 88.5 104 GLU B CA 1
ATOM 3204 C C . GLU B 1 104 ? -0.254 -8.008 1.803 1 88.5 104 GLU B C 1
ATOM 3206 O O . GLU B 1 104 ? -0.624 -7.074 2.514 1 88.5 104 GLU B O 1
ATOM 3211 N N . GLY B 1 105 ? -0.128 -7.965 0.484 1 83.94 105 GLY B N 1
ATOM 3212 C CA . GLY B 1 105 ? -0.562 -6.738 -0.169 1 83.94 105 GLY B CA 1
ATOM 3213 C C . GLY B 1 105 ? -1.269 -6.984 -1.488 1 83.94 105 GLY B C 1
ATOM 3214 O O . GLY B 1 105 ? -1.551 -8.133 -1.844 1 83.94 105 GLY B O 1
ATOM 3215 N N . LYS B 1 106 ? -1.56 -5.883 -2.191 1 81.56 106 LYS B N 1
ATOM 3216 C CA . LYS B 1 106 ? -2.252 -5.875 -3.477 1 81.56 106 LYS B CA 1
ATOM 3217 C C . LYS B 1 106 ? -1.354 -6.414 -4.586 1 81.56 106 LYS B C 1
ATOM 3219 O O . LYS B 1 106 ? -1.829 -7.086 -5.508 1 81.56 106 LYS B O 1
ATOM 3224 N N . GLU B 1 107 ? -0.122 -6.184 -4.422 1 88.56 107 GLU B N 1
ATOM 3225 C CA . GLU B 1 107 ? 0.76 -6.461 -5.555 1 88.56 107 GLU B CA 1
ATOM 3226 C C . GLU B 1 107 ? 1.619 -7.695 -5.293 1 88.56 107 GLU B C 1
ATOM 3228 O O . GLU B 1 107 ? 2.217 -8.25 -6.219 1 88.56 107 GLU B O 1
ATOM 3233 N N . SER B 1 108 ? 1.65 -8.062 -4.055 1 93.81 108 SER B N 1
ATOM 3234 C CA . SER B 1 108 ? 2.482 -9.227 -3.756 1 93.81 108 SER B CA 1
ATOM 3235 C C . SER B 1 108 ? 2.252 -9.719 -2.332 1 93.81 108 SER B C 1
ATOM 3237 O O . SER B 1 108 ? 1.672 -9.008 -1.509 1 93.81 108 SER B O 1
ATOM 3239 N N . ASN B 1 109 ? 2.611 -10.969 -2.15 1 95.38 109 ASN B N 1
ATOM 3240 C CA . ASN B 1 109 ? 2.736 -11.555 -0.821 1 95.38 109 ASN B CA 1
ATOM 3241 C C . ASN B 1 109 ? 4.176 -11.961 -0.52 1 95.38 109 ASN B C 1
ATOM 3243 O O . ASN B 1 109 ? 4.875 -12.477 -1.392 1 95.38 109 ASN B O 1
ATOM 3247 N N . VAL B 1 110 ? 4.633 -11.641 0.661 1 97.88 110 VAL B N 1
ATOM 3248 C CA . VAL B 1 110 ? 6.016 -11.914 1.038 1 97.88 110 VAL B CA 1
ATOM 3249 C C . VAL B 1 110 ? 6.043 -12.906 2.203 1 97.88 110 VAL B C 1
ATOM 3251 O O . VAL B 1 110 ? 5.352 -12.711 3.205 1 97.88 110 VAL B O 1
ATOM 3254 N N . TYR B 1 111 ? 6.895 -13.953 2.064 1 98.38 111 TYR B N 1
ATOM 3255 C CA . TYR B 1 111 ? 7 -15.008 3.068 1 98.38 111 TYR B CA 1
ATOM 3256 C C . TYR B 1 111 ? 8.438 -15.188 3.525 1 98.38 111 TYR B C 1
ATOM 3258 O O . TYR B 1 111 ? 9.375 -14.992 2.744 1 98.38 111 TYR B O 1
ATOM 3266 N N . PHE B 1 112 ? 8.531 -15.602 4.805 1 98.44 112 PHE B N 1
ATOM 3267 C CA . PHE B 1 112 ? 9.781 -16.266 5.176 1 98.44 112 PHE B CA 1
ATOM 3268 C C . PHE B 1 112 ? 9.906 -17.609 4.488 1 98.44 112 PHE B C 1
ATOM 3270 O O . PHE B 1 112 ? 8.898 -18.25 4.16 1 98.44 112 PHE B O 1
ATOM 3277 N N . GLY B 1 113 ? 11.055 -17.984 4.203 1 98.5 113 GLY B N 1
ATOM 3278 C CA . GLY B 1 113 ? 11.414 -19.328 3.773 1 98.5 113 GLY B CA 1
ATOM 3279 C C . GLY B 1 113 ? 12.727 -19.812 4.367 1 98.5 113 GLY B C 1
ATOM 3280 O O . GLY B 1 113 ? 13.438 -19.047 5.016 1 98.5 113 GLY B O 1
ATOM 3281 N N . TYR B 1 114 ? 12.883 -21.062 4.238 1 98.62 114 TYR B N 1
ATOM 3282 C CA . TYR B 1 114 ? 14.133 -21.672 4.664 1 98.62 114 TYR B CA 1
ATOM 3283 C C . TYR B 1 114 ? 14.781 -22.453 3.525 1 98.62 114 TYR B C 1
ATOM 3285 O O . TYR B 1 114 ? 14.102 -23.219 2.822 1 98.62 114 TYR B O 1
ATOM 3293 N N . ASP B 1 115 ? 16.047 -22.172 3.334 1 98.31 115 ASP B N 1
ATOM 3294 C CA . ASP B 1 115 ? 16.734 -22.922 2.285 1 98.31 115 ASP B CA 1
ATOM 3295 C C . ASP B 1 115 ? 17.234 -24.266 2.807 1 98.31 115 ASP B C 1
ATOM 3297 O O . ASP B 1 115 ? 16.844 -24.688 3.896 1 98.31 115 ASP B O 1
ATOM 3301 N N . PHE B 1 116 ? 18 -25.016 2.029 1 98 116 PHE B N 1
ATOM 3302 C CA . PHE B 1 116 ? 18.391 -26.391 2.361 1 98 116 PHE B CA 1
ATOM 3303 C C . PHE B 1 116 ? 19.469 -26.406 3.428 1 98 116 PHE B C 1
ATOM 3305 O O . PHE B 1 116 ? 19.766 -27.453 4.008 1 98 116 PHE B O 1
ATOM 3312 N N . SER B 1 117 ? 20.062 -25.25 3.775 1 97.94 117 SER B N 1
ATOM 3313 C CA . SER B 1 117 ? 20.984 -25.109 4.895 1 97.94 117 SER B CA 1
ATOM 3314 C C . SER B 1 117 ? 20.281 -24.547 6.125 1 97.94 117 SER B C 1
ATOM 3316 O O . SER B 1 117 ? 20.938 -24.125 7.082 1 97.94 117 SER B O 1
ATOM 3318 N N . ASP B 1 118 ? 18.969 -24.422 5.984 1 97.25 118 ASP B N 1
ATOM 3319 C CA . ASP B 1 118 ? 18.109 -23.938 7.062 1 97.25 118 ASP B CA 1
ATOM 3320 C C . ASP B 1 118 ? 18.344 -22.453 7.332 1 97.25 118 ASP B C 1
ATOM 3322 O O . ASP B 1 118 ? 18.141 -21.969 8.453 1 97.25 118 ASP B O 1
ATOM 3326 N N . GLU B 1 119 ? 18.906 -21.828 6.379 1 98 119 GLU B N 1
ATOM 3327 C CA . GLU B 1 119 ? 19.016 -20.375 6.457 1 98 119 GLU B CA 1
ATOM 3328 C C . GLU B 1 119 ? 17.703 -19.703 6.094 1 98 119 GLU B C 1
ATOM 3330 O O . GLU B 1 119 ? 17 -20.141 5.18 1 98 119 GLU B O 1
ATOM 3335 N N . THR B 1 120 ? 17.453 -18.641 6.836 1 98.56 120 THR B N 1
ATOM 3336 C CA . THR B 1 120 ? 16.234 -17.875 6.57 1 98.56 120 THR B CA 1
ATOM 3337 C C . THR B 1 120 ? 16.359 -17.094 5.262 1 98.56 120 THR B C 1
ATOM 3339 O O . THR B 1 120 ? 17.375 -16.422 5.027 1 98.56 120 THR B O 1
ATOM 3342 N N . ILE B 1 121 ? 15.398 -17.219 4.383 1 98.75 121 ILE B N 1
ATOM 3343 C CA . ILE B 1 121 ? 15.336 -16.453 3.139 1 98.75 121 ILE B CA 1
ATOM 3344 C C . ILE B 1 121 ? 13.953 -15.836 2.98 1 98.75 121 ILE B C 1
ATOM 3346 O O . ILE B 1 121 ? 13.07 -16.047 3.82 1 98.75 121 ILE B O 1
ATOM 3350 N N . ILE B 1 122 ? 13.82 -14.969 1.978 1 98.88 122 ILE B N 1
ATOM 3351 C CA . ILE B 1 122 ? 12.547 -14.336 1.646 1 98.88 122 ILE B CA 1
ATOM 3352 C C . ILE B 1 122 ? 12.008 -14.922 0.344 1 98.88 122 ILE B C 1
ATOM 3354 O O . ILE B 1 122 ? 12.758 -15.125 -0.615 1 98.88 122 ILE B O 1
ATOM 3358 N N . VAL B 1 123 ? 10.742 -15.25 0.328 1 98.88 123 VAL B N 1
ATOM 3359 C CA . VAL B 1 123 ? 10.055 -15.633 -0.902 1 98.88 123 VAL B CA 1
ATOM 3360 C C . VAL B 1 123 ? 8.93 -14.641 -1.191 1 98.88 123 VAL B C 1
ATOM 3362 O O . VAL B 1 123 ? 7.992 -14.516 -0.402 1 98.88 123 VAL B O 1
ATOM 3365 N N . LYS B 1 124 ? 9.07 -13.93 -2.254 1 98.56 124 LYS B N 1
ATOM 3366 C CA . LYS B 1 124 ? 8.07 -12.961 -2.686 1 98.56 124 LYS B CA 1
ATOM 3367 C C . LYS B 1 124 ? 7.246 -13.508 -3.85 1 98.56 124 LYS B C 1
ATOM 3369 O O . LYS B 1 124 ? 7.801 -13.891 -4.883 1 98.56 124 LYS B O 1
ATOM 3374 N N . PHE B 1 125 ? 5.891 -13.531 -3.721 1 98.38 125 PHE B N 1
ATOM 3375 C CA . PHE B 1 125 ? 4.973 -13.922 -4.785 1 98.38 125 PHE B CA 1
ATOM 3376 C C . PHE B 1 125 ? 4.281 -12.703 -5.379 1 98.38 125 PHE B C 1
ATOM 3378 O O . PHE B 1 125 ? 3.5 -12.031 -4.699 1 98.38 125 PHE B O 1
ATOM 3385 N N . HIS B 1 126 ? 4.57 -12.461 -6.586 1 96.88 126 HIS B N 1
ATOM 3386 C CA . HIS B 1 126 ? 3.977 -11.312 -7.258 1 96.88 126 HIS B CA 1
ATOM 3387 C C . HIS B 1 126 ? 2.506 -11.562 -7.574 1 96.88 126 HIS B C 1
ATOM 3389 O O . HIS B 1 126 ? 2.117 -12.68 -7.91 1 96.88 126 HIS B O 1
ATOM 3395 N N . ARG B 1 127 ? 1.713 -10.508 -7.406 1 89.19 127 ARG B N 1
ATOM 3396 C CA . ARG B 1 127 ? 0.273 -10.547 -7.641 1 89.19 127 ARG B CA 1
ATOM 3397 C C . ARG B 1 127 ? -0.175 -9.375 -8.5 1 89.19 127 ARG B C 1
ATOM 3399 O O . ARG B 1 127 ? -1.011 -8.57 -8.078 1 89.19 127 ARG B O 1
ATOM 3406 N N . VAL B 1 128 ? 0.373 -9.266 -9.672 1 76.81 128 VAL B N 1
ATOM 3407 C CA . VAL B 1 128 ? 0.03 -8.125 -10.516 1 76.81 128 VAL B CA 1
ATOM 3408 C C . VAL B 1 128 ? -1.222 -8.445 -11.328 1 76.81 128 VAL B C 1
ATOM 3410 O O . VAL B 1 128 ? -1.408 -9.578 -11.773 1 76.81 128 VAL B O 1
ATOM 3413 N N . GLY B 1 129 ? -2.051 -7.457 -11.672 1 62.22 129 GLY B N 1
ATOM 3414 C CA . GLY B 1 129 ? -3.045 -7.586 -12.719 1 62.22 129 GLY B CA 1
ATOM 3415 C C . GLY B 1 129 ? -4.441 -7.855 -12.195 1 62.22 129 GLY B C 1
ATOM 3416 O O . GLY B 1 129 ? -5.27 -8.453 -12.883 1 62.22 129 GLY B O 1
ATOM 3417 N N . ARG B 1 130 ? -4.605 -7.719 -10.805 1 50.94 130 ARG B N 1
ATOM 3418 C CA . ARG B 1 130 ? -6.055 -7.898 -10.781 1 50.94 130 ARG B CA 1
ATOM 3419 C C . ARG B 1 130 ? -6.73 -7.035 -11.844 1 50.94 130 ARG B C 1
ATOM 3421 O O . ARG B 1 130 ? -6.426 -5.848 -11.969 1 50.94 130 ARG B O 1
ATOM 3428 N N . THR B 1 131 ? -6.871 -7.57 -12.922 1 45 131 THR B N 1
ATOM 3429 C CA . THR B 1 131 ? -7.426 -7.078 -14.18 1 45 131 THR B CA 1
ATOM 3430 C C . THR B 1 131 ? -8.43 -5.957 -13.93 1 45 131 THR B C 1
ATOM 3432 O O . THR B 1 131 ? -9.359 -6.113 -13.133 1 45 131 THR B O 1
ATOM 3435 N N . SER B 1 132 ? -7.957 -4.668 -13.797 1 43.28 132 SER B N 1
ATOM 3436 C CA . SER B 1 132 ? -9.023 -3.713 -14.086 1 43.28 132 SER B CA 1
ATOM 3437 C C . SER B 1 132 ? -9.867 -4.168 -15.273 1 43.28 132 SER B C 1
ATOM 3439 O O . SER B 1 132 ? -9.336 -4.754 -16.219 1 43.28 132 SER B O 1
ATOM 3441 N N . TYR B 1 133 ? -10.969 -4.574 -15.078 1 40.44 133 TYR B N 1
ATOM 3442 C CA . TYR B 1 133 ? -11.914 -4.762 -16.172 1 40.44 133 TYR B CA 1
ATOM 3443 C C . TYR B 1 133 ? -11.758 -3.672 -17.219 1 40.44 133 TYR B C 1
ATOM 3445 O O . TYR B 1 133 ? -12.414 -3.709 -18.266 1 40.44 133 TYR B O 1
ATOM 3453 N N . LYS B 1 134 ? -11.164 -2.598 -16.875 1 41.12 134 LYS B N 1
ATOM 3454 C CA . LYS B 1 134 ? -11.125 -1.576 -17.922 1 41.12 134 LYS B CA 1
ATOM 3455 C C . LYS B 1 134 ? -10.836 -2.195 -19.281 1 41.12 134 LYS B C 1
ATOM 3457 O O . LYS B 1 134 ? -11.383 -1.763 -20.297 1 41.12 134 LYS B O 1
ATOM 3462 N N . ASN B 1 135 ? -9.953 -3.092 -19.266 1 39.38 135 ASN B N 1
ATOM 3463 C CA . ASN B 1 135 ? -9.672 -3.693 -20.562 1 39.38 135 ASN B CA 1
ATOM 3464 C C . ASN B 1 135 ? -10.789 -4.633 -21 1 39.38 135 ASN B C 1
ATOM 3466 O O . ASN B 1 135 ? -10.891 -4.98 -22.188 1 39.38 135 ASN B O 1
ATOM 3470 N N . ILE B 1 136 ? -11.609 -5.059 -20.141 1 38.94 136 ILE B N 1
ATOM 3471 C CA . ILE B 1 136 ? -12.656 -5.969 -20.578 1 38.94 136 ILE B CA 1
ATOM 3472 C C . ILE B 1 136 ? -13.711 -5.199 -21.375 1 38.94 136 ILE B C 1
ATOM 3474 O O . ILE B 1 136 ? -14.266 -5.715 -22.359 1 38.94 136 ILE B O 1
ATOM 3478 N N . ARG B 1 137 ? -14.172 -4.109 -20.797 1 40.09 137 ARG B N 1
ATOM 3479 C CA . ARG B 1 137 ? -15.25 -3.568 -21.609 1 40.09 137 ARG B CA 1
ATOM 3480 C C . ARG B 1 137 ? -14.766 -3.289 -23.031 1 40.09 137 ARG B C 1
ATOM 3482 O O . ARG B 1 137 ? -15.57 -3.18 -23.953 1 40.09 137 ARG B O 1
ATOM 3489 N N . LYS B 1 138 ? -13.547 -2.631 -22.984 1 40.41 138 LYS B N 1
ATOM 3490 C CA . LYS B 1 138 ? -13.469 -2.311 -24.406 1 40.41 138 LYS B CA 1
ATOM 3491 C C . LYS B 1 138 ? -13.781 -3.531 -25.266 1 40.41 138 LYS B C 1
ATOM 3493 O O . LYS B 1 138 ? -13.93 -3.42 -26.484 1 40.41 138 LYS B O 1
ATOM 3498 N N . ILE B 1 139 ? -13.633 -4.938 -24.828 1 34.34 139 ILE B N 1
ATOM 3499 C CA . ILE B 1 139 ? -14.008 -6.043 -25.703 1 34.34 139 ILE B CA 1
ATOM 3500 C C . ILE B 1 139 ? -15.508 -6.32 -25.578 1 34.34 139 ILE B C 1
ATOM 3502 O O . ILE B 1 139 ? -15.938 -6.992 -24.625 1 34.34 139 ILE B O 1
ATOM 3506 N N . ARG B 1 140 ? -16.328 -5.871 -25.234 1 31.61 140 ARG B N 1
ATOM 3507 C CA . ARG B 1 140 ? -17.562 -6.074 -25.969 1 31.61 140 ARG B CA 1
ATOM 3508 C C . ARG B 1 140 ? -17.297 -6.246 -27.469 1 31.61 140 ARG B C 1
ATOM 3510 O O . ARG B 1 140 ? -16.906 -5.297 -28.141 1 31.61 140 ARG B O 1
ATOM 3517 N N . GLY B 1 141 ? -17.031 -7.48 -27.875 1 35.84 141 GLY B N 1
ATOM 3518 C CA . GLY B 1 141 ? -16.531 -8.375 -28.891 1 35.84 141 GLY B CA 1
ATOM 3519 C C . GLY B 1 141 ? -15.094 -8.82 -28.656 1 35.84 141 GLY B C 1
ATOM 3520 O O . GLY B 1 141 ? -14.68 -9.875 -29.125 1 35.84 141 GLY B O 1
ATOM 3521 N N . ILE B 1 142 ? -14.031 -8.023 -28.453 1 32.72 142 ILE B N 1
ATOM 3522 C CA . ILE B 1 142 ? -12.656 -8.477 -28.281 1 32.72 142 ILE B CA 1
ATOM 3523 C C . ILE B 1 142 ? -12.359 -8.664 -26.797 1 32.72 142 ILE B C 1
ATOM 3525 O O . ILE B 1 142 ? -12.414 -7.703 -26.016 1 32.72 142 ILE B O 1
ATOM 3529 N N . LYS B 1 143 ? -12.617 -9.773 -26.109 1 42.22 143 LYS B N 1
ATOM 3530 C CA . LYS B 1 143 ? -12.148 -10.344 -24.844 1 42.22 143 LYS B CA 1
ATOM 3531 C C . LYS B 1 143 ? -10.711 -9.93 -24.562 1 42.22 143 LYS B C 1
ATOM 3533 O O . LYS B 1 143 ? -9.781 -10.383 -25.25 1 42.22 143 LYS B O 1
ATOM 3538 N N . TYR B 1 144 ? -10.359 -8.758 -24.422 1 38.31 144 TYR B N 1
ATOM 3539 C CA . TYR B 1 144 ? -8.984 -8.516 -24 1 38.31 144 TYR B CA 1
ATOM 3540 C C . TYR B 1 144 ? -8.703 -9.195 -22.656 1 38.31 144 TYR B C 1
ATOM 3542 O O . TYR B 1 144 ? -9.422 -8.984 -21.688 1 38.31 144 TYR B O 1
ATOM 3550 N N . LYS B 1 145 ? -8.586 -10.406 -22.5 1 47.53 145 LYS B N 1
ATOM 3551 C CA . LYS B 1 145 ? -8.086 -11.273 -21.438 1 47.53 145 LYS B CA 1
ATOM 3552 C C . LYS B 1 145 ? -6.789 -10.727 -20.844 1 47.53 145 LYS B C 1
ATOM 3554 O O . LYS B 1 145 ? -5.754 -10.711 -21.516 1 47.53 145 LYS B O 1
ATOM 3559 N N . GLU B 1 146 ? -6.852 -9.562 -20.188 1 52.81 146 GLU B N 1
ATOM 3560 C CA . GLU B 1 146 ? -5.57 -9.211 -19.578 1 52.81 146 GLU B CA 1
ATOM 3561 C C . GLU B 1 146 ? -4.945 -10.414 -18.875 1 52.81 146 GLU B C 1
ATOM 3563 O O . GLU B 1 146 ? -5.586 -11.047 -18.031 1 52.81 146 GLU B O 1
ATOM 3568 N N . ASP B 1 147 ? -3.924 -11.07 -19.438 1 74.25 147 ASP B N 1
ATOM 3569 C CA . ASP B 1 147 ? -3.188 -12.25 -19 1 74.25 147 ASP B CA 1
ATOM 3570 C C . ASP B 1 147 ? -2.477 -11.992 -17.672 1 74.25 147 ASP B C 1
ATOM 3572 O O . ASP B 1 147 ? -1.28 -11.695 -17.641 1 74.25 147 ASP B O 1
ATOM 3576 N N . TRP B 1 148 ? -3.285 -11.867 -16.484 1 81.38 148 TRP B N 1
ATOM 3577 C CA . TRP B 1 148 ? -2.707 -11.594 -15.172 1 81.38 148 TRP B CA 1
ATOM 3578 C C . TRP B 1 148 ? -1.562 -12.555 -14.867 1 81.38 148 TRP B C 1
ATOM 3580 O O . TRP B 1 148 ? -0.606 -12.195 -14.18 1 81.38 148 TRP B O 1
ATOM 3590 N N . ILE B 1 149 ? -1.613 -13.711 -15.398 1 88.06 149 ILE B N 1
ATOM 3591 C CA . ILE B 1 149 ? -0.579 -14.719 -15.164 1 88.06 149 ILE B CA 1
ATOM 3592 C C . ILE B 1 149 ? 0.732 -14.266 -15.805 1 88.06 149 ILE B C 1
ATOM 3594 O O . ILE B 1 149 ? 1.779 -14.258 -15.156 1 88.06 149 ILE B O 1
ATOM 3598 N N . LYS B 1 150 ? 0.591 -13.898 -17.031 1 88.69 150 LYS B N 1
ATOM 3599 C CA . LYS B 1 150 ? 1.78 -13.445 -17.75 1 88.69 150 LYS B CA 1
ATOM 3600 C C . LYS B 1 150 ? 2.391 -12.219 -17.078 1 88.69 150 LYS B C 1
ATOM 3602 O O . LYS B 1 150 ? 3.604 -12.156 -16.875 1 88.69 150 LYS B O 1
ATOM 3607 N N . LEU B 1 151 ? 1.547 -11.305 -16.75 1 88.31 151 LEU B N 1
ATOM 3608 C CA . LEU B 1 151 ? 2.014 -10.062 -16.141 1 88.31 151 LEU B CA 1
ATOM 3609 C C . LEU B 1 151 ? 2.68 -10.344 -14.789 1 88.31 151 LEU B C 1
ATOM 3611 O O . LEU B 1 151 ? 3.717 -9.758 -14.477 1 88.31 151 LEU B O 1
ATOM 3615 N N . THR B 1 152 ? 2.111 -11.188 -14.016 1 92.88 152 THR B N 1
ATOM 3616 C CA . THR B 1 152 ? 2.633 -11.531 -12.695 1 92.88 152 THR B CA 1
ATOM 3617 C C . THR B 1 152 ? 3.996 -12.203 -12.82 1 92.88 152 THR B C 1
ATOM 3619 O O . THR B 1 152 ? 4.922 -11.891 -12.07 1 92.88 152 THR B O 1
ATOM 3622 N N . ILE B 1 153 ? 4.125 -13.07 -13.742 1 95.5 153 ILE B N 1
ATOM 3623 C CA . ILE B 1 153 ? 5.383 -13.781 -13.961 1 95.5 153 ILE B CA 1
ATOM 3624 C C . ILE B 1 153 ? 6.441 -12.812 -14.469 1 95.5 153 ILE B C 1
ATOM 3626 O O . ILE B 1 153 ? 7.594 -12.852 -14.031 1 95.5 153 ILE B O 1
ATOM 3630 N N . GLU B 1 154 ? 6.055 -11.969 -15.359 1 94.56 154 GLU B N 1
ATOM 3631 C CA . GLU B 1 154 ? 6.977 -10.969 -15.891 1 94.56 154 GLU B CA 1
ATOM 3632 C C . GLU B 1 154 ? 7.523 -10.078 -14.773 1 94.56 154 GLU B C 1
ATOM 3634 O O . GLU B 1 154 ? 8.711 -9.742 -14.773 1 94.56 154 GLU B O 1
ATOM 3639 N N . ASN B 1 155 ? 6.711 -9.711 -13.875 1 95.88 155 ASN B N 1
ATOM 3640 C CA . ASN B 1 155 ? 7.152 -8.891 -12.75 1 95.88 155 ASN B CA 1
ATOM 3641 C C . ASN B 1 155 ? 8.211 -9.609 -11.922 1 95.88 155 ASN B C 1
ATOM 3643 O O . ASN B 1 155 ? 9.195 -8.992 -11.492 1 95.88 155 ASN B O 1
ATOM 3647 N N . ALA B 1 156 ? 7.984 -10.875 -11.656 1 98.12 156 ALA B N 1
ATOM 3648 C CA . ALA B 1 156 ? 8.953 -11.664 -10.906 1 98.12 156 ALA B CA 1
ATOM 3649 C C . ALA B 1 156 ? 10.281 -11.766 -11.648 1 98.12 156 ALA B C 1
ATOM 3651 O O . ALA B 1 156 ? 11.352 -11.617 -11.055 1 98.12 156 ALA B O 1
ATOM 3652 N N . GLU B 1 157 ? 10.188 -11.977 -12.93 1 98.5 157 GLU B N 1
ATOM 3653 C CA . GLU B 1 157 ? 11.383 -12.07 -13.758 1 98.5 157 GLU B CA 1
ATOM 3654 C C . GLU B 1 157 ? 12.164 -10.758 -13.766 1 98.5 157 GLU B C 1
ATOM 3656 O O . GLU B 1 157 ? 13.391 -10.758 -13.688 1 98.5 157 GLU B O 1
ATOM 3661 N N . ARG B 1 158 ? 11.445 -9.711 -13.852 1 98.25 158 ARG B N 1
ATOM 3662 C CA . ARG B 1 158 ? 12.07 -8.391 -13.844 1 98.25 158 ARG B CA 1
ATOM 3663 C C . ARG B 1 158 ? 12.797 -8.141 -12.531 1 98.25 158 ARG B C 1
ATOM 3665 O O . ARG B 1 158 ? 13.945 -7.688 -12.523 1 98.25 158 ARG B O 1
ATOM 3672 N N . GLU B 1 159 ? 12.133 -8.461 -11.492 1 98.56 159 GLU B N 1
ATOM 3673 C CA . GLU B 1 159 ? 12.773 -8.266 -10.195 1 98.56 159 GLU B CA 1
ATOM 3674 C C . GLU B 1 159 ? 14.023 -9.125 -10.062 1 98.56 159 GLU B C 1
ATOM 3676 O O . GLU B 1 159 ? 15.07 -8.641 -9.633 1 98.56 159 GLU B O 1
ATOM 3681 N N . PHE B 1 160 ? 13.898 -10.336 -10.453 1 98.88 160 PHE B N 1
ATOM 3682 C CA . PHE B 1 160 ? 15.023 -11.258 -10.352 1 98.88 160 PHE B CA 1
ATOM 3683 C C . PHE B 1 160 ? 16.203 -10.773 -11.195 1 98.88 160 PHE B C 1
ATOM 3685 O O . PHE B 1 160 ? 17.344 -10.812 -10.75 1 98.88 160 PHE B O 1
ATOM 3692 N N . SER B 1 161 ? 15.898 -10.344 -12.352 1 98.81 161 SER B N 1
ATOM 3693 C CA . SER B 1 161 ? 16.938 -9.867 -13.258 1 98.81 161 SER B CA 1
ATOM 3694 C C . SER B 1 161 ? 17.656 -8.648 -12.695 1 98.81 161 SER B C 1
ATOM 3696 O O . SER B 1 161 ? 18.875 -8.57 -12.734 1 98.81 161 SER B O 1
ATOM 3698 N N . ALA B 1 162 ? 16.906 -7.77 -12.195 1 98.81 162 ALA B N 1
ATOM 3699 C CA . ALA B 1 162 ? 17.516 -6.578 -11.594 1 98.81 162 ALA B CA 1
ATOM 3700 C C . ALA B 1 162 ? 18.391 -6.945 -10.406 1 98.81 162 ALA B C 1
ATOM 3702 O O . ALA B 1 162 ? 19.547 -6.512 -10.328 1 98.81 162 ALA B O 1
ATOM 3703 N N . LEU B 1 163 ? 17.859 -7.789 -9.523 1 98.88 163 LEU B N 1
ATOM 3704 C CA . LEU B 1 163 ? 18.609 -8.18 -8.336 1 98.88 163 LEU B CA 1
ATOM 3705 C C . LEU B 1 163 ? 19.891 -8.922 -8.719 1 98.88 163 LEU B C 1
ATOM 3707 O O . LEU B 1 163 ? 20.922 -8.75 -8.07 1 98.88 163 LEU B O 1
ATOM 3711 N N . SER B 1 164 ? 19.812 -9.727 -9.719 1 98.88 164 SER B N 1
ATOM 3712 C CA . SER B 1 164 ? 20.984 -10.477 -10.172 1 98.88 164 SER B CA 1
ATOM 3713 C C . SER B 1 164 ? 22.094 -9.539 -10.648 1 98.88 164 SER B C 1
ATOM 3715 O O . SER B 1 164 ? 23.234 -9.656 -10.211 1 98.88 164 SER B O 1
ATOM 3717 N N . CYS B 1 165 ? 21.703 -8.602 -11.508 1 98.88 165 CYS B N 1
ATOM 3718 C CA . CYS B 1 165 ? 22.703 -7.66 -12.008 1 98.88 165 CYS B CA 1
ATOM 3719 C C . CYS B 1 165 ? 23.281 -6.82 -10.875 1 98.88 165 CYS B C 1
ATOM 3721 O O . CYS B 1 165 ? 24.5 -6.652 -10.781 1 98.88 165 CYS B O 1
ATOM 3723 N N . LEU B 1 166 ? 22.469 -6.344 -10.039 1 98.88 166 LEU B N 1
ATOM 3724 C CA . LEU B 1 166 ? 22.891 -5.477 -8.945 1 98.88 166 LEU B CA 1
ATOM 3725 C C . LEU B 1 166 ? 23.797 -6.23 -7.977 1 98.88 166 LEU B C 1
ATOM 3727 O O . LEU B 1 166 ? 24.812 -5.695 -7.527 1 98.88 166 LEU B O 1
ATOM 3731 N N . THR B 1 167 ? 23.422 -7.48 -7.676 1 98.81 167 THR B N 1
ATOM 3732 C CA . THR B 1 167 ? 24.234 -8.312 -6.801 1 98.81 167 THR B CA 1
ATOM 3733 C C . THR B 1 167 ? 25.609 -8.562 -7.422 1 98.81 167 THR B C 1
ATOM 3735 O O . THR B 1 167 ? 26.625 -8.461 -6.742 1 98.81 167 THR B O 1
ATOM 3738 N N . ASN B 1 168 ? 25.641 -8.797 -8.656 1 98.69 168 ASN B N 1
ATOM 3739 C CA . ASN B 1 168 ? 26.891 -9.062 -9.367 1 98.69 168 ASN B CA 1
ATOM 3740 C C . ASN B 1 168 ? 27.797 -7.832 -9.406 1 98.69 168 ASN B C 1
ATOM 3742 O O . ASN B 1 168 ? 29 -7.949 -9.625 1 98.69 168 ASN B O 1
ATOM 3746 N N . ASN B 1 169 ? 27.203 -6.707 -9.242 1 98.62 169 ASN B N 1
ATOM 3747 C CA . ASN B 1 169 ? 27.969 -5.469 -9.242 1 98.62 169 ASN B CA 1
ATOM 3748 C C . ASN B 1 169 ? 28.109 -4.895 -7.836 1 98.62 169 ASN B C 1
ATOM 3750 O O . ASN B 1 169 ? 28.422 -3.713 -7.672 1 98.62 169 ASN B O 1
ATOM 3754 N N . TYR B 1 170 ? 27.797 -5.688 -6.828 1 98.19 170 TYR B N 1
ATOM 3755 C CA . TYR B 1 170 ? 28.094 -5.453 -5.418 1 98.19 170 TYR B CA 1
ATOM 3756 C C . TYR B 1 170 ? 27.234 -4.32 -4.867 1 98.19 170 TYR B C 1
ATOM 3758 O O . TYR B 1 170 ? 27.688 -3.566 -3.996 1 98.19 170 TYR B O 1
ATOM 3766 N N . ALA B 1 171 ? 26.109 -4.117 -5.512 1 98.69 171 ALA B N 1
ATOM 3767 C CA . ALA B 1 171 ? 25.125 -3.211 -4.914 1 98.69 171 ALA B CA 1
ATOM 3768 C C . ALA B 1 171 ? 24.5 -3.828 -3.67 1 98.69 171 ALA B C 1
ATOM 3770 O O . ALA B 1 171 ? 24.5 -5.051 -3.51 1 98.69 171 ALA B O 1
ATOM 3771 N N . ASN B 1 172 ? 24.031 -2.961 -2.766 1 98.75 172 ASN B N 1
ATOM 3772 C CA . ASN B 1 172 ? 23.312 -3.422 -1.58 1 98.75 172 ASN B CA 1
ATOM 3773 C C . ASN B 1 172 ? 21.844 -3.717 -1.887 1 98.75 172 ASN B C 1
ATOM 3775 O O . ASN B 1 172 ? 20.984 -2.873 -1.656 1 98.75 172 ASN B O 1
ATOM 3779 N N . VAL B 1 173 ? 21.609 -4.898 -2.35 1 98.88 173 VAL B N 1
ATOM 3780 C CA . VAL B 1 173 ? 20.281 -5.457 -2.586 1 98.88 173 VAL B CA 1
ATOM 3781 C C . VAL B 1 173 ? 20.219 -6.891 -2.062 1 98.88 173 VAL B C 1
ATOM 3783 O O . VAL B 1 173 ? 21.25 -7.516 -1.834 1 98.88 173 VAL B O 1
ATOM 3786 N N . PRO B 1 174 ? 19.016 -7.367 -1.758 1 98.81 174 PRO B N 1
ATOM 3787 C CA . PRO B 1 174 ? 18.969 -8.789 -1.402 1 98.81 174 PRO B CA 1
ATOM 3788 C C . PRO B 1 174 ? 19.484 -9.695 -2.518 1 98.81 174 PRO B C 1
ATOM 3790 O O . PRO B 1 174 ? 19.078 -9.555 -3.672 1 98.81 174 PRO B O 1
ATOM 3793 N N . LYS B 1 175 ? 20.312 -10.562 -2.184 1 98.81 175 LYS B N 1
ATOM 3794 C CA . LYS B 1 175 ? 20.828 -11.5 -3.174 1 98.81 175 LYS B CA 1
ATOM 3795 C C . LYS B 1 175 ? 19.719 -12.406 -3.699 1 98.81 175 LYS B C 1
ATOM 3797 O O . LYS B 1 175 ? 19.016 -13.055 -2.92 1 98.81 175 LYS B O 1
ATOM 3802 N N . PRO B 1 176 ? 19.562 -12.352 -4.992 1 98.81 176 PRO B N 1
ATOM 3803 C CA . PRO B 1 176 ? 18.594 -13.297 -5.539 1 98.81 176 PRO B CA 1
ATOM 3804 C C . PRO B 1 176 ? 19.062 -14.75 -5.473 1 98.81 176 PRO B C 1
ATOM 3806 O O . PRO B 1 176 ? 20.234 -15.023 -5.727 1 98.81 176 PRO B O 1
ATOM 3809 N N . LEU B 1 177 ? 18.219 -15.594 -5.082 1 98.88 177 LEU B N 1
ATOM 3810 C CA . LEU B 1 177 ? 18.594 -17 -4.91 1 98.88 177 LEU B CA 1
ATOM 3811 C C . LEU B 1 177 ? 17.938 -17.859 -5.98 1 98.88 177 LEU B C 1
ATOM 3813 O O . LEU B 1 177 ? 18.453 -18.922 -6.332 1 98.88 177 LEU B O 1
ATOM 3817 N N . GLY B 1 178 ? 16.75 -17.438 -6.469 1 98.81 178 GLY B N 1
ATOM 3818 C CA . GLY B 1 178 ? 16.047 -18.172 -7.508 1 98.81 178 GLY B CA 1
ATOM 3819 C C . GLY B 1 178 ? 14.727 -17.531 -7.891 1 98.81 178 GLY B C 1
ATOM 3820 O O . GLY B 1 178 ? 14.195 -16.703 -7.148 1 98.81 178 GLY B O 1
ATOM 3821 N N . GLN B 1 179 ? 14.344 -17.859 -9.047 1 98.81 179 GLN B N 1
ATOM 3822 C CA . GLN B 1 179 ? 13.07 -17.391 -9.57 1 98.81 179 GLN B CA 1
ATOM 3823 C C . GLN B 1 179 ? 12.297 -18.531 -10.234 1 98.81 179 GLN B C 1
ATOM 3825 O O . GLN B 1 179 ? 12.867 -19.344 -10.969 1 98.81 179 GLN B O 1
ATOM 3830 N N . ALA B 1 180 ? 11.039 -18.672 -9.883 1 98.69 180 ALA B N 1
ATOM 3831 C CA . ALA B 1 180 ? 10.141 -19.641 -10.5 1 98.69 180 ALA B CA 1
ATOM 3832 C C . ALA B 1 180 ? 8.734 -19.078 -10.656 1 98.69 180 ALA B C 1
ATOM 3834 O O . ALA B 1 180 ? 8.094 -18.719 -9.664 1 98.69 180 ALA B O 1
ATOM 3835 N N . TYR B 1 181 ? 8.273 -19.031 -11.883 1 98 181 TYR B N 1
ATOM 3836 C CA . TYR B 1 181 ? 6.965 -18.453 -12.18 1 98 181 TYR B CA 1
ATOM 3837 C C . TYR B 1 181 ? 6.832 -17.062 -11.57 1 98 181 TYR B C 1
ATOM 3839 O O . TYR B 1 181 ? 7.594 -16.156 -11.898 1 98 181 TYR B O 1
ATOM 3847 N N . ASN B 1 182 ? 5.934 -16.906 -10.617 1 97.81 182 ASN B N 1
ATOM 3848 C CA . ASN B 1 182 ? 5.652 -15.594 -10.055 1 97.81 182 ASN B CA 1
ATOM 3849 C C . ASN B 1 182 ? 6.434 -15.352 -8.766 1 97.81 182 ASN B C 1
ATOM 3851 O O . ASN B 1 182 ? 6.191 -14.375 -8.062 1 97.81 182 ASN B O 1
ATOM 3855 N N . ALA B 1 183 ? 7.391 -16.219 -8.445 1 98.81 183 ALA B N 1
ATOM 3856 C CA . ALA B 1 183 ? 8.062 -16.109 -7.156 1 98.81 183 ALA B CA 1
ATOM 3857 C C . ALA B 1 183 ? 9.531 -15.734 -7.328 1 98.81 183 ALA B C 1
ATOM 3859 O O . ALA B 1 183 ? 10.195 -16.219 -8.25 1 98.81 183 ALA B O 1
ATOM 3860 N N . VAL B 1 184 ? 9.961 -14.93 -6.445 1 98.94 184 VAL B N 1
ATOM 3861 C CA . VAL B 1 184 ? 11.383 -14.625 -6.32 1 98.94 184 VAL B CA 1
ATOM 3862 C C . VAL B 1 184 ? 11.859 -14.961 -4.906 1 98.94 184 VAL B C 1
ATOM 3864 O O . VAL B 1 184 ? 11.305 -14.461 -3.926 1 98.94 184 VAL B O 1
ATOM 3867 N N . ALA B 1 185 ? 12.805 -15.906 -4.824 1 98.94 185 ALA B N 1
ATOM 3868 C CA . ALA B 1 185 ? 13.492 -16.172 -3.564 1 98.94 185 ALA B CA 1
ATOM 3869 C C . ALA B 1 185 ? 14.75 -15.32 -3.428 1 98.94 185 ALA B C 1
ATOM 3871 O O . ALA B 1 185 ? 15.508 -15.164 -4.383 1 98.94 185 ALA B O 1
ATOM 3872 N N . MET B 1 186 ? 14.953 -14.781 -2.248 1 98.94 186 MET B N 1
ATOM 3873 C CA . MET B 1 186 ? 16.078 -13.867 -2.084 1 98.94 186 MET B CA 1
ATOM 3874 C C . MET B 1 186 ? 16.562 -13.852 -0.637 1 98.94 186 MET B C 1
ATOM 3876 O O . MET B 1 186 ? 15.891 -14.383 0.251 1 98.94 186 MET B O 1
ATOM 3880 N N . GLU B 1 187 ? 17.656 -13.242 -0.475 1 98.75 187 GLU B N 1
ATOM 3881 C CA . GLU B 1 187 ? 18.297 -13.086 0.829 1 98.75 187 GLU B CA 1
ATOM 3882 C C . GLU B 1 187 ? 17.406 -12.305 1.789 1 98.75 187 GLU B C 1
ATOM 3884 O O . GLU B 1 187 ? 16.781 -11.312 1.397 1 98.75 187 GLU B O 1
ATOM 3889 N N . TYR B 1 188 ? 17.375 -12.82 3.008 1 98.62 188 TYR B N 1
ATOM 3890 C CA . TYR B 1 188 ? 16.719 -12.086 4.074 1 98.62 188 TYR B CA 1
ATOM 3891 C C . TYR B 1 188 ? 17.625 -10.992 4.633 1 98.62 188 TYR B C 1
ATOM 3893 O O . TYR B 1 188 ? 18.75 -11.281 5.078 1 98.62 188 TYR B O 1
ATOM 3901 N N . ILE B 1 189 ? 17.156 -9.781 4.535 1 98.38 189 ILE B N 1
ATOM 3902 C CA . ILE B 1 189 ? 17.891 -8.664 5.137 1 98.38 189 ILE B CA 1
ATOM 3903 C C . ILE B 1 189 ? 17.266 -8.32 6.492 1 98.38 189 ILE B C 1
ATOM 3905 O O . ILE B 1 189 ? 16.125 -7.859 6.562 1 98.38 189 ILE B O 1
ATOM 3909 N N . GLN B 1 190 ? 18 -8.555 7.496 1 96.81 190 GLN B N 1
ATOM 3910 C CA . GLN B 1 190 ? 17.531 -8.203 8.828 1 96.81 190 GLN B CA 1
ATOM 3911 C C . GLN B 1 190 ? 17.625 -6.695 9.062 1 96.81 190 GLN B C 1
ATOM 3913 O O . GLN B 1 190 ? 18.703 -6.16 9.305 1 96.81 190 GLN B O 1
ATOM 3918 N N . GLY B 1 191 ? 16.547 -6.039 9 1 96.56 191 GLY B N 1
ATOM 3919 C CA . GLY B 1 191 ? 16.484 -4.594 9.156 1 96.56 191 GLY B CA 1
ATOM 3920 C C . GLY B 1 191 ? 15.07 -4.043 9.031 1 96.56 191 GLY B C 1
ATOM 3921 O O . GLY B 1 191 ? 14.109 -4.809 8.93 1 96.56 191 GLY B O 1
ATOM 3922 N N . ASN B 1 192 ? 15.008 -2.723 9.156 1 95.69 192 ASN B N 1
ATOM 3923 C CA . ASN B 1 192 ? 13.727 -2.02 9.062 1 95.69 192 ASN B CA 1
ATOM 3924 C C . ASN B 1 192 ? 13.719 -1.041 7.895 1 95.69 192 ASN B C 1
ATOM 3926 O O . ASN B 1 192 ? 14.773 -0.596 7.438 1 95.69 192 ASN B O 1
ATOM 3930 N N . GLU B 1 193 ? 12.516 -0.765 7.453 1 95.44 193 GLU B N 1
ATOM 3931 C CA . GLU B 1 193 ? 12.391 0.222 6.383 1 95.44 193 GLU B CA 1
ATOM 3932 C C . GLU B 1 193 ? 12.945 1.576 6.816 1 95.44 193 GLU B C 1
ATOM 3934 O O . GLU B 1 193 ? 12.844 1.947 7.988 1 95.44 193 GLU B O 1
ATOM 3939 N N . LEU B 1 194 ? 13.406 2.262 5.867 1 97.06 194 LEU B N 1
ATOM 3940 C CA . LEU B 1 194 ? 14.023 3.564 6.109 1 97.06 194 LEU B CA 1
ATOM 3941 C C . LEU B 1 194 ? 13.023 4.52 6.758 1 97.06 194 LEU B C 1
ATOM 3943 O O . LEU B 1 194 ? 13.383 5.262 7.68 1 97.06 194 LEU B O 1
ATOM 3947 N N . TYR B 1 195 ? 11.773 4.488 6.316 1 90.62 195 TYR B N 1
ATOM 3948 C CA . TYR B 1 195 ? 10.781 5.441 6.801 1 90.62 195 TYR B CA 1
ATOM 3949 C C . TYR B 1 195 ? 10.5 5.23 8.281 1 90.62 195 TYR B C 1
ATOM 3951 O O . TYR B 1 195 ? 10.039 6.145 8.969 1 90.62 195 TYR B O 1
ATOM 3959 N N . ARG B 1 196 ? 10.883 4.051 8.828 1 89.25 196 ARG B N 1
ATOM 3960 C CA . ARG B 1 196 ? 10.625 3.719 10.227 1 89.25 196 ARG B CA 1
ATOM 3961 C C . ARG B 1 196 ? 11.906 3.795 11.055 1 89.25 196 ARG B C 1
ATOM 3963 O O . ARG B 1 196 ? 11.914 3.416 12.227 1 89.25 196 ARG B O 1
ATOM 3970 N N . THR B 1 197 ? 12.93 4.133 10.461 1 93.06 197 THR B N 1
ATOM 3971 C CA . THR B 1 197 ? 14.234 4.086 11.109 1 93.06 197 THR B CA 1
ATOM 3972 C C . THR B 1 197 ? 14.773 5.496 11.336 1 93.06 197 THR B C 1
ATOM 3974 O O . THR B 1 197 ? 14.68 6.352 10.445 1 93.06 197 THR B O 1
ATOM 3977 N N . ASN B 1 198 ? 15.273 5.727 12.547 1 91.94 198 ASN B N 1
ATOM 3978 C CA . ASN B 1 198 ? 16.062 6.93 12.805 1 91.94 198 ASN B CA 1
ATOM 3979 C C . ASN B 1 198 ? 17.547 6.684 12.602 1 91.94 198 ASN B C 1
ATOM 3981 O O . ASN B 1 198 ? 18.156 5.891 13.32 1 91.94 198 ASN B O 1
ATOM 3985 N N . LEU B 1 199 ? 18.078 7.434 11.766 1 95.5 199 LEU B N 1
ATOM 3986 C CA . LEU B 1 199 ? 19.453 7.176 11.367 1 95.5 199 LEU B CA 1
ATOM 3987 C C . LEU B 1 199 ? 20.422 7.934 12.266 1 95.5 199 LEU B C 1
ATOM 3989 O O . LEU B 1 199 ? 20.172 9.086 12.625 1 95.5 199 LEU B O 1
ATOM 3993 N N . ASN B 1 200 ? 21.516 7.246 12.617 1 93.5 200 ASN B N 1
ATOM 3994 C CA . ASN B 1 200 ? 22.594 7.902 13.344 1 93.5 200 ASN B CA 1
ATOM 3995 C C . ASN B 1 200 ? 23.5 8.688 12.398 1 93.5 200 ASN B C 1
ATOM 3997 O O . ASN B 1 200 ? 24.016 9.75 12.766 1 93.5 200 ASN B O 1
ATOM 4001 N N . ASN B 1 201 ? 23.719 8.164 11.266 1 95.69 201 ASN B N 1
ATOM 4002 C CA . ASN B 1 201 ? 24.562 8.781 10.242 1 95.69 201 ASN B CA 1
ATOM 4003 C C . ASN B 1 201 ? 23.812 8.93 8.922 1 95.69 201 ASN B C 1
ATOM 4005 O O . ASN B 1 201 ? 24.172 8.32 7.918 1 95.69 201 ASN B O 1
ATOM 4009 N N . PRO B 1 202 ? 22.891 9.852 8.875 1 97.81 202 PRO B N 1
ATOM 4010 C CA . PRO B 1 202 ? 22.016 9.961 7.711 1 97.81 202 PRO B CA 1
ATOM 4011 C C . PRO B 1 202 ? 22.766 10.344 6.441 1 97.81 202 PRO B C 1
ATOM 4013 O O . PRO B 1 202 ? 22.406 9.898 5.348 1 97.81 202 PRO B O 1
ATOM 4016 N N . GLU B 1 203 ? 23.797 11.172 6.527 1 97.56 203 GLU B N 1
ATOM 4017 C CA . GLU B 1 203 ? 24.562 11.57 5.348 1 97.56 203 GLU B CA 1
ATOM 4018 C C . GLU B 1 203 ? 25.234 10.375 4.688 1 97.56 203 GLU B C 1
ATOM 4020 O O . GLU B 1 203 ? 25.203 10.234 3.463 1 97.56 203 GLU B O 1
ATOM 4025 N N . GLU B 1 204 ? 25.812 9.586 5.531 1 97.94 204 GLU B N 1
ATOM 4026 C CA . GLU B 1 204 ? 26.469 8.391 5.02 1 97.94 204 GLU B CA 1
ATOM 4027 C C . GLU B 1 204 ? 25.469 7.449 4.352 1 97.94 204 GLU B C 1
ATOM 4029 O O . GLU B 1 204 ? 25.75 6.871 3.301 1 97.94 204 GLU B O 1
ATOM 4034 N N . VAL B 1 205 ? 24.328 7.301 4.965 1 98.56 205 VAL B N 1
ATOM 4035 C CA . VAL B 1 205 ? 23.297 6.422 4.43 1 98.56 205 VAL B CA 1
ATOM 4036 C C . VAL B 1 205 ? 22.812 6.949 3.08 1 98.56 205 VAL B C 1
ATOM 4038 O O . VAL B 1 205 ? 22.656 6.188 2.123 1 98.56 205 VAL B O 1
ATOM 4041 N N . LEU B 1 206 ? 22.609 8.234 3.02 1 98.5 206 LEU B N 1
ATOM 4042 C CA . LEU B 1 206 ? 22.188 8.844 1.763 1 98.5 206 LEU B CA 1
ATOM 4043 C C . LEU B 1 206 ? 23.219 8.609 0.67 1 98.5 206 LEU B C 1
ATOM 4045 O O . LEU B 1 206 ? 22.875 8.242 -0.455 1 98.5 206 LEU B O 1
ATOM 4049 N N . GLU B 1 207 ? 24.438 8.828 1.016 1 98.31 207 GLU B N 1
ATOM 4050 C CA . GLU B 1 207 ? 25.516 8.609 0.051 1 98.31 207 GLU B CA 1
ATOM 4051 C C . GLU B 1 207 ? 25.531 7.168 -0.446 1 98.31 207 GLU B C 1
ATOM 4053 O O . GLU B 1 207 ? 25.75 6.918 -1.634 1 98.31 207 GLU B O 1
ATOM 4058 N N . GLU B 1 208 ? 25.328 6.258 0.45 1 98.62 208 GLU B N 1
ATOM 4059 C CA . GLU B 1 208 ? 25.312 4.848 0.07 1 98.62 208 GLU B CA 1
ATOM 4060 C C . GLU B 1 208 ? 24.125 4.539 -0.844 1 98.62 208 GLU B C 1
ATOM 4062 O O . GLU B 1 208 ? 24.25 3.758 -1.79 1 98.62 208 GLU B O 1
ATOM 4067 N N . ILE B 1 209 ? 22.953 5.113 -0.546 1 98.81 209 ILE B N 1
ATOM 4068 C CA . ILE B 1 209 ? 21.781 4.926 -1.396 1 98.81 209 ILE B CA 1
ATOM 4069 C C . ILE B 1 209 ? 22.078 5.426 -2.809 1 98.81 209 ILE B C 1
ATOM 4071 O O . ILE B 1 209 ? 21.844 4.715 -3.789 1 98.81 209 ILE B O 1
ATOM 4075 N N . ILE B 1 210 ? 22.672 6.652 -2.867 1 98.62 210 ILE B N 1
ATOM 4076 C CA . ILE B 1 210 ? 23 7.262 -4.152 1 98.62 210 ILE B CA 1
ATOM 4077 C C . ILE B 1 210 ? 24.016 6.395 -4.891 1 98.62 210 ILE B C 1
ATOM 4079 O O . ILE B 1 210 ? 23.906 6.195 -6.102 1 98.62 210 ILE B O 1
ATOM 4083 N N . SER B 1 211 ? 24.969 5.844 -4.156 1 98.5 211 SER B N 1
ATOM 4084 C CA . SER B 1 211 ? 25.969 4.961 -4.742 1 98.5 211 SER B CA 1
ATOM 4085 C C . SER B 1 211 ? 25.328 3.717 -5.344 1 98.5 211 SER B C 1
ATOM 4087 O O . SER B 1 211 ? 25.719 3.264 -6.422 1 98.5 211 SER B O 1
ATOM 4089 N N . ASN B 1 212 ? 24.391 3.15 -4.641 1 98.75 212 ASN B N 1
ATOM 4090 C CA . ASN B 1 212 ? 23.688 1.972 -5.156 1 98.75 212 ASN B CA 1
ATOM 4091 C C . ASN B 1 212 ? 22.891 2.297 -6.414 1 98.75 212 ASN B C 1
ATOM 4093 O O . ASN B 1 212 ? 22.844 1.488 -7.344 1 98.75 212 ASN B O 1
ATOM 4097 N N . VAL B 1 213 ? 22.281 3.482 -6.441 1 98.75 213 VAL B N 1
ATOM 4098 C CA . VAL B 1 213 ? 21.562 3.922 -7.637 1 98.75 213 VAL B CA 1
ATOM 4099 C C . VAL B 1 213 ? 22.547 4.09 -8.797 1 98.75 213 VAL B C 1
ATOM 4101 O O . VAL B 1 213 ? 22.234 3.736 -9.938 1 98.75 213 VAL B O 1
ATOM 4104 N N . ARG B 1 214 ? 23.719 4.602 -8.477 1 98.69 214 ARG B N 1
ATOM 4105 C CA . ARG B 1 214 ? 24.75 4.766 -9.492 1 98.69 214 ARG B CA 1
ATOM 4106 C C . ARG B 1 214 ? 25.172 3.42 -10.062 1 98.69 214 ARG B C 1
ATOM 4108 O O . ARG B 1 214 ? 25.359 3.281 -11.273 1 98.69 214 ARG B O 1
ATOM 4115 N N . ILE B 1 215 ? 25.359 2.453 -9.188 1 98.69 215 ILE B N 1
ATOM 4116 C CA . ILE B 1 215 ? 25.734 1.116 -9.633 1 98.69 215 ILE B CA 1
ATOM 4117 C C . ILE B 1 215 ? 24.703 0.592 -10.617 1 98.69 215 ILE B C 1
ATOM 4119 O O . ILE B 1 215 ? 25.047 0.079 -11.688 1 98.69 215 ILE B O 1
ATOM 4123 N N . ALA B 1 216 ? 23.406 0.757 -10.305 1 98.81 216 ALA B N 1
ATOM 4124 C CA . ALA B 1 216 ? 22.328 0.296 -11.18 1 98.81 216 ALA B CA 1
ATOM 4125 C C . ALA B 1 216 ? 22.406 0.974 -12.539 1 98.81 216 ALA B C 1
ATOM 4127 O O . ALA B 1 216 ? 22.297 0.313 -13.578 1 98.81 216 ALA B O 1
ATOM 4128 N N . TYR B 1 217 ? 22.625 2.244 -12.516 1 98.56 217 TYR B N 1
ATOM 4129 C CA . TYR B 1 217 ? 22.625 3.027 -13.742 1 98.56 217 TYR B CA 1
ATOM 4130 C C . TYR B 1 217 ? 23.859 2.734 -14.586 1 98.56 217 TYR B C 1
ATOM 4132 O O . TYR B 1 217 ? 23.766 2.512 -15.797 1 98.56 217 TYR B O 1
ATOM 4140 N N . GLN B 1 218 ? 24.984 2.654 -13.961 1 98.25 218 GLN B N 1
ATOM 4141 C CA . GLN B 1 218 ? 26.25 2.588 -14.68 1 98.25 218 GLN B CA 1
ATOM 4142 C C . GLN B 1 218 ? 26.578 1.153 -15.094 1 98.25 218 GLN B C 1
ATOM 4144 O O . GLN B 1 218 ? 27.172 0.923 -16.141 1 98.25 218 GLN B O 1
ATOM 4149 N N . TYR B 1 219 ? 26.188 0.185 -14.281 1 98.31 219 TYR B N 1
ATOM 4150 C CA . TYR B 1 219 ? 26.734 -1.151 -14.484 1 98.31 219 TYR B CA 1
ATOM 4151 C C . TYR B 1 219 ? 25.641 -2.145 -14.836 1 98.31 219 TYR B C 1
ATOM 4153 O O . TYR B 1 219 ? 25.922 -3.297 -15.172 1 98.31 219 TYR B O 1
ATOM 4161 N N . CYS B 1 220 ? 24.375 -1.727 -14.773 1 98.5 220 CYS B N 1
ATOM 4162 C CA . CYS B 1 220 ? 23.281 -2.629 -15.102 1 98.5 220 CYS B CA 1
ATOM 4163 C C . CYS B 1 220 ? 22.453 -2.076 -16.25 1 98.5 220 CYS B C 1
ATOM 4165 O O . CYS B 1 220 ? 21.219 -2.15 -16.219 1 98.5 220 CYS B O 1
ATOM 4167 N N . GLY B 1 221 ? 23.094 -1.435 -17.234 1 97.44 221 GLY B N 1
ATOM 4168 C CA . GLY B 1 221 ? 22.422 -0.999 -18.453 1 97.44 221 GLY B CA 1
ATOM 4169 C C . GLY B 1 221 ? 21.516 0.191 -18.25 1 97.44 221 GLY B C 1
ATOM 4170 O O . GLY B 1 221 ? 20.406 0.231 -18.781 1 97.44 221 GLY B O 1
ATOM 4171 N N . LYS B 1 222 ? 21.875 1.148 -17.438 1 98.25 222 LYS B N 1
ATOM 4172 C CA . LYS B 1 222 ? 21.109 2.354 -17.125 1 98.25 222 LYS B CA 1
ATOM 4173 C C . LYS B 1 222 ? 19.781 2.006 -16.453 1 98.25 222 LYS B C 1
ATOM 4175 O O . LYS B 1 222 ? 18.734 2.553 -16.797 1 98.25 222 LYS B O 1
ATOM 4180 N N . LEU B 1 223 ? 19.906 1.085 -15.586 1 98.69 223 LEU B N 1
ATOM 4181 C CA . LEU B 1 223 ? 18.75 0.611 -14.828 1 98.69 223 LEU B CA 1
ATOM 4182 C C . LEU B 1 223 ? 18.297 1.664 -13.828 1 98.69 223 LEU B C 1
ATOM 4184 O O . LEU B 1 223 ? 19.109 2.219 -13.086 1 98.69 223 LEU B O 1
ATOM 4188 N N . VAL B 1 224 ? 16.984 2.002 -13.852 1 98.69 224 VAL B N 1
ATOM 4189 C CA . VAL B 1 224 ? 16.344 2.918 -12.922 1 98.69 224 VAL B CA 1
ATOM 4190 C C . VAL B 1 224 ? 15.281 2.172 -12.117 1 98.69 224 VAL B C 1
ATOM 4192 O O . VAL B 1 224 ? 14.492 1.401 -12.672 1 98.69 224 VAL B O 1
ATOM 4195 N N . HIS B 1 225 ? 15.227 2.328 -10.797 1 98.25 225 HIS B N 1
ATOM 4196 C CA . HIS B 1 225 ? 14.383 1.562 -9.891 1 98.25 225 HIS B CA 1
ATOM 4197 C C . HIS B 1 225 ? 12.906 1.712 -10.258 1 98.25 225 HIS B C 1
ATOM 4199 O O . HIS B 1 225 ? 12.18 0.719 -10.352 1 98.25 225 HIS B O 1
ATOM 4205 N N . GLY B 1 226 ? 12.461 2.961 -10.461 1 95.88 226 GLY B N 1
ATOM 4206 C CA . GLY B 1 226 ? 11.109 3.244 -10.922 1 95.88 226 GLY B CA 1
ATOM 4207 C C . GLY B 1 226 ? 10.125 3.48 -9.789 1 95.88 226 GLY B C 1
ATOM 4208 O O . GLY B 1 226 ? 9.062 4.062 -9.992 1 95.88 226 GLY B O 1
ATOM 4209 N N . ASP B 1 227 ? 10.414 3.117 -8.609 1 92.88 227 ASP B N 1
ATOM 4210 C CA . ASP B 1 227 ? 9.562 3.334 -7.445 1 92.88 227 ASP B CA 1
ATOM 4211 C C . ASP B 1 227 ? 10.398 3.531 -6.18 1 92.88 227 ASP B C 1
ATOM 4213 O O . ASP B 1 227 ? 10.078 2.98 -5.125 1 92.88 227 ASP B O 1
ATOM 4217 N N . LEU B 1 228 ? 11.477 4.25 -6.273 1 96.31 228 LEU B N 1
ATOM 4218 C CA . LEU B 1 228 ? 12.406 4.41 -5.16 1 96.31 228 LEU B CA 1
ATOM 4219 C C . LEU B 1 228 ? 11.867 5.414 -4.145 1 96.31 228 LEU B C 1
ATOM 4221 O O . LEU B 1 228 ? 11.484 6.527 -4.512 1 96.31 228 LEU B O 1
ATOM 4225 N N . SER B 1 229 ? 11.773 5.008 -2.904 1 93.44 229 SER B N 1
ATOM 4226 C CA . SER B 1 229 ? 11.336 5.824 -1.774 1 93.44 229 SER B CA 1
ATOM 4227 C C . SER B 1 229 ? 11.852 5.254 -0.454 1 93.44 229 SER B C 1
ATOM 4229 O O . SER B 1 229 ? 12.508 4.215 -0.433 1 93.44 229 SER B O 1
ATOM 4231 N N . GLU B 1 230 ? 11.586 5.977 0.641 1 94.81 230 GLU B N 1
ATOM 4232 C CA . GLU B 1 230 ? 11.984 5.543 1.978 1 94.81 230 GLU B CA 1
ATOM 4233 C C . GLU B 1 230 ? 11.281 4.25 2.369 1 94.81 230 GLU B C 1
ATOM 4235 O O . GLU B 1 230 ? 11.711 3.561 3.297 1 94.81 230 GLU B O 1
ATOM 4240 N N . TYR B 1 231 ? 10.266 3.879 1.543 1 92.69 231 TYR B N 1
ATOM 4241 C CA . TYR B 1 231 ? 9.516 2.66 1.832 1 92.69 231 TYR B CA 1
ATOM 4242 C C . TYR B 1 231 ? 10.195 1.445 1.208 1 92.69 231 TYR B C 1
ATOM 4244 O O . TYR B 1 231 ? 9.945 0.309 1.619 1 92.69 231 TYR B O 1
ATOM 4252 N N . ASN B 1 232 ? 11.055 1.644 0.254 1 96.69 232 ASN B N 1
ATOM 4253 C CA . ASN B 1 232 ? 11.688 0.555 -0.485 1 96.69 232 ASN B CA 1
ATOM 4254 C C . ASN B 1 232 ? 13.18 0.454 -0.173 1 96.69 232 ASN B C 1
ATOM 4256 O O . ASN B 1 232 ? 13.961 0.011 -1.012 1 96.69 232 ASN B O 1
ATOM 4260 N N . ILE B 1 233 ? 13.508 0.96 1.008 1 98.56 233 ILE B N 1
ATOM 4261 C CA . ILE B 1 233 ? 14.883 0.837 1.492 1 98.56 233 ILE B CA 1
ATOM 4262 C C . ILE B 1 233 ? 14.875 0.263 2.906 1 98.56 233 ILE B C 1
ATOM 4264 O O . ILE B 1 233 ? 14.18 0.773 3.789 1 98.56 233 ILE B O 1
ATOM 4268 N N . LEU B 1 234 ? 15.625 -0.82 3.062 1 98.5 234 LEU B N 1
ATOM 4269 C CA . LEU B 1 234 ? 15.82 -1.409 4.383 1 98.5 234 LEU B CA 1
ATOM 4270 C C . LEU B 1 234 ? 17.141 -0.953 4.992 1 98.5 234 LEU B C 1
ATOM 4272 O O . LEU B 1 234 ? 18.156 -0.876 4.297 1 98.5 234 LEU B O 1
ATOM 4276 N N . ILE B 1 235 ? 17.078 -0.607 6.199 1 98.56 235 ILE B N 1
ATOM 4277 C CA . ILE B 1 235 ? 18.297 -0.328 6.938 1 98.56 235 ILE B CA 1
ATOM 4278 C C . ILE B 1 235 ? 18.672 -1.54 7.785 1 98.56 235 ILE B C 1
ATOM 4280 O O . ILE B 1 235 ? 17.984 -1.875 8.75 1 98.56 235 ILE B O 1
ATOM 4284 N N . ARG B 1 236 ? 19.766 -2.127 7.418 1 97.81 236 ARG B N 1
ATOM 4285 C CA . ARG B 1 236 ? 20.234 -3.309 8.133 1 97.81 236 ARG B CA 1
ATOM 4286 C C . ARG B 1 236 ? 20.781 -2.938 9.508 1 97.81 236 ARG B C 1
ATOM 4288 O O . ARG B 1 236 ? 21.016 -1.761 9.789 1 97.81 236 ARG B O 1
ATOM 4295 N N . GLU B 1 237 ? 21.031 -3.877 10.297 1 94.81 237 GLU B N 1
ATOM 4296 C CA . GLU B 1 237 ? 21.469 -3.654 11.672 1 94.81 237 GLU B CA 1
ATOM 4297 C C . GLU B 1 237 ? 22.797 -2.9 11.719 1 94.81 237 GLU B C 1
ATOM 4299 O O . GLU B 1 237 ? 23.047 -2.123 12.641 1 94.81 237 GLU B O 1
ATOM 4304 N N . ASP B 1 238 ? 23.609 -3.145 10.789 1 95.44 238 ASP B N 1
ATOM 4305 C CA . ASP B 1 238 ? 24.906 -2.492 10.75 1 95.44 238 ASP B CA 1
ATOM 4306 C C . ASP B 1 238 ? 24.797 -1.08 10.18 1 95.44 238 ASP B C 1
ATOM 4308 O O . ASP B 1 238 ? 25.812 -0.406 9.984 1 95.44 238 ASP B O 1
ATOM 4312 N N . GLY B 1 239 ? 23.547 -0.693 9.812 1 96.19 239 GLY B N 1
ATOM 4313 C CA . GLY B 1 239 ? 23.312 0.67 9.367 1 96.19 239 GLY B CA 1
ATOM 4314 C C . GLY B 1 239 ? 23.359 0.817 7.855 1 96.19 239 GLY B C 1
ATOM 4315 O O . GLY B 1 239 ? 23.094 1.898 7.328 1 96.19 239 GLY B O 1
ATOM 4316 N N . LYS B 1 240 ? 23.625 -0.245 7.156 1 97.5 240 LYS B N 1
ATOM 4317 C CA . LYS B 1 240 ? 23.734 -0.183 5.699 1 97.5 240 LYS B CA 1
ATOM 4318 C C . LYS B 1 240 ? 22.359 -0.259 5.047 1 97.5 240 LYS B C 1
ATOM 4320 O O . LYS B 1 240 ? 21.5 -1.042 5.469 1 97.5 240 LYS B O 1
ATOM 4325 N N . PRO B 1 241 ? 22.141 0.632 4.043 1 98.75 241 PRO B N 1
ATOM 4326 C CA . PRO B 1 241 ? 20.859 0.581 3.328 1 98.75 241 PRO B CA 1
ATOM 4327 C C . PRO B 1 241 ? 20.844 -0.486 2.236 1 98.75 241 PRO B C 1
ATOM 4329 O O . PRO B 1 241 ? 21.828 -0.663 1.521 1 98.75 241 PRO B O 1
ATOM 4332 N N . TYR B 1 242 ? 19.766 -1.217 2.135 1 98.88 242 TYR B N 1
ATOM 4333 C CA . TYR B 1 242 ? 19.484 -2.184 1.08 1 98.88 242 TYR B CA 1
ATOM 4334 C C . TYR B 1 242 ? 18.234 -1.791 0.296 1 98.88 242 TYR B C 1
ATOM 4336 O O . TYR B 1 242 ? 17.156 -1.627 0.874 1 98.88 242 TYR B O 1
ATOM 4344 N N . ILE B 1 243 ? 18.391 -1.559 -0.988 1 98.88 243 ILE B N 1
ATOM 4345 C CA . ILE B 1 243 ? 17.25 -1.171 -1.824 1 98.88 243 ILE B CA 1
ATOM 4346 C C . ILE B 1 243 ? 16.5 -2.416 -2.273 1 98.88 243 ILE B C 1
ATOM 4348 O O . ILE B 1 243 ? 17.094 -3.363 -2.791 1 98.88 243 ILE B O 1
ATOM 4352 N N . ILE B 1 244 ? 15.172 -2.406 -2.027 1 98.56 244 ILE B N 1
ATOM 4353 C CA . ILE B 1 244 ? 14.359 -3.58 -2.334 1 98.56 244 ILE B CA 1
ATOM 4354 C C . ILE B 1 244 ? 13.289 -3.215 -3.359 1 98.56 244 ILE B C 1
ATOM 4356 O O . ILE B 1 244 ? 13.18 -2.057 -3.77 1 98.56 244 ILE B O 1
ATOM 4360 N N . ASP B 1 245 ? 12.531 -4.188 -3.867 1 97.12 245 ASP B N 1
ATOM 4361 C CA . ASP B 1 245 ? 11.344 -4.051 -4.699 1 97.12 245 ASP B CA 1
ATOM 4362 C C . ASP B 1 245 ? 11.688 -3.451 -6.062 1 97.12 245 ASP B C 1
ATOM 4364 O O . ASP B 1 245 ? 11.305 -2.318 -6.363 1 97.12 245 ASP B O 1
ATOM 4368 N N . TRP B 1 246 ? 12.211 -4.305 -6.988 1 98.38 246 TRP B N 1
ATOM 4369 C CA . TRP B 1 246 ? 12.773 -3.838 -8.25 1 98.38 246 TRP B CA 1
ATOM 4370 C C . TRP B 1 246 ? 11.938 -4.316 -9.43 1 98.38 246 TRP B C 1
ATOM 4372 O O . TRP B 1 246 ? 12.453 -4.496 -10.531 1 98.38 246 TRP B O 1
ATOM 4382 N N . PRO B 1 247 ? 10.641 -4.598 -9.242 1 97.06 247 PRO B N 1
ATOM 4383 C CA . PRO B 1 247 ? 9.906 -5.09 -10.406 1 97.06 247 PRO B CA 1
ATOM 4384 C C . PRO B 1 247 ? 9.555 -3.979 -11.391 1 97.06 247 PRO B C 1
ATOM 4386 O O . PRO B 1 247 ? 9.281 -4.254 -12.562 1 97.06 247 PRO B O 1
ATOM 4389 N N . GLN B 1 248 ? 9.57 -2.719 -10.992 1 95.19 248 GLN B N 1
ATOM 4390 C CA . GLN B 1 248 ? 9.062 -1.621 -11.812 1 95.19 248 GLN B CA 1
ATOM 4391 C C . GLN B 1 248 ? 10.195 -0.89 -12.516 1 95.19 248 GLN B C 1
ATOM 4393 O O . GLN B 1 248 ? 10.008 0.215 -13.031 1 95.19 248 GLN B O 1
ATOM 4398 N N . TRP B 1 249 ? 11.312 -1.45 -12.508 1 97.62 249 TRP B N 1
ATOM 4399 C CA . TRP B 1 249 ? 12.484 -0.777 -13.062 1 97.62 249 TRP B CA 1
ATOM 4400 C C . TRP B 1 249 ? 12.328 -0.573 -14.562 1 97.62 249 TRP B C 1
ATOM 4402 O O . TRP B 1 249 ? 11.562 -1.281 -15.219 1 97.62 249 TRP B O 1
ATOM 4412 N N . LYS B 1 250 ? 13 0.447 -15.078 1 97.94 250 LYS B N 1
ATOM 4413 C CA . LYS B 1 250 ? 13.141 0.753 -16.5 1 97.94 250 LYS B CA 1
ATOM 4414 C C . LYS B 1 250 ? 14.594 1.062 -16.859 1 97.94 250 LYS B C 1
ATOM 4416 O O . LYS B 1 250 ? 15.398 1.363 -15.977 1 97.94 250 LYS B O 1
ATOM 4421 N N . LYS B 1 251 ? 14.852 0.913 -18.125 1 97.69 251 LYS B N 1
ATOM 4422 C CA . LYS B 1 251 ? 16.188 1.27 -18.594 1 97.69 251 LYS B CA 1
ATOM 4423 C C . LYS B 1 251 ? 16.18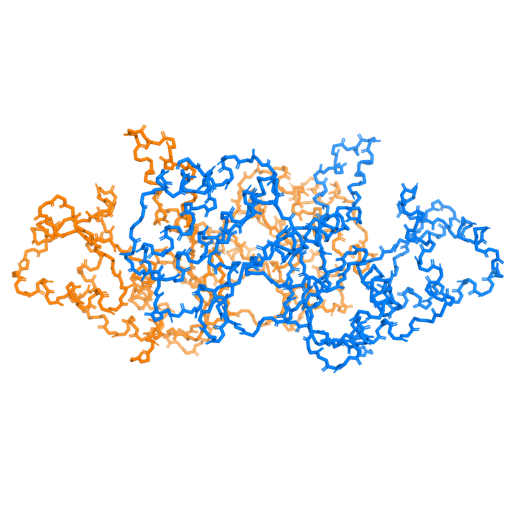8 2.66 -19.219 1 97.69 251 LYS B C 1
ATOM 4425 O O . LYS B 1 251 ? 15.258 3.031 -19.938 1 97.69 251 LYS B O 1
ATOM 4430 N N . ASP B 1 252 ? 17.125 3.408 -18.891 1 96.44 252 ASP B N 1
ATOM 4431 C CA . ASP B 1 252 ? 17.453 4.68 -19.531 1 96.44 252 ASP B CA 1
ATOM 4432 C C . ASP B 1 252 ? 16.266 5.633 -19.484 1 96.44 252 ASP B C 1
ATOM 4434 O O . ASP B 1 252 ? 15.898 6.227 -20.5 1 96.44 252 ASP B O 1
ATOM 4438 N N . ASP B 1 253 ? 15.633 5.711 -18.391 1 96.56 253 ASP B N 1
ATOM 4439 C CA . ASP B 1 253 ? 14.492 6.605 -18.188 1 96.56 253 ASP B CA 1
ATOM 4440 C C . ASP B 1 253 ? 14.875 7.773 -17.281 1 96.56 253 ASP B C 1
ATOM 4442 O O . ASP B 1 253 ? 14.781 7.672 -16.047 1 96.56 253 ASP B O 1
ATOM 4446 N N . GLU B 1 254 ? 15.211 8.836 -17.828 1 93 254 GLU B N 1
ATOM 4447 C CA .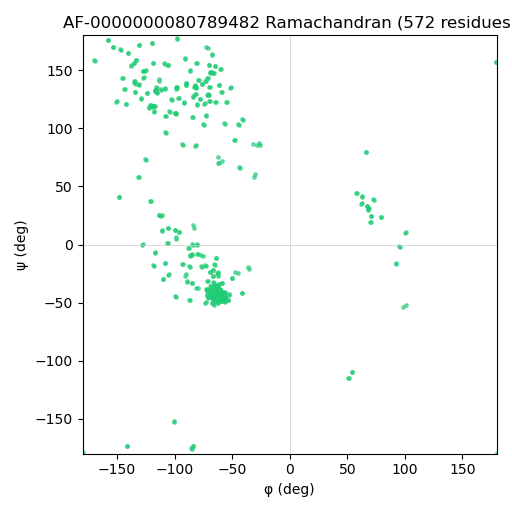 GLU B 1 254 ? 15.75 9.977 -17.094 1 93 254 GLU B CA 1
ATOM 4448 C C . GLU B 1 254 ? 14.688 10.617 -16.203 1 93 254 GLU B C 1
ATOM 4450 O O . GLU B 1 254 ? 14.992 11.102 -15.117 1 93 254 GLU B O 1
ATOM 4455 N N . ASP B 1 255 ? 13.531 10.656 -16.797 1 91.75 255 ASP B N 1
ATOM 4456 C CA . ASP B 1 255 ? 12.445 11.219 -16.016 1 91.75 255 ASP B CA 1
ATOM 4457 C C . ASP B 1 255 ? 12.195 10.391 -14.75 1 91.75 255 ASP B C 1
ATOM 4459 O O . ASP B 1 255 ? 11.984 10.945 -13.672 1 91.75 255 ASP B O 1
ATOM 4463 N N . LEU B 1 256 ? 12.25 9.148 -14.906 1 93.88 256 LEU B N 1
ATOM 4464 C CA . LEU B 1 256 ? 12.047 8.242 -13.781 1 93.88 256 LEU B CA 1
ATOM 4465 C C . LEU B 1 256 ? 13.203 8.344 -12.789 1 93.88 256 LEU B C 1
ATOM 4467 O O . LEU B 1 256 ? 12.992 8.281 -11.578 1 93.88 256 LEU B O 1
ATOM 4471 N N . LEU B 1 257 ? 14.383 8.461 -13.289 1 95.69 257 LEU B N 1
ATOM 4472 C CA . LEU B 1 257 ? 15.547 8.648 -12.43 1 95.69 257 LEU B CA 1
ATOM 4473 C C . LEU B 1 257 ? 15.406 9.922 -11.602 1 95.69 257 LEU B C 1
ATOM 4475 O O . LEU B 1 257 ? 15.656 9.906 -10.391 1 95.69 257 LEU B O 1
ATOM 4479 N N . PHE B 1 258 ? 15.031 10.922 -12.328 1 92.19 258 PHE B N 1
ATOM 4480 C CA . PHE B 1 258 ? 14.836 12.203 -11.656 1 92.19 258 PHE B CA 1
ATOM 4481 C C . PHE B 1 258 ? 13.812 12.078 -10.539 1 92.19 258 PHE B C 1
ATOM 4483 O O . PHE B 1 258 ? 14.031 12.57 -9.43 1 92.19 258 PHE B O 1
ATOM 4490 N N . ARG B 1 259 ? 12.719 11.43 -10.781 1 90.44 259 ARG B N 1
ATOM 4491 C CA . ARG B 1 259 ? 11.664 11.242 -9.789 1 90.44 259 ARG B CA 1
ATOM 4492 C C . ARG B 1 259 ? 12.164 10.422 -8.609 1 90.44 259 ARG B C 1
ATOM 4494 O O . ARG B 1 259 ? 11.93 10.773 -7.453 1 90.44 259 ARG B O 1
ATOM 4501 N N . ASP B 1 260 ? 12.836 9.328 -8.883 1 94.69 260 ASP B N 1
ATOM 4502 C CA . ASP B 1 260 ? 13.398 8.477 -7.84 1 94.69 260 ASP B CA 1
ATOM 4503 C C . ASP B 1 260 ? 14.305 9.273 -6.906 1 94.69 260 ASP B C 1
ATOM 4505 O O . ASP B 1 260 ? 14.164 9.203 -5.684 1 94.69 260 ASP B O 1
ATOM 4509 N N . LEU B 1 261 ? 15.148 10.039 -7.484 1 94.75 261 LEU B N 1
ATOM 4510 C CA . LEU B 1 261 ? 16.125 10.789 -6.707 1 94.75 261 LEU B CA 1
ATOM 4511 C C . LEU B 1 261 ? 15.469 11.93 -5.949 1 94.75 261 LEU B C 1
ATOM 4513 O O . LEU B 1 261 ? 15.852 12.234 -4.82 1 94.75 261 LEU B O 1
ATOM 4517 N N . THR B 1 262 ? 14.547 12.531 -6.605 1 90.06 262 THR B N 1
ATOM 4518 C CA . THR B 1 262 ? 13.805 13.594 -5.93 1 90.06 262 THR B CA 1
ATOM 4519 C C . THR B 1 262 ? 13.148 13.07 -4.66 1 90.06 262 THR B C 1
ATOM 4521 O O . THR B 1 262 ? 13.211 13.711 -3.609 1 90.06 262 THR B O 1
ATOM 4524 N N . ASN B 1 263 ? 12.555 11.906 -4.746 1 89.75 263 ASN B N 1
ATOM 4525 C CA . ASN B 1 263 ? 11.898 11.297 -3.594 1 89.75 263 ASN B CA 1
ATOM 4526 C C . ASN B 1 263 ? 12.875 11.086 -2.441 1 89.75 263 ASN B C 1
ATOM 4528 O O . ASN B 1 263 ? 12.578 11.438 -1.298 1 89.75 263 ASN B O 1
ATOM 4532 N N . ILE B 1 264 ? 13.961 10.586 -2.76 1 94.06 264 ILE B N 1
ATOM 4533 C CA . ILE B 1 264 ? 14.945 10.234 -1.737 1 94.06 264 ILE B CA 1
ATOM 4534 C C . ILE B 1 264 ? 15.539 11.508 -1.135 1 94.06 264 ILE B C 1
ATOM 4536 O O . ILE B 1 264 ? 15.641 11.633 0.087 1 94.06 264 ILE B O 1
ATOM 4540 N N . LEU B 1 265 ? 15.891 12.438 -1.975 1 92.5 265 LEU B N 1
ATOM 4541 C CA . LEU B 1 265 ? 16.5 13.68 -1.495 1 92.5 265 LEU B CA 1
ATOM 4542 C C . LEU B 1 265 ? 15.5 14.477 -0.657 1 92.5 265 LEU B C 1
ATOM 4544 O O . LEU B 1 265 ? 15.867 15.07 0.358 1 92.5 265 LEU B O 1
ATOM 4548 N N . TYR B 1 266 ? 14.367 14.445 -1.097 1 85.38 266 TYR B N 1
ATOM 4549 C CA . TYR B 1 266 ? 13.328 15.125 -0.342 1 85.38 266 TYR B CA 1
ATOM 4550 C C . TYR B 1 266 ? 13.172 14.523 1.048 1 85.38 266 TYR B C 1
ATOM 4552 O O . TYR B 1 266 ? 13.094 15.25 2.043 1 85.38 266 TYR B O 1
ATOM 4560 N N . TYR B 1 267 ? 13.109 13.273 1.142 1 89.62 267 TYR B N 1
ATOM 4561 C CA . TYR B 1 267 ? 12.969 12.586 2.42 1 89.62 267 TYR B CA 1
ATOM 4562 C C . TYR B 1 267 ? 14.094 12.969 3.373 1 89.62 267 TYR B C 1
ATOM 4564 O O . TYR B 1 267 ? 13.844 13.305 4.531 1 89.62 267 TYR B O 1
ATOM 4572 N N . PHE B 1 268 ? 15.297 12.906 2.895 1 93 268 PHE B N 1
ATOM 4573 C CA . PHE B 1 268 ? 16.453 13.188 3.75 1 93 268 PHE B CA 1
ATOM 4574 C C . PHE B 1 268 ? 16.5 14.664 4.133 1 93 268 PHE B C 1
ATOM 4576 O O . PHE B 1 268 ? 16.938 15.008 5.23 1 93 268 PHE B O 1
ATOM 4583 N N . ASN B 1 269 ? 16.094 15.477 3.193 1 87.31 269 ASN B N 1
ATOM 4584 C CA . ASN B 1 269 ? 16.016 16.891 3.527 1 87.31 269 ASN B CA 1
ATOM 4585 C C . ASN B 1 269 ? 14.992 17.156 4.641 1 87.31 269 ASN B C 1
ATOM 4587 O O . ASN B 1 269 ? 15.312 17.797 5.637 1 87.31 269 ASN B O 1
ATOM 4591 N N . LYS B 1 270 ? 13.914 16.594 4.496 1 78.5 270 LYS B N 1
ATOM 4592 C CA . LYS B 1 270 ? 12.82 16.828 5.434 1 78.5 270 LYS B CA 1
ATOM 4593 C C . LYS B 1 270 ? 13.125 16.219 6.801 1 78.5 270 LYS B C 1
ATOM 4595 O O . LYS B 1 270 ? 12.922 16.859 7.832 1 78.5 270 LYS B O 1
ATOM 4600 N N . LYS B 1 271 ? 13.688 15.031 6.789 1 83.44 271 LYS B N 1
ATOM 4601 C CA . LYS B 1 271 ? 13.844 14.297 8.039 1 83.44 271 LYS B CA 1
ATOM 4602 C C . LYS B 1 271 ? 15.172 14.641 8.711 1 83.44 271 LYS B C 1
ATOM 4604 O O . LYS B 1 271 ? 15.266 14.656 9.938 1 83.44 271 LYS B O 1
ATOM 4609 N N . TYR B 1 272 ? 16.141 14.938 7.922 1 89.94 272 TYR B N 1
ATOM 4610 C CA . TYR B 1 272 ? 17.469 15.062 8.5 1 89.94 272 TYR B CA 1
ATOM 4611 C C . TYR B 1 272 ? 18.109 16.391 8.109 1 89.94 272 TYR B C 1
ATOM 4613 O O . TYR B 1 272 ? 19.281 16.641 8.414 1 89.94 272 TYR B O 1
ATOM 4621 N N . GLU B 1 273 ? 17.406 17.172 7.344 1 84.25 273 GLU B N 1
ATOM 4622 C CA . GLU B 1 273 ? 17.875 18.5 6.918 1 84.25 273 GLU B CA 1
ATOM 4623 C C . GLU B 1 273 ? 19.141 18.375 6.078 1 84.25 273 GLU B C 1
ATOM 4625 O O . GLU B 1 273 ? 20.078 19.172 6.242 1 84.25 273 GLU B O 1
ATOM 4630 N N . ILE B 1 274 ? 19.219 17.375 5.324 1 91.06 274 ILE B N 1
ATOM 4631 C CA . ILE B 1 274 ? 20.328 17.172 4.395 1 91.06 274 ILE B CA 1
ATOM 4632 C C . ILE B 1 274 ? 19.922 17.656 3.006 1 91.06 274 ILE B C 1
ATOM 4634 O O . ILE B 1 274 ? 18.922 17.219 2.449 1 91.06 274 ILE B O 1
ATOM 4638 N N . TYR B 1 275 ? 20.781 18.531 2.496 1 88.62 275 TYR B N 1
ATOM 4639 C CA . TYR B 1 275 ? 20.5 19.078 1.176 1 88.62 275 TYR B CA 1
ATOM 4640 C C . TYR B 1 275 ? 21.562 18.656 0.171 1 88.62 275 TYR B C 1
ATOM 4642 O O . TYR B 1 275 ? 22.766 18.719 0.462 1 88.62 275 TYR B O 1
ATOM 4650 N N . LYS B 1 276 ? 21.047 18.188 -0.917 1 91.25 276 LYS B N 1
ATOM 4651 C CA . LYS B 1 276 ? 21.906 17.906 -2.07 1 91.25 276 LYS B CA 1
ATOM 4652 C C . LYS B 1 276 ? 21.281 18.422 -3.357 1 91.25 276 LYS B C 1
ATOM 4654 O O . LYS B 1 276 ? 20.062 18.359 -3.541 1 91.25 276 LYS B O 1
ATOM 4659 N N . ASP B 1 277 ? 22.141 19 -4.188 1 90.5 277 ASP B N 1
ATOM 4660 C CA . ASP B 1 277 ? 21.688 19.469 -5.496 1 90.5 277 ASP B CA 1
ATOM 4661 C C . ASP B 1 277 ? 21.359 18.281 -6.406 1 90.5 277 ASP B C 1
ATOM 4663 O O . ASP B 1 277 ? 22.234 17.469 -6.707 1 90.5 277 ASP B O 1
ATOM 4667 N N . ILE B 1 278 ? 20.188 18.266 -6.883 1 91.25 278 ILE B N 1
ATOM 4668 C CA . ILE B 1 278 ? 19.703 17.109 -7.629 1 91.25 278 ILE B CA 1
ATOM 4669 C C . ILE B 1 278 ? 20.484 16.984 -8.938 1 91.25 278 ILE B C 1
ATOM 4671 O O . ILE B 1 278 ? 20.781 15.867 -9.375 1 91.25 278 ILE B O 1
ATOM 4675 N N . ASP B 1 279 ? 20.766 18.078 -9.57 1 91.19 279 ASP B N 1
ATOM 4676 C CA . ASP B 1 279 ? 21.5 18.031 -10.82 1 91.19 279 ASP B CA 1
ATOM 4677 C C . ASP B 1 279 ? 22.906 17.453 -10.609 1 91.19 279 ASP B C 1
ATOM 4679 O O . ASP B 1 279 ? 23.391 16.672 -11.438 1 91.19 279 ASP B O 1
ATOM 4683 N N . GLN B 1 280 ? 23.5 17.844 -9.547 1 94.56 280 GLN B N 1
ATOM 4684 C CA . GLN B 1 280 ? 24.828 17.312 -9.227 1 94.56 280 GLN B CA 1
ATOM 4685 C C . GLN B 1 280 ? 24.766 15.82 -8.953 1 94.56 280 GLN B C 1
ATOM 4687 O O . GLN B 1 280 ? 25.641 15.07 -9.375 1 94.56 280 GLN B O 1
ATOM 4692 N N . VAL B 1 281 ? 23.734 15.414 -8.266 1 96.56 281 VAL B N 1
ATOM 4693 C CA . VAL B 1 281 ? 23.562 14 -7.949 1 96.56 281 VAL B CA 1
ATOM 4694 C C . VAL B 1 281 ? 23.328 13.203 -9.234 1 96.56 281 VAL B C 1
ATOM 4696 O O . VAL B 1 281 ? 23.922 12.141 -9.422 1 96.56 281 VAL B O 1
ATOM 4699 N N . ILE B 1 282 ? 22.5 13.703 -10.109 1 96 282 ILE B N 1
ATOM 4700 C CA . ILE B 1 282 ? 22.203 13.031 -11.375 1 96 282 ILE B CA 1
ATOM 4701 C C . ILE B 1 282 ? 23.469 12.922 -12.211 1 96 282 ILE B C 1
ATOM 4703 O O . ILE B 1 282 ? 23.75 11.875 -12.789 1 96 282 ILE B O 1
ATOM 4707 N N . ASN B 1 283 ? 24.25 14.023 -12.258 1 95.81 283 ASN B N 1
ATOM 4708 C CA . ASN B 1 283 ? 25.5 14 -12.992 1 95.81 283 ASN B CA 1
ATOM 4709 C C . ASN B 1 283 ? 26.469 12.961 -12.422 1 95.81 283 ASN B C 1
ATOM 4711 O O . ASN B 1 283 ? 27.141 12.25 -13.18 1 95.81 283 ASN B O 1
ATOM 4715 N N . TYR B 1 284 ? 26.5 12.906 -11.141 1 96.88 284 TYR B N 1
ATOM 4716 C CA . TYR B 1 284 ? 27.328 11.906 -10.484 1 96.88 284 TYR B CA 1
ATOM 4717 C C . TYR B 1 284 ? 26.906 10.5 -10.891 1 96.88 284 TYR B C 1
ATOM 4719 O O . TYR B 1 284 ? 27.766 9.656 -11.195 1 96.88 284 TYR B O 1
ATOM 4727 N N . ILE B 1 285 ? 25.625 10.203 -10.914 1 97.56 285 ILE B N 1
ATOM 4728 C CA . ILE B 1 285 ? 25.094 8.883 -11.227 1 97.56 285 ILE B CA 1
ATOM 4729 C C . ILE B 1 285 ? 25.391 8.539 -12.688 1 97.56 285 ILE B C 1
ATOM 4731 O O . ILE B 1 285 ? 25.766 7.406 -13 1 97.56 285 ILE B O 1
ATOM 4735 N N . LYS B 1 286 ? 25.297 9.547 -13.508 1 95.19 286 LYS B N 1
ATOM 4736 C CA . LYS B 1 286 ? 25.5 9.328 -14.945 1 95.19 286 LYS B CA 1
ATOM 4737 C C . LYS B 1 286 ? 26.984 9.258 -15.289 1 95.19 286 LYS B C 1
ATOM 4739 O O . LYS B 1 286 ? 27.344 8.852 -16.406 1 95.19 286 LYS B O 1
ATOM 4744 N N . GLY B 1 287 ? 27.859 9.562 -14.352 1 90.75 287 GLY B N 1
ATOM 4745 C CA . GLY B 1 287 ? 29.297 9.555 -14.609 1 90.75 287 GLY B CA 1
ATOM 4746 C C . GLY B 1 287 ? 29.781 10.797 -15.32 1 90.75 287 GLY B C 1
ATOM 4747 O O . GLY B 1 287 ? 30.734 10.742 -16.094 1 90.75 287 GLY B O 1
ATOM 4748 N N . GLU B 1 288 ? 29.047 11.852 -15.195 1 85.38 288 GLU B N 1
ATOM 4749 C CA . GLU B 1 288 ? 29.422 13.125 -15.812 1 85.38 288 GLU B CA 1
ATOM 4750 C C . GLU B 1 288 ? 30.062 14.062 -14.789 1 85.38 288 GLU B C 1
ATOM 4752 O O . GLU B 1 288 ? 29.797 13.953 -13.586 1 85.38 288 GLU B O 1
#

InterPro domains:
  IPR000687 RIO kinase [SM00090] (67-287)
  IPR000719 Protein kinase domain [PS50011] (96-288)
  IPR008266 Tyrosine-protein kinase, active site [PS00109] (223-235)
  IPR011009 Protein kinase-like domain superfamily [SSF56112] (101-269)
  IPR015285 RIO2 kinase winged helix domain, N-terminal [PF09202] (16-89)
  IPR018934 RIO-type domain [PF01163] (109-277)
  IPR018935 RIO kinase, conserved site [PS01245] (223-234)
  IPR030484 Serine/threonine-protein kinase Rio2 [cd05144] (95-271)
  IPR036388 Winged helix-like DNA-binding domain superfamily [G3DSA:1.10.10.10] (4-93)
  IPR036390 Winged helix DNA-binding domain superfamily [SSF46785] (6-91)

Secondary structure (DSSP, 8-state):
-----HHHHHHH--HHHHHHHHHHHHHTTT-SSEEHHHHHHHHT--HHHHHHHHHHHHHTTSEEEEEETTEEEEEE-HHHHHHHHHHHHHHTTS-SEEEEEEEE-SSEEEEEEE-TT--EEEEEEE------THHHHT-SSS-----HHHHHHHHHHHHHHHHHHHHHTT-SSPPEEEEETTEEEEE---EEEGGG---SSHHHHHHHHHHHHHHHHHHTTSEE-SS-SGGGEEEETTS-EEE---TT-EES-HHHHHHHHHHHHHHHHHHH-----HHHHHHHHHT-/-----HHHHHHT--HHHHHHHHHHHHHTTT-SSEEHHHHHHHHT--HHHHHHHHHHHHHTTSEEEEEETTEEEEEE-HHHHHHHHHHHHHHTTS-SEEEEEEEE-SSEEEEEEE-TT--EEEEEEE------THHHHT-SSS-----HHHHHHHHHHHHHHHHHHHHHTT-SSPPEEEEETTEEEEE---EEEGGG---SSHHHHHHHHHHHHHHHHHHTTSEE-SS-SGGGEEEETTS-EEE---TT-EES-HHHHHHHHHHHHHHHHHHH-----HHHHHHHHHT-

Nearest PDB structures (foldseek):
  6hk6-assembly2_C  TM=8.984E-01  e=7.086E-22  Homo sapiens
  6hk6-assembly3_E  TM=8.838E-01  e=1.591E-21  Homo sapiens
  6hk6-assembly5_H  TM=8.799E-01  e=3.370E-21  Homo sapiens
  6fdm-assembly2_C  TM=8.130E-01  e=7.953E-22  Homo sapiens
  4gyi-assembly1_A  TM=8.416E-01  e=2.285E-19  Thermochaetoides thermophila DSM 1495